Protein 2YVA (pdb70)

CATH classification: 3.40.50.10490

Secondary structure (DSSP, 8-state):
-HHHHHHHHHHHHHHHHHHHHHSHHHHHHHHHHHHHHHHTT--EEEEESTHHHHHHHHHHHHHHT-SSS------EEESS--HHHHHHHTTSTTGGGHHHHHHHHH--TT-EEEEE-SSS--HHHHHHHHHHHHTT-EEEEEE-TT-HHHHTT--TTSEEEE-S-S-HHHHHHHHHHHHHHHHHHHHHHHS--/-HHHHHHHHHHHHHHHHHHHHHSHHHHHHHHHHHHHHHHTT--EEEEESTHHHHHHHHHHHHHHT-SSS--PPP-EEESS--HHHHHHHTTSTTGGGTTHHHHHHH--TT-EEEEE-SSS--HHHHHHHHHHHHTT-EEEEEE-TT-HHHHHH--TT-EEEE-S-S-HHHHHHHHHHHHHHHHHHHHHHHS--

InterPro domains:
  IPR001347 SIS domain [PF13580] (13-144)
  IPR001347 SIS domain [PS51464] (34-196)
  IPR023070 DnaA initiator-associating protein [MF_01157] (1-196)
  IPR023070 DnaA initiator-associating protein [NF008138] (1-196)
  IPR035461 GmhA/DiaA [cd05006] (9-188)
  IPR046348 SIS domain superfamily [SSF53697] (1-191)
  IPR050099 SIS family GmhA and DiaA subfamilies [PTHR30390] (1-194)

Solvent-accessible surface area: 16228 Å² total; per-residue (Å²): 100,58,143,100,1,101,63,15,1,66,53,2,22,111,12,3,87,46,0,14,146,71,9,6,92,13,0,9,116,0,0,110,30,0,13,94,7,18,110,99,69,24,34,0,0,0,0,0,55,57,21,4,16,7,0,0,60,7,0,11,45,5,0,85,100,124,29,64,18,156,12,84,75,16,59,2,72,10,4,14,71,69,84,106,54,41,92,54,19,56,118,87,216,100,90,39,31,11,9,1,102,29,0,88,83,74,5,114,67,34,2,1,0,0,0,0,8,20,127,1,78,46,136,24,1,20,32,0,2,116,4,0,84,88,77,106,12,33,0,0,0,0,0,0,32,97,0,20,107,0,23,66,74,37,35,141,150,25,5,38,0,97,0,57,16,125,106,31,3,12,0,23,6,3,0,1,0,0,0,0,1,0,0,26,3,0,3,52,76,41,59,96,134,99,63,148,88,1,106,63,12,1,64,45,3,22,112,13,6,85,45,0,20,150,69,9,8,96,14,0,12,109,0,1,112,26,0,11,99,4,18,123,94,69,22,35,0,0,0,0,0,59,55,18,6,15,7,0,0,58,8,0,10,50,6,0,85,102,119,28,68,46,160,22,82,74,16,60,2,77,9,4,15,72,70,84,105,55,35,94,57,23,52,113,102,204,66,102,41,32,12,7,1,84,28,0,128,80,72,7,113,66,31,1,1,0,0,0,0,10,17,126,1,73,49,111,21,1,8,50,0,0,98,6,0,78,91,73,105,10,29,0,0,0,0,0,0,37,100,0,20,110,0,22,70,74,38,30,140,145,18,2,38,0,97,0,59,14,136,101,33,4,7,0,25,10,3,0,0,1,0,0,1,1,0,0,30,2,0,7,60,69,36,67,83,240

Radius of gyration: 20.17 Å; Cα contacts (8 Å, |Δi|>4): 767; chains: 2; bounding box: 51×43×50 Å

B-factor: mean 17.67, std 9.61, range [2.22, 60.88]

Nearest PDB structures (foldseek):
  4u6n-assembly1_A  TM=1.001E+00  e=1.136E-33  Escherichia coli K-12
  1x92-assembly1_B  TM=9.899E-01  e=8.860E-26  Pseudomonas aeruginosa
  5by2-assembly1_A  TM=9.869E-01  e=4.659E-26  Colwellia psychrerythraea 34H
  3trj-assembly1_D  TM=9.760E-01  e=9.599E-22  Francisella tularensis subsp. tularensis
  5lu5-assembly1_D  TM=9.601E-01  e=7.867E-21  Burkholderia pseudomallei

Foldseek 3Di:
DVVVVVVVVVVLVVLVVVLVVPFPVLLVLQLVLQLQLQVVVAAEEEEEPDLSLVLLVVLQCCQQPHQPDDDHRTHYYYLPPDVVLLVVCCVDPVSLCSQLVVCLVPAAASYEYEYEYAAQARSSSVSNLVSNVVRNHEYEYQYEDPNHPNVVSHDPSHGYRYRDDDDSVSSSVVSNVSSSVSSVSSCCVVPND/DVVVVVVVVVVLVVLVVVLVVPFPVLLVLVLVLQLQLQVVVAAEEEEDPDLSLVLRVVLQCCQQPHPPDDDHRTHYYYLPPDPVLQCVQCVDPRNLQSQLVVCLVDAAASYEYEYEDAAQARSNSCNNLVSNVVRNHEYEYQYEDPNHPRVVSHDPSHGYRYRDDDDVVSSSVVSNVSSSVSSVSSCCVPPND

Structure (mmCIF, N/CA/C/O backbone):
data_2YVA
#
_entry.id   2YVA
#
_cell.length_a   71.357
_cell.length_b   81.210
_cell.length_c   67.409
_cell.angle_alpha   90.00
_cell.angle_beta   115.33
_cell.angle_gamma   90.00
#
_symmetry.space_group_name_H-M   'C 1 2 1'
#
loop_
_entity.id
_entity.type
_entity.pdbx_description
1 polymer 'DnaA initiator-associating protein diaA'
2 water water
#
loop_
_atom_site.group_PDB
_atom_site.id
_atom_site.type_symbol
_atom_site.label_atom_id
_atom_site.label_alt_id
_atom_site.label_comp_id
_atom_site.label_asym_id
_atom_site.label_entity_id
_atom_site.label_seq_id
_atom_site.pdbx_PDB_ins_code
_atom_site.Cartn_x
_atom_site.Cartn_y
_atom_site.Cartn_z
_atom_site.occupancy
_atom_site.B_iso_or_equiv
_atom_site.auth_seq_id
_atom_site.auth_comp_id
_atom_site.auth_asym_id
_atom_site.auth_atom_id
_atom_site.pdbx_PDB_model_num
ATOM 1 N N . MET A 1 1 ? 21.518 -4.439 -5.094 1.00 28.30 1 MET A N 1
ATOM 2 C CA . MET A 1 1 ? 21.112 -3.871 -3.773 1.00 28.91 1 MET A CA 1
ATOM 3 C C . MET A 1 1 ? 19.773 -3.151 -3.864 1.00 27.82 1 MET A C 1
ATOM 4 O O . MET A 1 1 ? 18.923 -3.299 -2.987 1.00 24.65 1 MET A O 1
ATOM 9 N N . GLN A 1 2 ? 19.593 -2.372 -4.928 1.00 28.06 2 GLN A N 1
ATOM 10 C CA . GLN A 1 2 ? 18.361 -1.617 -5.137 1.00 33.62 2 GLN A CA 1
ATOM 11 C C . GLN A 1 2 ? 17.138 -2.524 -5.086 1.00 31.07 2 GLN A C 1
ATOM 12 O O . GLN A 1 2 ? 16.173 -2.245 -4.371 1.00 33.23 2 GLN A O 1
ATOM 18 N N . GLU A 1 3 ? 17.191 -3.608 -5.853 1.00 28.01 3 GLU A N 1
ATOM 19 C CA . GLU A 1 3 ? 16.096 -4.567 -5.925 1.00 30.56 3 GLU A CA 1
ATOM 20 C C . GLU A 1 3 ? 15.843 -5.188 -4.564 1.00 28.58 3 GLU A C 1
ATOM 21 O O . GLU A 1 3 ? 14.701 -5.342 -4.135 1.00 26.73 3 GLU A O 1
ATOM 27 N N . ARG A 1 4 ? 16.926 -5.549 -3.891 1.00 26.19 4 ARG A N 1
ATOM 28 C CA . ARG A 1 4 ? 16.832 -6.157 -2.580 1.00 20.66 4 ARG A CA 1
ATOM 29 C C . ARG A 1 4 ? 16.132 -5.186 -1.630 1.00 21.03 4 ARG A C 1
ATOM 30 O O . ARG A 1 4 ? 15.222 -5.566 -0.891 1.00 16.72 4 ARG A O 1
ATOM 38 N N . ILE A 1 5 ? 16.542 -3.924 -1.670 1.00 17.82 5 ILE A N 1
ATOM 39 C CA . ILE A 1 5 ? 15.945 -2.906 -0.813 1.00 18.20 5 ILE A CA 1
ATOM 40 C C . ILE A 1 5 ? 14.452 -2.751 -1.096 1.00 19.69 5 ILE A C 1
ATOM 41 O O . ILE A 1 5 ? 13.643 -2.636 -0.177 1.00 17.90 5 ILE A O 1
ATOM 46 N N . LYS A 1 6 ? 14.094 -2.739 -2.374 1.00 20.69 6 LYS A N 1
ATOM 47 C CA . LYS A 1 6 ? 12.696 -2.599 -2.767 1.00 22.91 6 LYS A CA 1
ATOM 48 C C . LYS A 1 6 ? 11.870 -3.779 -2.259 1.00 18.94 6 LYS A C 1
ATOM 49 O O . LYS A 1 6 ? 10.755 -3.598 -1.767 1.00 21.65 6 LYS A O 1
ATOM 55 N N . ALA A 1 7 ? 12.427 -4.981 -2.376 1.00 16.13 7 ALA A N 1
ATOM 56 C CA . ALA A 1 7 ? 11.757 -6.194 -1.921 1.00 17.61 7 ALA A CA 1
ATOM 57 C C . ALA A 1 7 ? 11.562 -6.127 -0.412 1.00 14.71 7 ALA A C 1
ATOM 58 O O . ALA A 1 7 ? 10.578 -6.648 0.125 1.00 12.91 7 ALA A O 1
ATOM 60 N N . CYS A 1 8 ? 12.514 -5.484 0.259 1.00 14.66 8 CYS A N 1
ATOM 61 C CA . CYS A 1 8 ? 12.489 -5.314 1.708 1.00 13.05 8 CYS A CA 1
ATOM 62 C C . CYS A 1 8 ? 11.305 -4.415 2.076 1.00 12.16 8 CYS A C 1
ATOM 63 O O . CYS A 1 8 ? 10.475 -4.767 2.911 1.00 13.22 8 CYS A O 1
ATOM 66 N N . PHE A 1 9 ? 11.215 -3.259 1.435 1.00 16.37 9 PHE A N 1
ATOM 67 C CA . PHE A 1 9 ? 10.114 -2.345 1.716 1.00 18.70 9 PHE A CA 1
ATOM 68 C C . PHE A 1 9 ? 8.764 -2.941 1.325 1.00 16.39 9 PHE A C 1
ATOM 69 O O . PHE A 1 9 ? 7.767 -2.756 2.024 1.00 19.56 9 PHE A O 1
ATOM 77 N N . THR A 1 10 ? 8.735 -3.671 0.219 1.00 18.62 10 THR A N 1
ATOM 78 C CA . THR A 1 10 ? 7.494 -4.275 -0.239 1.00 20.11 10 THR A CA 1
ATOM 79 C C . THR A 1 10 ? 6.962 -5.315 0.735 1.00 18.46 10 THR A C 1
ATOM 80 O O . THR A 1 10 ? 5.762 -5.360 1.005 1.00 16.09 10 THR A O 1
ATOM 84 N N . GLU A 1 11 ? 7.851 -6.146 1.267 1.00 15.26 11 GLU A N 1
ATOM 85 C CA . GLU A 1 11 ? 7.427 -7.155 2.221 1.00 14.49 11 GLU A CA 1
ATOM 86 C C . GLU A 1 11 ? 6.834 -6.443 3.441 1.00 10.44 11 GLU A C 1
ATOM 87 O O . GLU A 1 11 ? 5.818 -6.865 3.995 1.00 9.45 11 GLU A O 1
ATOM 93 N N . SER A 1 12 ? 7.464 -5.344 3.843 1.00 10.46 12 SER A N 1
ATOM 94 C CA . SER A 1 12 ? 6.986 -4.582 4.997 1.00 10.93 12 SER A CA 1
ATOM 95 C C . SER A 1 12 ? 5.604 -3.981 4.729 1.00 14.51 12 SER A C 1
ATOM 96 O O . SER A 1 12 ? 4.688 -4.110 5.541 1.00 13.78 12 SER A O 1
ATOM 99 N N . ILE A 1 13 ? 5.460 -3.318 3.589 1.00 16.02 13 ILE A N 1
ATOM 100 C CA . ILE A 1 13 ? 4.186 -2.710 3.221 1.00 11.93 13 ILE A CA 1
ATOM 101 C C . ILE A 1 13 ? 3.087 -3.770 3.156 1.00 13.32 13 ILE A C 1
ATOM 102 O O . ILE A 1 13 ? 1.987 -3.549 3.652 1.00 12.17 13 ILE A O 1
ATOM 107 N N . GLN A 1 14 ? 3.387 -4.923 2.560 1.00 13.68 14 GLN A N 1
ATOM 108 C CA . GLN A 1 14 ? 2.397 -6.000 2.461 1.00 15.16 14 GLN A CA 1
ATOM 109 C C . GLN A 1 14 ? 1.997 -6.500 3.845 1.00 15.95 14 GLN A C 1
ATOM 110 O O . GLN A 1 14 ? 0.830 -6.805 4.096 1.00 12.98 14 GLN A O 1
ATOM 116 N N . THR A 1 15 ? 2.970 -6.592 4.746 1.00 14.41 15 THR A N 1
ATOM 117 C CA . THR A 1 15 ? 2.689 -7.050 6.098 1.00 14.00 15 THR A CA 1
ATOM 118 C C . THR A 1 15 ? 1.789 -6.035 6.807 1.00 13.64 15 THR A C 1
ATOM 119 O O . THR A 1 15 ? 0.816 -6.411 7.467 1.00 14.65 15 THR A O 1
ATOM 123 N N . GLN A 1 16 ? 2.098 -4.750 6.663 1.00 16.00 16 GLN A N 1
ATOM 124 C CA . GLN A 1 16 ? 1.289 -3.726 7.315 1.00 16.34 16 GLN A CA 1
ATOM 125 C C . GLN A 1 16 ? -0.139 -3.724 6.799 1.00 11.38 16 GLN A C 1
ATOM 126 O O . GLN A 1 16 ? -1.076 -3.558 7.573 1.00 14.25 16 GLN A O 1
ATOM 132 N N . ILE A 1 17 ? -0.309 -3.912 5.493 1.00 14.16 17 ILE A N 1
ATOM 133 C CA . ILE A 1 17 ? -1.652 -3.940 4.915 1.00 14.89 17 ILE A CA 1
ATOM 134 C C . ILE A 1 17 ? -2.433 -5.126 5.461 1.00 15.85 17 ILE A C 1
ATOM 135 O O . ILE A 1 17 ? -3.624 -5.012 5.750 1.00 16.69 17 ILE A O 1
ATOM 140 N N . ALA A 1 18 ? -1.763 -6.267 5.605 1.00 13.75 18 ALA A N 1
ATOM 141 C CA . ALA A 1 18 ? -2.416 -7.458 6.143 1.00 17.20 18 ALA A CA 1
ATOM 142 C C . ALA A 1 18 ? -2.790 -7.217 7.606 1.00 17.30 18 ALA A C 1
ATOM 143 O O . ALA A 1 18 ? -3.858 -7.630 8.069 1.00 20.74 18 ALA A O 1
ATOM 145 N N . ALA A 1 19 ? -1.904 -6.543 8.327 1.00 17.16 19 ALA A N 1
ATOM 146 C CA . ALA A 1 19 ? -2.133 -6.244 9.735 1.00 18.30 19 ALA A CA 1
ATOM 147 C C . ALA A 1 19 ? -3.257 -5.225 9.949 1.00 21.83 19 ALA A C 1
ATOM 148 O O . ALA A 1 19 ? -4.062 -5.367 10.870 1.00 16.32 19 ALA A O 1
ATOM 150 N N . ALA A 1 20 ? -3.312 -4.201 9.099 1.00 19.59 20 ALA A N 1
ATOM 151 C CA . ALA A 1 20 ? -4.339 -3.162 9.217 1.00 22.88 20 ALA A CA 1
ATOM 152 C C . ALA A 1 20 ? -5.747 -3.750 9.167 1.00 20.58 20 ALA A C 1
ATOM 153 O O . ALA A 1 20 ? -6.682 -3.214 9.766 1.00 19.89 20 ALA A O 1
ATOM 155 N N . GLU A 1 21 ? -5.890 -4.863 8.459 1.00 24.61 21 GLU A N 1
ATOM 156 C CA . GLU A 1 21 ? -7.183 -5.522 8.320 1.00 28.36 21 GLU A CA 1
ATOM 157 C C . GLU A 1 21 ? -7.508 -6.497 9.448 1.00 26.84 21 GLU A C 1
ATOM 158 O O . GLU A 1 21 ? -8.658 -6.616 9.862 1.00 29.21 21 GLU A O 1
ATOM 164 N N . ALA A 1 22 ? -6.488 -7.174 9.961 1.00 24.79 22 ALA A N 1
ATOM 165 C CA . ALA A 1 22 ? -6.685 -8.177 10.999 1.00 22.13 22 ALA A CA 1
ATOM 166 C C . ALA A 1 22 ? -6.493 -7.780 12.464 1.00 21.61 22 ALA A C 1
ATOM 167 O O . ALA A 1 22 ? -7.061 -8.420 13.347 1.00 20.78 22 ALA A O 1
ATOM 169 N N . LEU A 1 23 ? -5.717 -6.732 12.727 1.00 15.22 23 LEU A N 1
ATOM 170 C CA . LEU A 1 23 ? -5.416 -6.337 14.106 1.00 16.75 23 LEU A CA 1
ATOM 171 C C . LEU A 1 23 ? -6.204 -5.235 14.816 1.00 15.98 23 LEU A C 1
ATOM 172 O O . LEU A 1 23 ? -6.096 -5.094 16.034 1.00 12.97 23 LEU A O 1
ATOM 177 N N . PRO A 1 24 ? -6.995 -4.435 14.087 1.00 16.00 24 PRO A N 1
ATOM 178 C CA . PRO A 1 24 ? -7.734 -3.377 14.786 1.00 18.07 24 PRO A CA 1
ATOM 179 C C . PRO A 1 24 ? -8.518 -3.754 16.036 1.00 17.11 24 PRO A C 1
ATOM 180 O O . PRO A 1 24 ? -8.461 -3.033 17.034 1.00 13.19 24 PRO A O 1
ATOM 184 N N . ASP A 1 25 ? -9.256 -4.861 15.992 1.00 14.37 25 ASP A N 1
ATOM 185 C CA . ASP A 1 25 ? -10.038 -5.259 17.160 1.00 16.56 25 ASP A CA 1
ATOM 186 C C . ASP A 1 25 ? -9.170 -5.633 18.359 1.00 16.24 25 ASP A C 1
ATOM 187 O O . ASP A 1 25 ? -9.481 -5.266 19.486 1.00 14.00 25 ASP A O 1
ATOM 192 N N . ALA A 1 26 ? -8.089 -6.364 18.122 1.00 13.82 26 ALA A N 1
ATOM 193 C CA . ALA A 1 26 ? -7.211 -6.755 19.220 1.00 14.88 26 ALA A CA 1
ATOM 194 C C . ALA A 1 26 ? -6.494 -5.526 19.788 1.00 14.77 26 ALA A C 1
ATOM 195 O O . ALA A 1 26 ? -6.327 -5.396 21.002 1.00 13.66 26 ALA A O 1
ATOM 197 N N . ILE A 1 27 ? -6.070 -4.622 18.913 1.00 12.02 27 ILE A N 1
ATOM 198 C CA . ILE A 1 27 ? -5.381 -3.426 19.376 1.00 12.09 27 ILE A CA 1
ATOM 199 C C . ILE A 1 27 ? -6.322 -2.565 20.209 1.00 12.72 27 ILE A C 1
ATOM 200 O O . ILE A 1 27 ? -5.920 -1.993 21.227 1.00 12.13 27 ILE A O 1
ATOM 205 N N . SER A 1 28 ? -7.584 -2.488 19.794 1.00 14.21 28 SER A N 1
ATOM 206 C CA . SER A 1 28 ? -8.563 -1.696 20.538 1.00 17.49 28 SER A CA 1
ATOM 207 C C . SER A 1 28 ? -8.784 -2.298 21.921 1.00 14.49 28 SER A C 1
ATOM 208 O O . SER A 1 28 ? -8.850 -1.578 22.917 1.00 15.22 28 SER A O 1
ATOM 211 N N . ARG A 1 29 ? -8.904 -3.619 21.980 1.00 15.92 29 ARG A N 1
ATOM 212 C CA . ARG A 1 29 ? -9.108 -4.296 23.259 1.00 16.39 29 ARG A CA 1
ATOM 213 C C . ARG A 1 29 ? -7.903 -4.098 24.165 1.00 17.99 29 ARG A C 1
ATOM 214 O O . ARG A 1 29 ? -8.047 -3.881 25.364 1.00 15.57 29 ARG A O 1
ATOM 222 N N . ALA A 1 30 ? -6.713 -4.198 23.586 1.00 14.12 30 ALA A N 1
ATOM 223 C CA . ALA A 1 30 ? -5.485 -4.027 24.351 1.00 14.62 30 ALA A CA 1
ATOM 224 C C . ALA A 1 30 ? -5.443 -2.611 24.930 1.00 13.28 30 ALA A C 1
ATOM 225 O O . ALA A 1 30 ? -5.084 -2.414 26.096 1.00 12.59 30 ALA A O 1
ATOM 227 N N . ALA A 1 31 ? -5.830 -1.629 24.118 1.00 12.66 31 ALA A N 1
ATOM 228 C CA . ALA A 1 31 ? -5.843 -0.237 24.556 1.00 12.06 31 ALA A CA 1
ATOM 229 C C . ALA A 1 31 ? -6.847 -0.026 25.695 1.00 13.58 31 ALA A C 1
ATOM 230 O O . ALA A 1 31 ? -6.570 0.701 26.646 1.00 12.29 31 ALA A O 1
ATOM 232 N N . MET A 1 32 ? -8.009 -0.662 25.594 1.00 11.03 32 MET A N 1
ATOM 233 C CA . MET A 1 32 ? -9.034 -0.539 26.630 1.00 15.00 32 MET A CA 1
ATOM 234 C C . MET A 1 32 ? -8.512 -1.096 27.950 1.00 14.12 32 MET A C 1
ATOM 235 O O . MET A 1 32 ? -8.743 -0.527 29.017 1.00 13.09 32 MET A O 1
ATOM 240 N N . THR A 1 33 ? -7.809 -2.221 27.858 1.00 14.84 33 THR A N 1
ATOM 241 C CA . THR A 1 33 ? -7.230 -2.887 29.017 1.00 14.59 33 THR A CA 1
ATOM 242 C C . THR A 1 33 ? -6.189 -1.977 29.672 1.00 13.68 33 THR A C 1
ATOM 243 O O . THR A 1 33 ? -6.213 -1.748 30.880 1.00 15.21 33 THR A O 1
ATOM 247 N N . LEU A 1 34 ? -5.269 -1.462 28.868 1.00 10.64 34 LEU A N 1
ATOM 248 C CA . LEU A 1 34 ? -4.226 -0.588 29.391 1.00 12.69 34 LEU A CA 1
ATOM 249 C C . LEU A 1 34 ? -4.820 0.681 30.010 1.00 12.29 34 LEU A C 1
ATOM 250 O O . LEU A 1 34 ? -4.456 1.072 31.118 1.00 11.56 34 LEU A O 1
ATOM 255 N N . VAL A 1 35 ? -5.745 1.316 2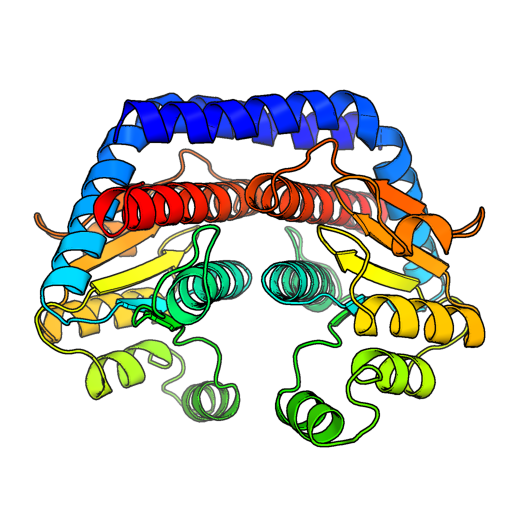9.299 1.00 14.54 35 VAL A N 1
ATOM 256 C CA . VAL A 1 35 ? -6.378 2.527 29.811 1.00 11.96 35 VAL A CA 1
ATOM 257 C C . VAL A 1 35 ? -7.077 2.274 31.142 1.00 6.55 35 VAL A C 1
ATOM 258 O O . VAL A 1 35 ? -6.926 3.051 32.085 1.00 12.07 35 VAL A O 1
ATOM 262 N N . GLN A 1 36 ? -7.839 1.190 31.223 1.00 11.68 36 GLN A N 1
ATOM 263 C CA . GLN A 1 36 ? -8.562 0.874 32.452 1.00 13.56 36 GLN A CA 1
ATOM 264 C C . GLN A 1 36 ? -7.609 0.610 33.615 1.00 15.52 36 GLN A C 1
ATOM 265 O O . GLN A 1 36 ? -7.859 1.036 34.744 1.00 13.40 36 GLN A O 1
ATOM 271 N N . SER A 1 37 ? -6.517 -0.098 33.344 1.00 12.46 37 SER A N 1
ATOM 272 C CA . SER A 1 37 ? -5.546 -0.376 34.393 1.00 14.60 37 SER A CA 1
ATOM 273 C C . SER A 1 37 ? -4.987 0.953 34.904 1.00 11.38 37 SER A C 1
ATOM 274 O O . SER A 1 37 ? -4.919 1.193 36.114 1.00 12.31 37 SER A O 1
ATOM 277 N N . LEU A 1 38 ? -4.596 1.824 33.979 1.00 12.29 38 LEU A N 1
ATOM 278 C CA . LEU A 1 38 ? -4.047 3.120 34.361 1.00 13.54 38 LEU A CA 1
ATOM 279 C C . LEU A 1 38 ? -5.056 3.946 35.139 1.00 13.90 38 LEU A C 1
ATOM 280 O O . LEU A 1 38 ? -4.705 4.592 36.130 1.00 14.35 38 LEU A O 1
ATOM 285 N N . LEU A 1 39 ? -6.309 3.924 34.693 1.00 13.36 39 LEU A N 1
ATOM 286 C CA . LEU A 1 39 ? -7.361 4.682 35.363 1.00 16.42 39 LEU A CA 1
ATOM 287 C C . LEU A 1 39 ? -7.576 4.206 36.789 1.00 20.35 39 LEU A C 1
ATOM 288 O O . LEU A 1 39 ? -7.929 4.997 37.669 1.00 21.02 39 LEU A O 1
ATOM 293 N N . ASN A 1 40 ? -7.358 2.915 37.015 1.00 19.31 40 ASN A N 1
ATOM 294 C CA . ASN A 1 40 ? -7.529 2.338 38.342 1.00 19.34 40 ASN A CA 1
ATOM 295 C C . ASN A 1 40 ? -6.305 2.557 39.223 1.00 16.85 40 ASN A C 1
ATOM 296 O O . ASN A 1 40 ? -6.251 2.065 40.350 1.00 19.38 40 ASN A O 1
ATOM 301 N N . GLY A 1 41 ? -5.320 3.281 38.704 1.00 15.05 41 GLY A N 1
ATOM 302 C CA . GLY A 1 41 ? -4.126 3.559 39.479 1.00 15.48 41 GLY A CA 1
ATOM 303 C C . GLY A 1 41 ? -3.066 2.474 39.435 1.00 15.42 41 GLY A C 1
ATOM 304 O O . GLY A 1 41 ? -2.099 2.509 40.205 1.00 15.62 41 GLY A O 1
ATOM 305 N N . ASN A 1 42 ? -3.235 1.512 38.534 1.00 11.01 42 ASN A N 1
ATOM 306 C CA . ASN A 1 42 ? -2.272 0.418 38.400 1.00 10.83 42 ASN A CA 1
ATOM 307 C C . ASN A 1 42 ? -1.124 0.779 37.457 1.00 12.49 42 ASN A C 1
ATOM 308 O O . ASN A 1 42 ? -1.103 1.868 36.882 1.00 10.22 42 ASN A O 1
ATOM 313 N N . LYS A 1 43 ? -0.172 -0.142 37.300 1.00 11.46 43 LYS A N 1
ATOM 314 C CA . LYS A 1 43 ? 0.980 0.090 36.436 1.00 10.16 43 LYS A CA 1
ATOM 315 C C . LYS A 1 43 ? 1.150 -0.994 35.385 1.00 7.08 43 LYS A C 1
ATOM 316 O O . LYS A 1 43 ? 0.542 -2.062 35.460 1.00 11.51 43 LYS A O 1
ATOM 322 N N . ILE A 1 44 ? 1.997 -0.710 34.404 1.00 10.09 44 ILE A N 1
ATOM 323 C CA . ILE A 1 44 ? 2.265 -1.652 33.333 1.00 9.48 44 ILE A CA 1
ATOM 324 C C . ILE A 1 44 ? 3.729 -2.078 33.371 1.00 11.59 44 ILE A C 1
ATOM 325 O O . ILE A 1 44 ? 4.635 -1.241 33.269 1.00 10.40 44 ILE A O 1
ATOM 330 N N . LEU A 1 45 ? 3.955 -3.377 33.555 1.00 10.03 45 LEU A N 1
ATOM 331 C CA . LEU A 1 45 ? 5.309 -3.921 33.578 1.00 8.26 45 LEU A CA 1
ATOM 332 C C . LEU A 1 45 ? 5.505 -4.493 32.187 1.00 8.83 45 LEU A C 1
ATOM 333 O O . LEU A 1 45 ? 4.636 -5.199 31.674 1.00 10.37 45 LEU A O 1
ATOM 338 N N . CYS A 1 46 ? 6.641 -4.191 31.572 1.00 9.25 46 CYS A N 1
ATOM 339 C CA . CYS A 1 46 ? 6.886 -4.650 30.208 1.00 12.02 46 CYS A CA 1
ATOM 340 C C . CYS A 1 46 ? 8.144 -5.491 30.116 1.00 8.47 46 CYS A C 1
ATOM 341 O O . CYS A 1 46 ? 9.105 -5.250 30.836 1.00 10.18 46 CYS A O 1
ATOM 344 N N . CYS A 1 47 ? 8.139 -6.486 29.233 1.00 8.99 47 CYS A N 1
ATOM 345 C CA . CYS A 1 47 ? 9.330 -7.308 29.078 1.00 8.51 47 CYS A CA 1
ATOM 346 C C . CYS A 1 47 ? 9.451 -7.884 27.678 1.00 9.39 47 CYS A C 1
ATOM 347 O O . CYS A 1 47 ? 8.457 -8.142 27.007 1.00 11.50 47 CYS A O 1
ATOM 350 N N . GLY A 1 48 ? 10.695 -8.076 27.253 1.00 11.46 48 GLY A N 1
ATOM 351 C CA . GLY A 1 48 ? 10.978 -8.628 25.943 1.00 9.71 48 GLY A CA 1
ATOM 352 C C . GLY A 1 48 ? 12.478 -8.849 25.843 1.00 11.11 48 GLY A C 1
ATOM 353 O O . GLY A 1 48 ? 13.239 -8.269 26.623 1.00 11.36 48 GLY A O 1
ATOM 354 N N . ASN A 1 49 ? 12.906 -9.693 24.906 1.00 10.04 49 ASN A N 1
ATOM 355 C CA . ASN A 1 49 ? 14.330 -9.975 24.708 1.00 10.50 49 ASN A CA 1
ATOM 356 C C . ASN A 1 49 ? 14.799 -9.395 23.379 1.00 9.61 49 ASN A C 1
ATOM 357 O O . ASN A 1 49 ? 14.026 -9.311 22.425 1.00 11.75 49 ASN A O 1
ATOM 362 N N . GLY A 1 50 ? 16.072 -9.013 23.321 1.00 9.50 50 GLY A N 1
ATOM 363 C CA . GLY A 1 50 ? 16.630 -8.461 22.098 1.00 8.92 50 GLY A CA 1
ATOM 364 C C . GLY A 1 50 ? 15.885 -7.256 21.568 1.00 8.18 50 GLY A C 1
ATOM 365 O O . GLY A 1 50 ? 15.663 -6.276 22.283 1.00 10.44 50 GLY A O 1
ATOM 366 N N . THR A 1 51 ? 15.499 -7.313 20.300 1.00 8.65 51 THR A N 1
ATOM 367 C CA . THR A 1 51 ? 14.769 -6.205 19.704 1.00 10.85 51 THR A CA 1
ATOM 368 C C . THR A 1 51 ? 13.470 -5.983 20.462 1.00 8.95 51 THR A C 1
ATOM 369 O O . THR A 1 51 ? 13.001 -4.857 20.580 1.00 8.08 51 THR A O 1
ATOM 373 N N . SER A 1 52 ? 12.886 -7.067 20.966 1.00 7.07 52 SER A N 1
ATOM 374 C CA . SER A 1 52 ? 11.647 -6.952 21.722 1.00 6.62 52 SER A CA 1
ATOM 375 C C . SER A 1 52 ? 11.905 -6.172 23.019 1.00 8.61 52 SER A C 1
ATOM 376 O O . SER A 1 52 ? 11.021 -5.472 23.520 1.00 10.49 52 SER A O 1
ATOM 379 N N . ALA A 1 53 ? 13.121 -6.279 23.554 1.00 9.28 53 ALA A N 1
ATOM 380 C CA . ALA A 1 53 ? 13.475 -5.539 24.766 1.00 6.70 53 ALA A CA 1
ATOM 381 C C . ALA A 1 53 ? 13.435 -4.052 24.415 1.00 7.25 53 ALA A C 1
ATOM 382 O O . ALA A 1 53 ? 12.968 -3.222 25.200 1.00 6.32 53 ALA A O 1
ATOM 384 N N . ALA A 1 54 ? 13.923 -3.724 23.224 1.00 8.01 54 ALA A N 1
ATOM 385 C CA . ALA A 1 54 ? 13.934 -2.339 22.764 1.00 8.49 54 ALA A CA 1
ATOM 386 C C . ALA A 1 54 ? 12.505 -1.838 22.570 1.00 9.89 54 ALA A C 1
ATOM 387 O O . ALA A 1 54 ? 12.179 -0.692 22.923 1.00 7.84 54 ALA A O 1
ATOM 389 N N . ASN A 1 55 ? 11.640 -2.685 22.016 1.00 7.88 55 ASN A N 1
ATOM 390 C CA . ASN A 1 55 ? 10.259 -2.267 21.803 1.00 7.87 55 ASN A CA 1
ATOM 391 C C . ASN A 1 55 ? 9.548 -2.052 23.129 1.00 10.21 55 ASN A C 1
ATOM 392 O O . ASN A 1 55 ? 8.674 -1.201 23.232 1.00 8.18 55 ASN A O 1
ATOM 397 N N . ALA A 1 56 ? 9.921 -2.833 24.141 1.00 10.13 56 ALA A N 1
ATOM 398 C CA . ALA A 1 56 ? 9.324 -2.694 25.467 1.00 9.21 56 ALA A CA 1
ATOM 399 C C . ALA A 1 56 ? 9.736 -1.348 26.074 1.00 8.54 56 ALA A C 1
ATOM 400 O O . ALA A 1 56 ? 8.912 -0.637 26.660 1.00 8.07 56 ALA A O 1
ATOM 402 N N . GLN A 1 57 ? 11.013 -1.006 25.934 1.00 6.19 57 GLN A N 1
ATOM 403 C CA . GLN A 1 57 ? 11.530 0.257 26.446 1.00 6.76 57 GLN A CA 1
ATOM 404 C C . GLN A 1 57 ? 10.867 1.434 25.736 1.00 8.79 57 GLN A C 1
ATOM 405 O O . GLN A 1 57 ? 10.632 2.478 26.341 1.00 11.22 57 GLN A O 1
ATOM 411 N N . HIS A 1 58 ? 10.582 1.270 24.449 1.00 10.17 58 HIS A N 1
ATOM 412 C CA . HIS A 1 58 ? 9.933 2.332 23.697 1.00 12.39 58 HIS A CA 1
ATOM 413 C C . HIS A 1 58 ? 8.551 2.609 24.289 1.00 10.10 58 HIS A C 1
ATOM 414 O O . HIS A 1 58 ? 8.142 3.773 24.422 1.00 11.43 58 HIS A O 1
ATOM 421 N N . PHE A 1 59 ? 7.833 1.551 24.660 1.00 8.60 59 PHE A N 1
ATOM 422 C CA . PHE A 1 59 ? 6.516 1.734 25.269 1.00 11.47 59 PHE A CA 1
ATOM 423 C C . PHE A 1 59 ? 6.689 2.416 26.631 1.00 13.89 59 PHE A C 1
ATOM 424 O O . PHE A 1 59 ? 5.996 3.385 26.944 1.00 9.86 59 PHE A O 1
ATOM 432 N N . ALA A 1 60 ? 7.619 1.906 27.434 1.00 10.20 60 ALA A N 1
ATOM 433 C CA . ALA A 1 60 ? 7.864 2.472 28.759 1.00 10.55 60 ALA A CA 1
ATOM 434 C C . ALA A 1 60 ? 8.167 3.963 28.704 1.00 7.67 60 ALA A C 1
ATOM 435 O O . ALA A 1 60 ? 7.604 4.743 29.471 1.00 12.16 60 ALA A O 1
ATOM 437 N N . ALA A 1 61 ? 9.068 4.356 27.808 1.00 9.14 61 ALA A N 1
ATOM 438 C CA . ALA A 1 61 ? 9.446 5.760 27.665 1.00 9.71 61 ALA A CA 1
ATOM 439 C C . ALA A 1 61 ? 8.270 6.616 27.194 1.00 11.82 61 ALA A C 1
ATOM 440 O O . ALA A 1 61 ? 8.107 7.757 27.633 1.00 10.19 61 ALA A O 1
ATOM 442 N N . SER A 1 62 ? 7.453 6.068 26.300 1.00 10.66 62 SER A N 1
ATOM 443 C CA . SER A 1 62 ? 6.304 6.804 25.788 1.00 9.22 62 SER A CA 1
ATOM 444 C C . SER A 1 62 ? 5.314 7.092 26.912 1.00 12.22 62 SER A C 1
ATOM 445 O O . SER A 1 62 ? 4.617 8.107 26.891 1.00 11.74 62 SER A O 1
ATOM 448 N N . MET A 1 63 ? 5.254 6.193 27.891 1.00 8.86 63 MET A N 1
ATOM 449 C CA . MET A 1 63 ? 4.358 6.363 29.033 1.00 13.77 63 MET A CA 1
ATOM 450 C C . MET A 1 63 ? 4.995 7.261 30.101 1.00 12.03 63 MET A C 1
ATOM 451 O O . MET A 1 63 ? 4.412 8.275 30.503 1.00 9.80 63 MET A O 1
ATOM 456 N N . ILE A 1 64 ? 6.192 6.879 30.554 1.00 10.65 64 ILE A N 1
ATOM 457 C CA . ILE A 1 64 ? 6.922 7.614 31.590 1.00 11.93 64 ILE A CA 1
ATOM 458 C C . ILE A 1 64 ? 7.283 9.043 31.218 1.00 15.50 64 ILE A C 1
ATOM 459 O O . ILE A 1 64 ? 7.235 9.934 32.067 1.00 16.79 64 ILE A O 1
ATOM 464 N N . ASN A 1 65 ? 7.684 9.256 29.967 1.00 12.90 65 ASN A N 1
ATOM 465 C CA . ASN A 1 65 ? 8.042 10.592 29.515 1.00 12.28 65 ASN A CA 1
ATOM 466 C C . ASN A 1 65 ? 6.897 11.184 28.707 1.00 14.32 65 ASN A C 1
ATOM 467 O O . ASN A 1 65 ? 6.122 11.991 29.219 1.00 14.51 65 ASN A O 1
ATOM 472 N N . ARG A 1 66 ? 6.788 10.783 27.443 1.00 11.44 66 ARG A N 1
ATOM 473 C CA . ARG A 1 66 ? 5.712 11.275 26.592 1.00 15.29 66 ARG A CA 1
ATOM 474 C C . ARG A 1 66 ? 5.720 10.583 25.241 1.00 13.42 66 ARG A C 1
ATOM 475 O O . ARG A 1 66 ? 6.720 9.980 24.846 1.00 12.53 66 ARG A O 1
ATOM 483 N N . PHE A 1 67 ? 4.594 10.663 24.545 1.00 11.23 67 PHE A N 1
ATOM 484 C CA . PHE A 1 67 ? 4.501 10.091 23.211 1.00 11.02 67 PHE A CA 1
ATOM 485 C C . PHE A 1 67 ? 4.472 11.284 22.258 1.00 11.56 67 PHE A C 1
ATOM 486 O O . PHE A 1 67 ? 5.457 11.555 21.571 1.00 14.53 67 PHE A O 1
ATOM 494 N N . GLU A 1 68 ? 3.360 12.015 22.234 1.00 11.80 68 GLU A N 1
ATOM 495 C CA . GLU A 1 68 ? 3.248 13.190 21.364 1.00 13.34 68 GLU A CA 1
ATOM 496 C C . GLU A 1 68 ? 2.638 14.423 22.030 1.00 21.36 68 GLU A C 1
ATOM 497 O O . GLU A 1 68 ? 2.644 15.510 21.445 1.00 25.80 68 GLU A O 1
ATOM 503 N N . THR A 1 69 ? 2.098 14.270 23.231 1.00 12.26 69 THR A N 1
ATOM 504 C CA . THR A 1 69 ? 1.484 15.412 23.897 1.00 13.55 69 THR A CA 1
ATOM 505 C C . THR A 1 69 ? 1.935 15.567 25.355 1.00 15.89 69 THR A C 1
ATOM 506 O O . THR A 1 69 ? 2.388 14.608 25.998 1.00 12.91 69 THR A O 1
ATOM 510 N N . GLU A 1 70 ? 1.838 16.788 25.865 1.00 10.22 70 GLU A N 1
ATOM 511 C CA . GLU A 1 70 ? 2.225 17.056 27.242 1.00 11.71 70 GLU A CA 1
ATOM 512 C C . GLU A 1 70 ? 1.108 16.647 28.191 1.00 11.50 70 GLU A C 1
ATOM 513 O O . GLU A 1 70 ? 0.008 17.193 28.146 1.00 13.14 70 GLU A O 1
ATOM 519 N N . ARG A 1 71 ? 1.399 15.655 29.023 1.00 8.15 71 ARG A N 1
ATOM 520 C CA . ARG A 1 71 ? 0.468 15.163 30.028 1.00 10.07 71 ARG A CA 1
ATOM 521 C C . ARG A 1 71 ? 1.308 14.465 31.104 1.00 10.53 71 ARG A C 1
ATOM 522 O O . ARG A 1 71 ? 2.506 14.247 30.919 1.00 12.46 71 ARG A O 1
ATOM 530 N N . PRO A 1 72 ? 0.707 14.126 32.247 1.00 10.83 72 PRO A N 1
ATOM 531 C CA . PRO A 1 72 ? 1.507 13.475 33.290 1.00 12.31 72 PRO A CA 1
ATOM 532 C C . PRO A 1 72 ? 2.194 12.168 32.926 1.00 11.51 72 PRO A C 1
ATOM 533 O O . PRO A 1 72 ? 1.758 11.450 32.029 1.00 11.09 72 PRO A O 1
ATOM 537 N N . SER A 1 73 ? 3.295 11.890 33.617 1.00 11.53 73 SER A N 1
ATOM 538 C CA . SER A 1 73 ? 4.029 10.652 33.403 1.00 8.73 73 SER A CA 1
ATOM 539 C C . SER A 1 73 ? 3.096 9.528 33.832 1.00 11.19 73 SER A C 1
ATOM 540 O O . SER A 1 73 ? 2.457 9.607 34.890 1.00 11.72 73 SER A O 1
ATOM 543 N N . LEU A 1 74 ? 3.004 8.491 33.007 1.00 8.03 74 LEU A N 1
ATOM 544 C CA . LEU A 1 74 ? 2.143 7.348 33.297 1.00 6.26 74 LEU A CA 1
ATOM 545 C C . LEU A 1 74 ? 3.050 6.196 33.751 1.00 6.71 74 LEU A C 1
ATOM 546 O O . LEU A 1 74 ? 4.142 6.016 33.219 1.00 7.81 74 LEU A O 1
ATOM 551 N N . PRO A 1 75 ? 2.605 5.407 34.743 1.00 7.63 75 PRO A N 1
ATOM 552 C CA . PRO A 1 75 ? 3.390 4.290 35.277 1.00 10.10 75 PRO A CA 1
ATOM 553 C C . PRO A 1 75 ? 3.609 3.035 34.432 1.00 10.34 75 PRO A C 1
ATOM 554 O O . PRO A 1 75 ? 2.761 2.148 34.384 1.00 12.34 75 PRO A O 1
ATOM 558 N N . ALA A 1 76 ? 4.762 2.976 33.766 1.00 9.34 76 ALA A N 1
ATOM 559 C CA . ALA A 1 76 ? 5.147 1.817 32.955 1.00 9.24 76 ALA A CA 1
ATOM 560 C C . ALA A 1 76 ? 6.627 1.578 33.229 1.00 10.35 76 ALA A C 1
ATOM 561 O O . ALA A 1 76 ? 7.412 2.522 33.275 1.00 12.72 76 ALA A O 1
ATOM 563 N N . ILE A 1 77 ? 6.998 0.315 33.404 1.00 9.65 77 ILE A N 1
ATOM 564 C CA . ILE A 1 77 ? 8.378 -0.054 33.693 1.00 11.40 77 ILE A CA 1
ATOM 565 C C . ILE A 1 77 ? 8.811 -1.231 32.827 1.00 12.53 77 ILE A C 1
ATOM 566 O O . ILE A 1 77 ? 8.099 -2.230 32.742 1.00 10.39 77 ILE A O 1
ATOM 571 N N . ALA A 1 78 ? 9.968 -1.107 32.180 1.00 9.97 78 ALA A N 1
ATOM 572 C CA . ALA A 1 78 ? 10.509 -2.208 31.383 1.00 11.92 78 ALA A CA 1
ATOM 573 C C . ALA A 1 78 ? 11.366 -3.034 32.354 1.00 8.27 78 ALA A C 1
ATOM 574 O O . ALA A 1 78 ? 12.162 -2.483 33.128 1.00 8.32 78 ALA A O 1
ATOM 576 N N . LEU A 1 79 ? 11.205 -4.353 32.316 1.00 9.08 79 LEU A N 1
ATOM 577 C CA . LEU A 1 79 ? 11.943 -5.235 33.223 1.00 10.35 79 LEU A CA 1
ATOM 578 C C . LEU A 1 79 ? 13.229 -5.780 32.611 1.00 11.00 79 LEU A C 1
ATOM 579 O O . LEU A 1 79 ? 13.896 -6.646 33.190 1.00 10.87 79 LEU A O 1
ATOM 584 N N . ASN A 1 80 ? 13.579 -5.255 31.443 1.00 11.47 80 ASN A N 1
ATOM 585 C CA . ASN A 1 80 ? 14.768 -5.698 30.737 1.00 9.56 80 ASN A CA 1
ATOM 586 C C . ASN A 1 80 ? 15.795 -4.575 30.614 1.00 12.82 80 ASN A C 1
ATOM 587 O O . ASN A 1 80 ? 16.488 -4.471 29.606 1.00 11.91 80 ASN A O 1
ATOM 592 N N . THR A 1 81 ? 15.932 -3.756 31.655 1.00 10.97 81 THR A N 1
ATOM 593 C CA . THR A 1 81 ? 16.869 -2.632 31.580 1.00 11.99 81 THR A CA 1
ATOM 594 C C . THR A 1 81 ? 17.988 -2.575 32.619 1.00 12.71 81 THR A C 1
ATOM 595 O O . THR A 1 81 ? 19.027 -1.983 32.366 1.00 9.76 81 THR A O 1
ATOM 599 N N . ASP A 1 82 ? 17.778 -3.156 33.795 1.00 9.78 82 ASP A N 1
ATOM 600 C CA . ASP A 1 82 ? 18.826 -3.112 34.814 1.00 9.74 82 ASP A CA 1
ATOM 601 C C . ASP A 1 82 ? 19.827 -4.245 34.573 1.00 9.52 82 ASP A C 1
ATOM 602 O O . ASP A 1 82 ? 19.596 -5.391 34.965 1.00 9.88 82 ASP A O 1
ATOM 607 N N . ASN A 1 83 ? 20.947 -3.902 33.940 1.00 10.99 83 ASN A N 1
ATOM 608 C CA . ASN A 1 83 ? 21.979 -4.872 33.600 1.00 10.54 83 ASN A CA 1
ATOM 609 C C . ASN A 1 83 ? 22.584 -5.585 34.796 1.00 8.40 83 ASN A C 1
ATOM 610 O O . ASN A 1 83 ? 23.062 -6.713 34.666 1.00 7.85 83 ASN A O 1
ATOM 615 N N . VAL A 1 84 ? 22.568 -4.928 35.956 1.00 9.39 84 VAL A N 1
ATOM 616 C CA . VAL A 1 84 ? 23.104 -5.511 37.176 1.00 9.16 84 VAL A CA 1
ATOM 617 C C . VAL A 1 84 ? 22.163 -6.626 37.612 1.00 11.21 84 VAL A C 1
ATOM 618 O O . VAL A 1 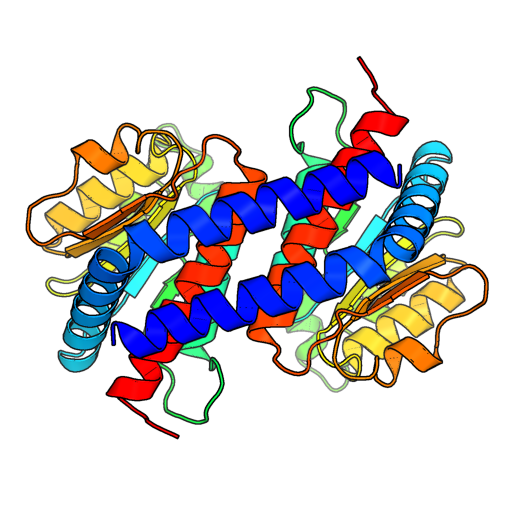84 ? 22.587 -7.755 37.861 1.00 11.89 84 VAL A O 1
ATOM 622 N N . VAL A 1 85 ? 20.875 -6.317 37.671 1.00 10.59 85 VAL A N 1
ATOM 623 C CA . VAL A 1 85 ? 19.873 -7.306 38.047 1.00 10.81 85 VAL A CA 1
ATOM 624 C C . VAL A 1 85 ? 19.879 -8.459 37.046 1.00 13.31 85 VAL A C 1
ATOM 625 O O . VAL A 1 85 ? 19.897 -9.627 37.432 1.00 14.87 85 VAL A O 1
ATOM 629 N N . LEU A 1 86 ? 19.883 -8.125 35.759 1.00 12.76 86 LEU A N 1
ATOM 630 C CA . LEU A 1 86 ? 19.858 -9.132 34.702 1.00 14.83 86 LEU A CA 1
ATOM 631 C C . LEU A 1 86 ? 21.039 -10.090 34.685 1.00 16.86 86 LEU A C 1
ATOM 632 O O . LEU A 1 86 ? 20.845 -11.305 34.650 1.00 17.78 86 LEU A O 1
ATOM 637 N N . THR A 1 87 ? 22.256 -9.554 34.702 1.00 12.62 87 THR A N 1
ATOM 638 C CA . THR A 1 87 ? 23.434 -10.412 34.671 1.00 15.43 87 THR A CA 1
ATOM 639 C C . THR A 1 87 ? 23.646 -11.146 35.992 1.00 15.70 87 THR A C 1
ATOM 640 O O . THR A 1 87 ? 24.357 -12.145 36.029 1.00 21.40 87 THR A O 1
ATOM 644 N N . ALA A 1 88 ? 23.026 -10.661 37.067 1.00 19.02 88 ALA A N 1
ATOM 645 C CA . ALA A 1 88 ? 23.160 -11.302 38.379 1.00 22.21 88 ALA A CA 1
ATOM 646 C C . ALA A 1 88 ? 22.256 -12.524 38.454 1.00 28.50 88 ALA A C 1
ATOM 647 O O . ALA A 1 88 ? 22.652 -13.578 38.962 1.00 27.93 88 ALA A O 1
ATOM 649 N N . ILE A 1 89 ? 21.032 -12.376 37.954 1.00 25.66 89 ILE A N 1
ATOM 650 C CA . ILE A 1 89 ? 20.078 -13.474 37.958 1.00 29.44 89 ILE A CA 1
ATOM 651 C C . ILE A 1 89 ? 20.547 -14.555 36.995 1.00 31.16 89 ILE A C 1
ATOM 652 O O . ILE A 1 89 ? 20.526 -15.739 37.326 1.00 36.44 89 ILE A O 1
ATOM 657 N N . ALA A 1 90 ? 20.978 -14.143 35.809 1.00 33.10 90 ALA A N 1
ATOM 658 C CA . ALA A 1 90 ? 21.466 -15.078 34.806 1.00 39.17 90 ALA A CA 1
ATOM 659 C C . ALA A 1 90 ? 22.745 -15.745 35.308 1.00 44.91 90 ALA A C 1
ATOM 660 O O . ALA A 1 90 ? 23.190 -16.751 34.756 1.00 49.72 90 ALA A O 1
ATOM 662 N N . ASN A 1 91 ? 23.335 -15.172 36.354 1.00 47.22 91 ASN A N 1
ATOM 663 C CA . ASN A 1 91 ? 24.554 -15.723 36.936 1.00 52.14 91 ASN A CA 1
ATOM 664 C C . ASN A 1 91 ? 24.130 -16.830 37.897 1.00 53.35 91 ASN A C 1
ATOM 665 O O . ASN A 1 91 ? 24.783 -17.063 38.917 1.00 53.71 91 ASN A O 1
ATOM 670 N N . ASP A 1 92 ? 23.029 -17.505 37.564 1.00 53.78 92 ASP A N 1
ATOM 671 C CA . ASP A 1 92 ? 22.502 -18.583 38.399 1.00 52.16 92 ASP A CA 1
ATOM 672 C C . ASP A 1 92 ? 21.906 -19.735 37.590 1.00 51.04 92 ASP A C 1
ATOM 673 O O . ASP A 1 92 ? 21.821 -19.677 36.361 1.00 50.20 92 ASP A O 1
ATOM 678 N N . ARG A 1 93 ? 21.485 -20.780 38.298 1.00 49.07 93 ARG A N 1
ATOM 679 C CA . ARG A 1 93 ? 20.900 -21.962 37.675 1.00 45.93 93 ARG A CA 1
ATOM 680 C C . ARG A 1 93 ? 19.515 -21.672 37.108 1.00 44.83 93 ARG A C 1
ATOM 681 O O . ARG A 1 93 ? 19.137 -22.203 36.063 1.00 46.41 93 ARG A O 1
ATOM 689 N N . LEU A 1 94 ? 18.759 -20.832 37.807 1.00 38.82 94 LEU A N 1
ATOM 690 C CA . LEU A 1 94 ? 17.417 -20.471 37.369 1.00 35.11 94 LEU A CA 1
ATOM 691 C C . LEU A 1 94 ? 17.469 -19.148 36.605 1.00 31.97 94 LEU A C 1
ATOM 692 O O . LEU A 1 94 ? 16.749 -18.202 36.922 1.00 27.51 94 LEU A O 1
ATOM 697 N N . HIS A 1 95 ? 18.323 -19.098 35.589 1.00 31.08 95 HIS A N 1
ATOM 698 C CA . HIS A 1 95 ? 18.498 -17.898 34.779 1.00 29.60 95 HIS A CA 1
ATOM 699 C C . HIS A 1 95 ? 17.250 -17.456 34.017 1.00 28.84 95 HIS A C 1
ATOM 700 O O . HIS A 1 95 ? 17.154 -16.305 33.592 1.00 32.48 95 HIS A O 1
ATOM 707 N N . ASP A 1 96 ? 16.292 -18.358 33.836 1.00 18.22 96 ASP A N 1
ATOM 708 C CA . ASP A 1 96 ? 15.078 -18.000 33.114 1.00 19.47 96 ASP A CA 1
ATOM 709 C C . ASP A 1 96 ? 14.068 -17.277 33.986 1.00 17.18 96 ASP A C 1
ATOM 710 O O . ASP A 1 96 ? 12.957 -16.991 33.551 1.00 17.55 96 ASP A O 1
ATOM 715 N N . GLU A 1 97 ? 14.456 -16.976 35.220 1.00 16.14 97 GLU A N 1
ATOM 716 C CA . GLU A 1 97 ? 13.563 -16.282 36.135 1.00 14.33 97 GLU A CA 1
ATOM 717 C C . GLU A 1 97 ? 13.853 -14.781 36.207 1.00 16.43 97 GLU A C 1
ATOM 718 O O . GLU A 1 97 ? 13.325 -14.090 37.078 1.00 16.67 97 GLU A O 1
ATOM 724 N N . VAL A 1 98 ? 14.684 -14.282 35.293 1.00 17.63 98 VAL A N 1
ATOM 725 C CA . VAL A 1 98 ? 15.043 -12.862 35.282 1.00 14.46 98 VAL A CA 1
ATOM 726 C C . VAL A 1 98 ? 13.837 -11.934 35.329 1.00 15.22 98 VAL A C 1
ATOM 727 O O . VAL A 1 98 ? 13.830 -10.964 36.087 1.00 15.62 98 VAL A O 1
ATOM 731 N N . TYR A 1 99 ? 12.810 -12.231 34.541 1.00 12.37 99 TYR A N 1
ATOM 732 C CA . TYR A 1 99 ? 11.621 -11.379 34.529 1.00 11.08 99 TYR A CA 1
ATOM 733 C C . TYR A 1 99 ? 10.618 -11.788 35.598 1.00 11.97 99 TYR A C 1
ATOM 734 O O . TYR A 1 99 ? 10.029 -10.935 36.266 1.00 11.73 99 TYR A O 1
ATOM 743 N N . ALA A 1 100 ? 10.442 -13.093 35.773 1.00 11.19 100 ALA A N 1
ATOM 744 C CA . ALA A 1 100 ? 9.512 -13.604 36.773 1.00 11.74 100 ALA A CA 1
ATOM 745 C C . ALA A 1 100 ? 9.797 -13.048 38.171 1.00 11.25 100 ALA A C 1
ATOM 746 O O . ALA A 1 100 ? 8.871 -12.670 38.888 1.00 11.10 100 ALA A O 1
ATOM 748 N N . LYS A 1 101 ? 11.069 -12.992 38.555 1.00 14.47 101 LYS A N 1
ATOM 749 C CA . LYS A 1 101 ? 11.425 -12.479 39.881 1.00 16.37 101 LYS A CA 1
ATOM 750 C C . LYS A 1 101 ? 10.936 -11.049 40.061 1.00 11.33 101 LYS A C 1
ATOM 751 O O . LYS A 1 101 ? 10.383 -10.697 41.098 1.00 10.95 101 LYS A O 1
ATOM 757 N N . GLN A 1 102 ? 11.141 -10.226 39.042 1.00 10.47 102 GLN A N 1
ATOM 758 C CA . GLN A 1 102 ? 10.721 -8.834 39.113 1.00 12.76 102 GLN A CA 1
ATOM 759 C C . GLN A 1 102 ? 9.203 -8.698 39.164 1.00 12.43 102 GLN A C 1
ATOM 760 O O . GLN A 1 102 ? 8.671 -7.866 39.903 1.00 11.63 102 GLN A O 1
ATOM 766 N N . VAL A 1 103 ? 8.496 -9.517 38.392 1.00 9.15 103 VAL A N 1
ATOM 767 C CA . VAL A 1 103 ? 7.038 -9.455 38.397 1.00 10.31 103 VAL A CA 1
ATOM 768 C C . VAL A 1 103 ? 6.490 -9.859 39.763 1.00 11.06 103 VAL A C 1
ATOM 769 O O . VAL A 1 103 ? 5.602 -9.203 40.305 1.00 9.94 103 VAL A O 1
ATOM 773 N N . ARG A 1 104 ? 7.016 -10.944 40.323 1.00 12.14 104 ARG A N 1
ATOM 774 C CA . ARG A 1 104 ? 6.558 -11.390 41.634 1.00 14.09 104 ARG A CA 1
ATOM 775 C C . ARG A 1 104 ? 6.780 -10.306 42.688 1.00 12.72 104 ARG A C 1
ATOM 776 O O . ARG A 1 104 ? 5.916 -10.054 43.529 1.00 11.96 104 ARG A O 1
ATOM 784 N N . ALA A 1 105 ? 7.937 -9.656 42.627 1.00 11.03 105 ALA A N 1
ATOM 785 C CA . ALA A 1 105 ? 8.276 -8.615 43.594 1.00 12.19 105 ALA A CA 1
ATOM 786 C C . ALA A 1 105 ? 7.468 -7.332 43.452 1.00 15.14 105 ALA A C 1
ATOM 787 O O . ALA A 1 105 ? 7.025 -6.762 44.451 1.00 14.41 105 ALA A O 1
ATOM 789 N N . LEU A 1 106 ? 7.270 -6.895 42.211 1.00 7.81 106 LEU A N 1
ATOM 790 C CA . LEU A 1 106 ? 6.587 -5.634 41.924 1.00 8.44 106 LEU A CA 1
ATOM 791 C C . LEU A 1 106 ? 5.109 -5.651 41.563 1.00 11.33 106 LEU A C 1
ATOM 792 O O . LEU A 1 106 ? 4.397 -4.680 41.836 1.00 13.95 106 LEU A O 1
ATOM 797 N N . GLY A 1 107 ? 4.656 -6.734 40.944 1.00 10.51 107 GLY A N 1
ATOM 798 C CA . GLY A 1 107 ? 3.274 -6.816 40.496 1.00 10.76 107 GLY A CA 1
ATOM 799 C C . GLY A 1 107 ? 2.163 -6.826 41.524 1.00 14.13 107 GLY A C 1
ATOM 800 O O . GLY A 1 107 ? 2.270 -7.468 42.564 1.00 14.67 107 GLY A O 1
ATOM 801 N N . HIS A 1 108 ? 1.085 -6.105 41.222 1.00 12.72 108 HIS A N 1
ATOM 802 C CA . HIS A 1 108 ? -0.078 -6.046 42.099 1.00 12.62 108 HIS A CA 1
ATOM 803 C C . HIS A 1 108 ? -1.305 -6.379 41.257 1.00 16.10 108 HIS A C 1
ATOM 804 O O . HIS A 1 108 ? -1.292 -6.226 40.030 1.00 9.52 108 HIS A O 1
ATOM 811 N N . ALA A 1 109 ? -2.367 -6.825 41.916 1.00 12.94 109 ALA A N 1
ATOM 812 C CA . ALA A 1 109 ? -3.598 -7.154 41.211 1.00 14.45 109 ALA A CA 1
ATOM 813 C C . ALA A 1 109 ? -4.082 -5.911 40.456 1.00 11.62 109 ALA A C 1
ATOM 814 O O . ALA A 1 109 ? -4.118 -4.811 41.008 1.00 12.40 109 ALA A O 1
ATOM 816 N N . GLY A 1 110 ? -4.444 -6.086 39.190 1.00 11.70 110 GLY A N 1
ATOM 817 C CA . GLY A 1 110 ? -4.916 -4.951 38.414 1.00 13.11 110 GLY A CA 1
ATOM 818 C C . GLY A 1 110 ? -3.863 -4.420 37.458 1.00 13.28 110 GLY A C 1
ATOM 819 O O . GLY A 1 110 ? -4.192 -3.691 36.519 1.00 11.52 110 GLY A O 1
ATOM 820 N N . ASP A 1 111 ? -2.598 -4.753 37.713 1.00 11.49 111 ASP A N 1
ATOM 821 C CA . ASP A 1 111 ? -1.511 -4.321 36.836 1.00 10.53 111 ASP A CA 1
ATOM 822 C C . ASP A 1 111 ? -1.576 -5.135 35.553 1.00 10.69 111 ASP A C 1
ATOM 823 O O . ASP A 1 111 ? -2.261 -6.159 35.484 1.00 11.43 111 ASP A O 1
ATOM 828 N N . VAL A 1 112 ? -0.850 -4.683 34.538 1.00 9.23 112 VAL A N 1
ATOM 829 C CA . VAL A 1 112 ? -0.823 -5.374 33.262 1.00 9.07 112 VAL A CA 1
ATOM 830 C C . VAL A 1 112 ? 0.608 -5.732 32.893 1.00 7.88 112 VAL A C 1
ATOM 831 O O . VAL A 1 112 ? 1.530 -4.961 33.168 1.00 12.58 112 VAL A O 1
ATOM 835 N N . LEU A 1 113 ? 0.801 -6.908 32.301 1.00 7.43 113 LEU A N 1
ATOM 836 C CA . LEU A 1 113 ? 2.128 -7.294 31.832 1.00 6.44 113 LEU A CA 1
ATOM 837 C C . LEU A 1 113 ? 2.104 -7.199 30.309 1.00 7.96 113 LEU A C 1
ATOM 838 O O . LEU A 1 113 ? 1.319 -7.897 29.653 1.00 9.08 113 LEU A O 1
ATOM 843 N N . LEU A 1 114 ? 2.941 -6.325 29.753 1.00 7.82 114 LEU A N 1
ATOM 844 C CA . LEU A 1 114 ? 3.049 -6.165 28.303 1.00 6.54 114 LEU A CA 1
ATOM 845 C C . LEU A 1 114 ? 4.232 -7.037 27.914 1.00 10.27 114 LEU A C 1
ATOM 846 O O . LEU A 1 114 ? 5.386 -6.680 28.165 1.00 10.33 114 LEU A O 1
ATOM 851 N N . ALA A 1 115 ? 3.941 -8.186 27.320 1.00 6.70 115 ALA A N 1
ATOM 852 C CA . ALA A 1 115 ? 4.978 -9.130 26.926 1.00 7.35 115 ALA A CA 1
ATOM 853 C C . ALA A 1 115 ? 5.176 -9.091 25.420 1.00 7.66 115 ALA A C 1
ATOM 854 O O . ALA A 1 115 ? 4.225 -9.226 24.652 1.00 10.13 115 ALA A O 1
ATOM 856 N N . ILE A 1 116 ? 6.420 -8.917 24.999 1.00 6.21 116 ILE A N 1
ATOM 857 C CA . ILE A 1 116 ? 6.723 -8.818 23.578 1.00 8.62 116 ILE A CA 1
ATOM 858 C C . ILE A 1 116 ? 7.716 -9.894 23.186 1.00 10.85 116 ILE A C 1
ATOM 859 O O . ILE A 1 116 ? 8.790 -9.998 23.778 1.00 8.69 116 ILE A O 1
ATOM 864 N N . SER A 1 117 ? 7.333 -10.699 22.197 1.00 9.75 117 SER A N 1
ATOM 865 C CA . SER A 1 117 ? 8.170 -11.795 21.704 1.00 9.11 117 SER A CA 1
ATOM 866 C C . SER A 1 117 ? 7.802 -12.104 20.254 1.00 12.28 117 SER A C 1
ATOM 867 O O . SER A 1 117 ? 6.625 -12.302 19.934 1.00 11.60 117 SER A O 1
ATOM 870 N N . THR A 1 118 ? 8.796 -12.162 19.376 1.00 8.32 118 THR A N 1
ATOM 871 C CA . THR A 1 118 ? 8.508 -12.454 17.980 1.00 10.34 118 THR A CA 1
ATOM 872 C C . THR A 1 118 ? 7.962 -13.870 17.792 1.00 12.57 118 THR A C 1
ATOM 873 O O . THR A 1 118 ? 7.000 -14.069 17.051 1.00 13.04 118 THR A O 1
ATOM 877 N N . ARG A 1 119 ? 8.555 -14.849 18.474 1.00 10.31 119 ARG A N 1
ATOM 878 C CA . ARG A 1 119 ? 8.111 -16.240 18.339 1.00 11.97 119 ARG A CA 1
ATOM 879 C C . ARG A 1 119 ? 7.261 -16.773 19.498 1.00 15.14 119 ARG A C 1
ATOM 880 O O . ARG A 1 119 ? 6.602 -17.807 19.358 1.00 14.25 119 ARG A O 1
ATOM 888 N N . GLY A 1 120 ? 7.294 -16.083 20.636 1.00 8.65 120 GLY A N 1
ATOM 889 C CA . GLY A 1 120 ? 6.503 -16.494 21.787 1.00 11.91 120 GLY A CA 1
ATOM 890 C C . GLY A 1 120 ? 6.902 -17.766 22.513 1.00 11.29 120 GLY A C 1
ATOM 891 O O . GLY A 1 120 ? 6.077 -18.371 23.207 1.00 10.98 120 GLY A O 1
ATOM 892 N N . ASN A 1 121 ? 8.160 -18.177 22.383 1.00 13.37 121 ASN A N 1
ATOM 893 C CA . ASN A 1 121 ? 8.606 -19.397 23.045 1.00 10.86 121 ASN A CA 1
ATOM 894 C C . ASN A 1 121 ? 9.634 -19.215 24.143 1.00 12.72 121 ASN A C 1
ATOM 895 O O . ASN A 1 121 ? 9.877 -20.147 24.910 1.00 13.40 121 ASN A O 1
ATOM 900 N N . SER A 1 122 ? 10.244 -18.031 24.220 1.00 13.35 122 SER A N 1
ATOM 901 C CA . SER A 1 122 ? 11.278 -17.761 25.225 1.00 13.53 122 SER A CA 1
ATOM 902 C C . SER A 1 122 ? 10.829 -18.115 26.637 1.00 12.53 122 SER A C 1
ATOM 903 O O . SER A 1 122 ? 9.806 -17.623 27.104 1.00 12.26 122 SER A O 1
ATOM 906 N N . ARG A 1 123 ? 11.604 -18.962 27.312 1.00 10.33 123 ARG A N 1
ATOM 907 C CA . ARG A 1 123 ? 11.273 -19.375 28.672 1.00 12.03 123 ARG A CA 1
ATOM 908 C C . ARG A 1 123 ? 11.179 -18.219 29.682 1.00 10.76 123 ARG A C 1
ATOM 909 O O . ARG A 1 123 ? 10.331 -18.251 30.579 1.00 9.85 123 ARG A O 1
ATOM 917 N N . ASP A 1 124 ? 12.026 -17.199 29.563 1.00 9.41 124 ASP A N 1
ATOM 918 C CA . ASP A 1 124 ? 11.907 -16.102 30.523 1.00 13.22 124 ASP A CA 1
ATOM 919 C C . ASP A 1 124 ? 10.598 -15.337 30.330 1.00 10.13 124 ASP A C 1
ATOM 920 O O . ASP A 1 124 ? 10.018 -14.851 31.297 1.00 9.65 124 ASP A O 1
ATOM 925 N N . ILE A 1 125 ? 10.119 -15.248 29.091 1.00 8.23 125 ILE A N 1
ATOM 926 C CA . ILE A 1 125 ? 8.862 -14.553 28.826 1.00 8.71 125 ILE A CA 1
ATOM 927 C C . ILE A 1 125 ? 7.701 -15.385 29.367 1.00 9.95 125 ILE A C 1
ATOM 928 O O . ILE A 1 125 ? 6.770 -14.859 29.986 1.00 7.75 125 ILE A O 1
ATOM 933 N N . VAL A 1 126 ? 7.761 -16.689 29.128 1.00 9.55 126 VAL A N 1
ATOM 934 C CA . VAL A 1 126 ? 6.730 -17.596 29.620 1.00 10.59 126 VAL A CA 1
ATOM 935 C C . VAL A 1 126 ? 6.624 -17.519 31.145 1.00 8.68 126 VAL A C 1
ATOM 936 O O . VAL A 1 126 ? 5.522 -17.434 31.682 1.00 8.32 126 VAL A O 1
ATOM 940 N N . LYS A 1 127 ? 7.764 -17.541 31.835 1.00 7.62 127 LYS A N 1
ATOM 941 C CA . LYS A 1 127 ? 7.768 -17.472 33.298 1.00 10.41 127 LYS A CA 1
ATOM 942 C C . LYS A 1 127 ? 7.256 -16.130 33.809 1.00 11.33 127 LYS A C 1
ATOM 943 O O . LYS A 1 127 ? 6.685 -16.055 34.896 1.00 8.51 127 LYS A O 1
ATOM 949 N N . ALA A 1 128 ? 7.470 -15.068 33.036 1.00 10.18 128 ALA A N 1
ATOM 950 C CA . ALA A 1 128 ? 6.992 -13.749 33.437 1.00 8.85 128 ALA A CA 1
ATOM 951 C C . ALA A 1 128 ? 5.469 -13.753 33.416 1.00 10.05 128 ALA A C 1
ATOM 952 O O . ALA A 1 128 ? 4.825 -13.165 34.285 1.00 10.25 128 ALA A O 1
ATOM 954 N N . VAL A 1 129 ? 4.895 -14.416 32.417 1.00 8.99 129 VAL A N 1
ATOM 955 C CA . VAL A 1 129 ? 3.443 -14.511 32.301 1.00 10.22 129 VAL A CA 1
ATOM 956 C C . VAL A 1 129 ? 2.899 -15.330 33.458 1.00 9.60 129 VAL A C 1
ATOM 957 O O . VAL A 1 129 ? 1.893 -14.960 34.063 1.00 10.61 129 VAL A O 1
ATOM 961 N N . GLU A 1 130 ? 3.560 -16.448 33.757 1.00 11.63 130 GLU A N 1
ATOM 962 C CA . GLU A 1 130 ? 3.146 -17.293 34.874 1.00 11.52 130 GLU A CA 1
ATOM 963 C C . GLU A 1 130 ? 3.153 -16.466 36.166 1.00 10.41 130 GLU A C 1
ATOM 964 O O . GLU A 1 130 ? 2.212 -16.527 36.957 1.00 11.76 130 GLU A O 1
ATOM 970 N N . ALA A 1 131 ? 4.215 -15.694 36.382 1.00 9.87 131 ALA A N 1
ATOM 971 C CA . ALA A 1 131 ? 4.305 -14.866 37.582 1.00 11.76 131 ALA A CA 1
ATOM 972 C C . ALA A 1 131 ? 3.197 -13.812 37.614 1.00 11.28 131 ALA A C 1
ATOM 973 O O . ALA A 1 131 ? 2.574 -13.591 38.652 1.00 10.41 131 ALA A O 1
ATOM 975 N N . ALA A 1 132 ? 2.950 -13.157 36.481 1.00 9.86 132 ALA A N 1
ATOM 976 C CA . ALA A 1 132 ? 1.901 -12.135 36.422 1.00 9.95 132 ALA A CA 1
ATOM 977 C C . ALA A 1 132 ? 0.550 -12.725 36.828 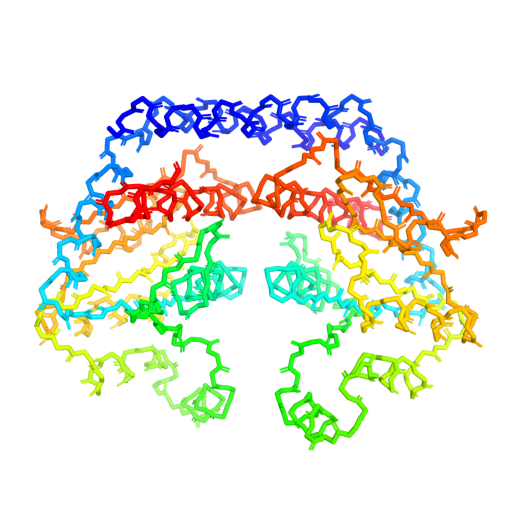1.00 10.08 132 ALA A C 1
ATOM 978 O O . ALA A 1 132 ? -0.227 -12.093 37.547 1.00 10.83 132 ALA A O 1
ATOM 980 N N . VAL A 1 133 ? 0.269 -13.934 36.359 1.00 13.06 133 VAL A N 1
ATOM 981 C CA . VAL A 1 133 ? -0.991 -14.594 36.696 1.00 13.88 133 VAL A CA 1
ATOM 982 C C . VAL A 1 133 ? -1.093 -14.803 38.209 1.00 14.72 133 VAL A C 1
ATOM 983 O O . VAL A 1 133 ? -2.171 -14.643 38.793 1.00 16.82 133 VAL A O 1
ATOM 987 N N . THR A 1 134 ? 0.027 -15.150 38.836 1.00 13.80 134 THR A N 1
ATOM 988 C CA . THR A 1 134 ? 0.078 -15.374 40.284 1.00 18.05 134 THR A CA 1
ATOM 989 C C . THR A 1 134 ? -0.145 -14.068 41.040 1.00 19.54 134 THR A C 1
ATOM 990 O O . THR A 1 134 ? -0.418 -14.071 42.242 1.00 21.86 134 THR A O 1
ATOM 994 N N . ARG A 1 135 ? -0.028 -12.951 40.333 1.00 12.67 135 ARG A N 1
ATOM 995 C CA . ARG A 1 135 ? -0.235 -11.638 40.938 1.00 13.40 135 ARG A CA 1
ATOM 996 C C . ARG A 1 135 ? -1.550 -10.999 40.466 1.00 16.74 135 ARG A C 1
ATOM 997 O O . ARG A 1 135 ? -1.786 -9.806 40.671 1.00 11.16 135 ARG A O 1
ATOM 1005 N N . ASP A 1 136 ? -2.407 -11.812 39.849 1.00 14.53 136 ASP A N 1
ATOM 1006 C CA . ASP A 1 136 ? -3.701 -11.348 39.352 1.00 19.40 136 ASP A CA 1
ATOM 1007 C C . ASP A 1 136 ? -3.556 -10.182 38.384 1.00 15.77 136 ASP A C 1
ATOM 1008 O O . ASP A 1 136 ? -4.312 -9.210 38.438 1.00 13.53 136 ASP A O 1
ATOM 1013 N N . MET A 1 137 ? -2.569 -10.278 37.501 1.00 13.96 137 MET A N 1
ATOM 1014 C CA . MET A 1 137 ? -2.344 -9.238 36.510 1.00 10.89 137 MET A CA 1
ATOM 1015 C C . MET A 1 137 ? -2.938 -9.716 35.194 1.00 13.79 137 MET A C 1
ATOM 1016 O O . MET A 1 137 ? -3.118 -10.918 34.990 1.00 15.23 137 MET A O 1
ATOM 1021 N N . THR A 1 138 ? -3.242 -8.769 34.312 1.00 12.49 138 THR A N 1
ATOM 1022 C CA . THR A 1 138 ? -3.784 -9.084 32.994 1.00 10.67 138 THR A CA 1
ATOM 1023 C C . THR A 1 138 ? -2.614 -9.053 32.021 1.00 12.52 138 THR A C 1
ATOM 1024 O O . THR A 1 138 ? -1.633 -8.349 32.259 1.00 11.03 138 THR A O 1
ATOM 1028 N N . ILE A 1 139 ? -2.712 -9.809 30.932 1.00 9.86 139 ILE A N 1
ATOM 1029 C CA . ILE A 1 139 ? -1.617 -9.862 29.971 1.00 12.19 139 ILE A CA 1
ATOM 1030 C C . ILE A 1 139 ? -1.963 -9.321 28.587 1.00 10.41 139 ILE A C 1
ATOM 1031 O O . ILE A 1 139 ? -3.042 -9.580 28.052 1.00 10.93 139 ILE A O 1
ATOM 1036 N N . VAL A 1 140 ? -1.040 -8.555 28.020 1.00 8.47 140 VAL A N 1
ATOM 1037 C CA . VAL A 1 140 ? -1.189 -8.063 26.660 1.00 5.94 140 VAL A CA 1
ATOM 1038 C C . VAL A 1 140 ? 0.091 -8.579 26.022 1.00 8.71 140 VAL A C 1
ATOM 1039 O O . VAL A 1 140 ? 1.190 -8.203 26.433 1.00 9.29 140 VAL A O 1
ATOM 1043 N N . ALA A 1 141 ? -0.058 -9.469 25.052 1.00 10.12 141 ALA A N 1
ATOM 1044 C CA . ALA A 1 141 ? 1.089 -10.063 24.375 1.00 7.65 141 ALA A CA 1
ATOM 1045 C C . ALA A 1 141 ? 1.175 -9.661 22.915 1.00 11.74 141 ALA A C 1
ATOM 1046 O O . ALA A 1 141 ? 0.212 -9.816 22.166 1.00 8.52 141 ALA A O 1
ATOM 1048 N N . LEU A 1 142 ? 2.333 -9.131 22.522 1.00 9.37 142 LEU A N 1
ATOM 1049 C CA . LEU A 1 142 ? 2.580 -8.746 21.135 1.00 8.69 142 LEU A CA 1
ATOM 1050 C C . LEU A 1 142 ? 3.405 -9.912 20.630 1.00 9.02 142 LEU A C 1
ATOM 1051 O O . LEU A 1 142 ? 4.511 -10.151 21.118 1.00 9.19 142 LEU A O 1
ATOM 1056 N N . THR A 1 143 ? 2.870 -10.632 19.650 1.00 8.77 143 THR A N 1
ATOM 1057 C CA . THR A 1 143 ? 3.537 -11.816 19.135 1.00 8.72 143 THR A CA 1
ATOM 1058 C C . THR A 1 143 ? 3.651 -11.822 17.623 1.00 10.83 143 THR A C 1
ATOM 1059 O O . THR A 1 143 ? 3.281 -10.855 16.952 1.00 9.14 143 THR A O 1
ATOM 1063 N N . GLY A 1 144 ? 4.176 -12.929 17.106 1.00 8.45 144 GLY A N 1
ATOM 1064 C CA . GLY A 1 144 ? 4.332 -13.114 15.674 1.00 10.46 144 GLY A CA 1
ATOM 1065 C C . GLY A 1 144 ? 4.318 -14.608 15.379 1.00 10.87 144 GLY A C 1
ATOM 1066 O O . GLY A 1 144 ? 4.024 -15.419 16.268 1.00 11.41 144 GLY A O 1
ATOM 1067 N N . TYR A 1 145 ? 4.659 -14.977 14.148 1.00 11.16 145 TYR A N 1
ATOM 1068 C CA . TYR A 1 145 ? 4.684 -16.380 13.741 1.00 12.68 145 TYR A CA 1
ATOM 1069 C C . TYR A 1 145 ? 3.367 -17.044 14.150 1.00 12.02 145 TYR A C 1
ATOM 1070 O O . TYR A 1 145 ? 2.307 -16.557 13.781 1.00 14.25 145 TYR A O 1
ATOM 1079 N N . ASP A 1 146 ? 3.413 -18.138 14.908 1.00 15.27 146 ASP A N 1
ATOM 1080 C CA . ASP A 1 146 ? 2.162 -18.787 15.324 1.00 15.03 146 ASP A CA 1
ATOM 1081 C C . ASP A 1 146 ? 1.770 -18.482 16.768 1.00 16.00 146 ASP A C 1
ATOM 1082 O O . ASP A 1 146 ? 0.827 -19.076 17.300 1.00 15.05 146 ASP A O 1
ATOM 1087 N N . GLY A 1 147 ? 2.490 -17.559 17.401 1.00 13.66 147 GLY A N 1
ATOM 1088 C CA . GLY A 1 147 ? 2.187 -17.194 18.779 1.00 11.90 147 GLY A CA 1
ATOM 1089 C C . GLY A 1 147 ? 2.973 -18.015 19.790 1.00 10.76 147 GLY A C 1
ATOM 1090 O O . GLY A 1 147 ? 3.094 -17.634 20.952 1.00 13.28 147 GLY A O 1
ATOM 1091 N N . GLY A 1 148 ? 3.513 -19.143 19.344 1.00 11.54 148 GLY A N 1
ATOM 1092 C CA . GLY A 1 148 ? 4.292 -20.003 20.220 1.00 13.49 148 GLY A CA 1
ATOM 1093 C C . GLY A 1 148 ? 3.591 -20.366 21.515 1.00 15.58 148 GLY A C 1
ATOM 1094 O O . GLY A 1 148 ? 2.356 -20.318 21.606 1.00 15.81 148 GLY A O 1
ATOM 1095 N N . GLU A 1 149 ? 4.379 -20.737 22.521 1.00 13.42 149 GLU A N 1
ATOM 1096 C CA . GLU A 1 149 ? 3.839 -21.099 23.828 1.00 15.05 149 GLU A CA 1
ATOM 1097 C C . GLU A 1 149 ? 3.028 -19.962 24.438 1.00 12.63 149 GLU A C 1
ATOM 1098 O O . GLU A 1 149 ? 1.986 -20.186 25.048 1.00 12.06 149 GLU A O 1
ATOM 1104 N N . LEU A 1 150 ? 3.521 -18.741 24.267 1.00 11.74 150 LEU A N 1
ATOM 1105 C CA . LEU A 1 150 ? 2.880 -17.556 24.823 1.00 14.15 150 LEU A CA 1
ATOM 1106 C C . LEU A 1 150 ? 1.395 -17.407 24.481 1.00 13.10 150 LEU A C 1
ATOM 1107 O O . LEU A 1 150 ? 0.574 -17.120 25.358 1.00 11.42 150 LEU A O 1
ATOM 1112 N N . ALA A 1 151 ? 1.053 -17.605 23.212 1.00 12.68 151 ALA A N 1
ATOM 1113 C CA . ALA A 1 151 ? -0.330 -17.470 22.775 1.00 17.79 151 ALA A CA 1
ATOM 1114 C C . ALA A 1 151 ? -1.235 -18.462 23.496 1.00 15.67 151 ALA A C 1
ATOM 1115 O O . ALA A 1 151 ? -2.410 -18.188 23.732 1.00 17.26 151 ALA A O 1
ATOM 1117 N N . GLY A 1 152 ? -0.680 -19.614 23.841 1.00 13.30 152 GLY A N 1
ATOM 1118 C CA . GLY A 1 152 ? -1.461 -20.632 24.522 1.00 14.80 152 GLY A CA 1
ATOM 1119 C C . GLY A 1 152 ? -1.552 -20.464 26.028 1.00 13.36 152 GLY A C 1
ATOM 1120 O O . GLY A 1 152 ? -2.120 -21.315 26.707 1.00 11.86 152 GLY A O 1
ATOM 1121 N N . LEU A 1 153 ? -1.008 -19.371 26.559 1.00 12.78 153 LEU A N 1
ATOM 1122 C CA . LEU A 1 153 ? -1.050 -19.140 27.999 1.00 11.48 153 LEU A CA 1
ATOM 1123 C C . LEU A 1 153 ? -1.918 -17.937 28.362 1.00 14.98 153 LEU A C 1
ATOM 1124 O O . LEU A 1 153 ? -1.923 -17.494 29.512 1.00 17.12 153 LEU A O 1
ATOM 1129 N N . LEU A 1 154 ? -2.677 -17.434 27.393 1.00 9.83 154 LEU A N 1
ATOM 1130 C CA . LEU A 1 154 ? -3.524 -16.264 27.618 1.00 12.40 154 LEU A CA 1
ATOM 1131 C C . LEU A 1 154 ? -4.982 -16.625 27.856 1.00 15.05 154 LEU A C 1
ATOM 1132 O O . LEU A 1 154 ? -5.556 -17.437 27.127 1.00 21.66 154 LEU A O 1
ATOM 1137 N N . GLY A 1 155 ? -5.570 -16.019 28.883 1.00 13.33 155 GLY A N 1
ATOM 1138 C CA . GLY A 1 155 ? -6.964 -16.272 29.206 1.00 16.20 155 GLY A CA 1
ATOM 1139 C C . GLY A 1 155 ? -7.888 -15.340 28.436 1.00 18.69 155 GLY A C 1
ATOM 1140 O O . GLY A 1 155 ? -7.417 -14.531 27.632 1.00 18.33 155 GLY A O 1
ATOM 1141 N N . PRO A 1 156 ? -9.209 -15.415 28.664 1.00 22.04 156 PRO A N 1
ATOM 1142 C CA . PRO A 1 156 ? -10.161 -14.555 27.953 1.00 20.65 156 PRO A CA 1
ATOM 1143 C C . PRO A 1 156 ? -10.027 -13.054 28.225 1.00 18.84 156 PRO A C 1
ATOM 1144 O O . PRO A 1 156 ? -10.388 -12.236 27.378 1.00 20.94 156 PRO A O 1
ATOM 1148 N N . GLN A 1 157 ? -9.516 -12.691 29.396 1.00 17.00 157 GLN A N 1
ATOM 1149 C CA . GLN A 1 157 ? -9.344 -11.281 29.733 1.00 19.97 157 GLN A CA 1
ATOM 1150 C C . GLN A 1 157 ? -7.986 -10.739 29.270 1.00 17.31 157 GLN A C 1
ATOM 1151 O O . GLN A 1 157 ? -7.709 -9.548 29.392 1.00 15.53 157 GLN A O 1
ATOM 1157 N N . ASP A 1 158 ? -7.131 -11.619 28.762 1.00 13.43 158 ASP A N 1
ATOM 1158 C CA . ASP A 1 158 ? -5.837 -11.181 28.252 1.00 12.24 158 ASP A CA 1
ATOM 1159 C C . ASP A 1 158 ? -6.017 -10.884 26.768 1.00 13.92 158 ASP A C 1
ATOM 1160 O O . ASP A 1 158 ? -7.016 -11.278 26.168 1.00 13.73 158 ASP A O 1
ATOM 1165 N N . VAL A 1 159 ? -5.055 -10.189 26.175 1.00 8.96 159 VAL A N 1
ATOM 1166 C CA . VAL A 1 159 ? -5.163 -9.828 24.773 1.00 10.20 159 VAL A CA 1
ATOM 1167 C C . VAL A 1 159 ? -3.902 -10.144 23.988 1.00 9.50 159 VAL A C 1
ATOM 1168 O O . VAL A 1 159 ? -2.812 -9.710 24.364 1.00 9.31 159 VAL A O 1
ATOM 1172 N N . GLU A 1 160 ? -4.043 -10.902 22.904 1.00 10.86 160 GLU A N 1
ATOM 1173 C CA . GLU A 1 160 ? -2.888 -11.186 22.052 1.00 12.13 160 GLU A CA 1
ATOM 1174 C C . GLU A 1 160 ? -3.011 -10.385 20.760 1.00 14.29 160 GLU A C 1
ATOM 1175 O O . GLU A 1 160 ? -4.083 -10.320 20.153 1.00 12.44 160 GLU A O 1
ATOM 1181 N N . ILE A 1 161 ? -1.911 -9.773 20.346 1.00 11.40 161 ILE A N 1
ATOM 1182 C CA . ILE A 1 161 ? -1.884 -9.024 19.098 1.00 13.95 161 ILE A CA 1
ATOM 1183 C C . ILE A 1 161 ? -0.810 -9.754 18.312 1.00 11.84 161 ILE A C 1
ATOM 1184 O O . ILE A 1 161 ? 0.382 -9.514 18.501 1.00 10.25 161 ILE A O 1
ATOM 1189 N N . ARG A 1 162 ? -1.239 -10.674 17.455 1.00 9.44 162 ARG A N 1
ATOM 1190 C CA . ARG A 1 162 ? -0.305 -11.474 16.673 1.00 8.04 162 ARG A CA 1
ATOM 1191 C C . ARG A 1 162 ? -0.089 -10.921 15.273 1.00 13.55 162 ARG A C 1
ATOM 1192 O O . ARG A 1 162 ? -0.994 -10.941 14.438 1.00 11.72 162 ARG A O 1
ATOM 1200 N N . ILE A 1 163 ? 1.119 -10.434 15.014 1.00 10.63 163 ILE A N 1
ATOM 1201 C CA . ILE A 1 163 ? 1.424 -9.899 13.697 1.00 11.39 163 ILE A CA 1
ATOM 1202 C C . ILE A 1 163 ? 1.332 -11.036 12.688 1.00 9.62 163 ILE A C 1
ATOM 1203 O O . ILE A 1 163 ? 1.882 -12.120 12.906 1.00 8.03 163 ILE A O 1
ATOM 1208 N N . PRO A 1 164 ? 0.619 -10.807 11.573 1.00 12.74 164 PRO A N 1
ATOM 1209 C CA . PRO A 1 164 ? 0.465 -11.825 10.531 1.00 13.58 164 PRO A CA 1
ATOM 1210 C C . PRO A 1 164 ? 1.739 -11.917 9.699 1.00 12.73 164 PRO A C 1
ATOM 1211 O O . PRO A 1 164 ? 1.789 -11.461 8.554 1.00 14.79 164 PRO A O 1
ATOM 1215 N N . SER A 1 165 ? 2.773 -12.511 10.282 1.00 16.03 165 SER A N 1
ATOM 1216 C CA . SER A 1 165 ? 4.059 -12.640 9.605 1.00 11.74 165 SER A CA 1
ATOM 1217 C C . SER A 1 165 ? 4.922 -13.715 10.246 1.00 13.48 165 SER A C 1
ATOM 1218 O O . SER A 1 165 ? 4.746 -14.046 11.421 1.00 11.60 165 SER A O 1
ATOM 1221 N N . HIS A 1 166 ? 5.843 -14.258 9.457 1.00 10.14 166 HIS A N 1
ATOM 1222 C CA . HIS A 1 166 ? 6.780 -15.270 9.940 1.00 10.23 166 HIS A CA 1
ATOM 1223 C C . HIS A 1 166 ? 8.202 -14.800 9.643 1.00 12.61 166 HIS A C 1
ATOM 1224 O O . HIS A 1 166 ? 9.081 -15.591 9.315 1.00 13.69 166 HIS A O 1
ATOM 1231 N N . ARG A 1 167 ? 8.417 -13.491 9.738 1.00 9.35 167 ARG A N 1
ATOM 1232 C CA . ARG A 1 167 ? 9.745 -12.923 9.520 1.00 12.97 167 ARG A CA 1
ATOM 1233 C C . ARG A 1 167 ? 9.978 -11.987 10.690 1.00 8.67 167 ARG A C 1
ATOM 1234 O O . ARG A 1 167 ? 9.298 -10.978 10.814 1.00 12.72 167 ARG A O 1
ATOM 1242 N N . SER A 1 168 ? 10.941 -12.328 11.539 1.00 12.36 168 SER A N 1
ATOM 1243 C CA . SER A 1 168 ? 11.234 -11.542 12.739 1.00 12.31 168 SER A CA 1
ATOM 1244 C C . SER A 1 168 ? 11.405 -10.044 12.526 1.00 10.92 168 SER A C 1
ATOM 1245 O O . SER A 1 168 ? 10.848 -9.240 13.277 1.00 7.20 168 SER A O 1
ATOM 1248 N N . ALA A 1 169 ? 12.181 -9.664 11.519 1.00 6.65 169 ALA A N 1
ATOM 1249 C CA . ALA A 1 169 ? 12.393 -8.247 11.261 1.00 9.04 169 ALA A CA 1
ATOM 1250 C C . ALA A 1 169 ? 11.075 -7.510 11.021 1.00 11.95 169 ALA A C 1
ATOM 1251 O O . ALA A 1 169 ? 10.864 -6.415 11.556 1.00 9.61 169 ALA A O 1
ATOM 1253 N N . ARG A 1 170 ? 10.188 -8.111 10.226 1.00 11.60 170 ARG A N 1
ATOM 1254 C CA . ARG A 1 170 ? 8.896 -7.501 9.913 1.00 11.63 170 ARG A CA 1
ATOM 1255 C C . ARG A 1 170 ? 8.004 -7.467 11.146 1.00 11.00 170 ARG A C 1
ATOM 1256 O O . ARG A 1 170 ? 7.272 -6.504 11.359 1.00 9.42 170 ARG A O 1
ATOM 1264 N N . ILE A 1 171 ? 8.049 -8.531 11.945 1.00 10.04 171 ILE A N 1
ATOM 1265 C CA . ILE A 1 171 ? 7.247 -8.591 13.165 1.00 7.96 171 ILE A CA 1
ATOM 1266 C C . ILE A 1 171 ? 7.669 -7.501 14.162 1.00 7.59 171 ILE A C 1
ATOM 1267 O O . ILE A 1 171 ? 6.823 -6.848 14.778 1.00 8.61 171 ILE A O 1
ATOM 1272 N N . GLN A 1 172 ? 8.975 -7.305 14.319 1.00 7.55 172 GLN A N 1
ATOM 1273 C CA . GLN A 1 172 ? 9.489 -6.301 15.250 1.00 8.90 172 GLN A CA 1
ATOM 1274 C C . GLN A 1 172 ? 9.108 -4.890 14.807 1.00 10.13 172 GLN A C 1
ATOM 1275 O O . GLN A 1 172 ? 8.813 -4.023 15.630 1.00 8.28 172 GLN A O 1
ATOM 1281 N N . GLU A 1 173 ? 9.130 -4.666 13.498 1.00 9.38 173 GLU A N 1
ATOM 1282 C CA . GLU A 1 173 ? 8.747 -3.377 12.940 1.00 9.56 173 GLU A CA 1
ATOM 1283 C C . GLU A 1 173 ? 7.261 -3.150 13.224 1.00 10.88 173 GLU A C 1
ATOM 1284 O O . GLU A 1 173 ? 6.845 -2.042 13.584 1.00 8.98 173 GLU A O 1
ATOM 1290 N N . MET A 1 174 ? 6.459 -4.200 13.044 1.00 9.48 174 MET A N 1
ATOM 1291 C CA . MET A 1 174 ? 5.026 -4.106 13.286 1.00 10.28 174 MET A CA 1
ATOM 1292 C C . MET A 1 174 ? 4.727 -3.942 14.771 1.00 7.62 174 MET A C 1
ATOM 1293 O O . MET A 1 174 ? 3.712 -3.348 15.143 1.00 7.97 174 MET A O 1
ATOM 1298 N N . HIS A 1 175 ? 5.599 -4.469 15.627 1.00 7.74 175 HIS A N 1
ATOM 1299 C CA . HIS A 1 175 ? 5.390 -4.304 17.064 1.00 9.09 175 HIS A CA 1
ATOM 1300 C C . HIS A 1 175 ? 5.591 -2.827 17.430 1.00 10.09 175 HIS A C 1
ATOM 1301 O O . HIS A 1 175 ? 4.844 -2.284 18.251 1.00 7.65 175 HIS A O 1
ATOM 1308 N N . MET A 1 176 ? 6.575 -2.167 16.816 1.00 9.39 176 MET A N 1
ATOM 1309 C CA . MET A 1 176 ? 6.792 -0.749 17.112 1.00 10.34 176 MET A CA 1
ATOM 1310 C C . MET A 1 176 ? 5.567 0.070 16.681 1.00 10.33 176 MET A C 1
ATOM 1311 O O . MET A 1 176 ? 5.099 0.933 17.422 1.00 7.29 176 MET A O 1
ATOM 1316 N N . LEU A 1 177 ? 5.054 -0.206 15.487 1.00 5.12 177 LEU A N 1
ATOM 1317 C CA . LEU A 1 177 ? 3.871 0.493 14.991 1.00 4.46 177 LEU A CA 1
ATOM 1318 C C . LEU A 1 177 ? 2.691 0.217 15.933 1.00 8.88 177 LEU A C 1
ATOM 1319 O O . LEU A 1 177 ? 1.921 1.112 16.263 1.00 7.72 177 LEU A O 1
ATOM 1324 N N . THR A 1 178 ? 2.551 -1.038 16.351 1.00 7.77 178 THR A N 1
ATOM 1325 C CA . THR A 1 178 ? 1.473 -1.425 17.260 1.00 9.13 178 THR A CA 1
ATOM 1326 C C . THR A 1 178 ? 1.554 -0.635 18.571 1.00 8.65 178 THR A C 1
ATOM 1327 O O . THR A 1 178 ? 0.548 -0.124 19.061 1.00 8.97 178 THR A O 1
ATOM 1331 N N . VAL A 1 179 ? 2.750 -0.548 19.138 1.00 8.22 179 VAL A N 1
ATOM 1332 C CA . VAL A 1 179 ? 2.956 0.204 20.368 1.00 8.42 179 VAL A CA 1
ATOM 1333 C C . VAL A 1 179 ? 2.560 1.664 20.116 1.00 8.42 179 VAL A C 1
ATOM 1334 O O . VAL A 1 179 ? 1.875 2.272 20.932 1.00 10.06 179 VAL A O 1
ATOM 1338 N N . ASN A 1 180 ? 2.965 2.215 18.972 1.00 9.68 180 ASN A N 1
ATOM 1339 C CA . ASN A 1 180 ? 2.625 3.603 18.656 1.00 11.80 180 ASN A CA 1
ATOM 1340 C C . ASN A 1 180 ? 1.129 3.841 18.474 1.00 10.81 180 ASN A C 1
ATOM 1341 O O . ASN A 1 180 ? 0.608 4.877 18.899 1.00 13.26 180 ASN A O 1
ATOM 1346 N N . CYS A 1 181 ? 0.419 2.903 17.852 1.00 11.51 181 CYS A N 1
ATOM 1347 C CA . CYS A 1 181 ? -1.012 3.105 17.695 1.00 13.31 181 CYS A CA 1
ATOM 1348 C C . CYS A 1 181 ? -1.638 2.976 19.087 1.00 13.64 181 CYS A C 1
ATOM 1349 O O . CYS A 1 181 ? -2.586 3.684 19.410 1.00 13.50 181 CYS A O 1
ATOM 1352 N N . LEU A 1 182 ? -1.090 2.089 19.920 1.00 13.30 182 LEU A N 1
ATOM 1353 C CA . LEU A 1 182 ? -1.595 1.921 21.283 1.00 11.22 182 LEU A CA 1
ATOM 13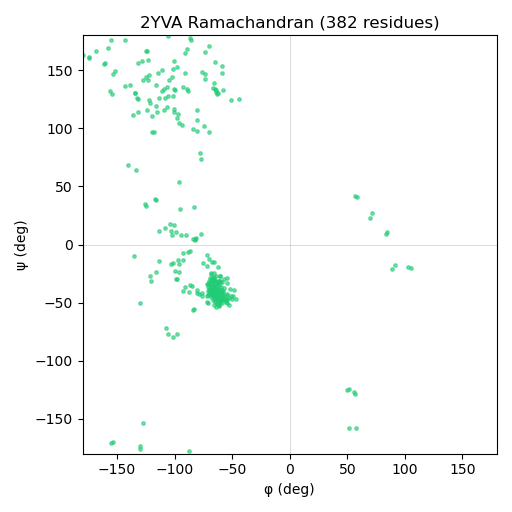54 C C . LEU A 1 182 ? -1.393 3.200 22.093 1.00 10.35 182 LEU A C 1
ATOM 1355 O O . LEU A 1 182 ? -2.297 3.643 22.803 1.00 12.91 182 LEU A O 1
ATOM 1360 N N . CYS A 1 183 ? -0.199 3.781 22.008 1.00 10.18 183 CYS A N 1
ATOM 1361 C CA . CYS A 1 183 ? 0.085 5.020 22.729 1.00 12.06 183 CYS A CA 1
ATOM 1362 C C . CYS A 1 183 ? -0.822 6.143 22.246 1.00 12.23 183 CYS A C 1
ATOM 1363 O O . CYS A 1 183 ? -1.307 6.935 23.047 1.00 11.46 183 CYS A O 1
ATOM 1366 N N . ASP A 1 184 ? -1.056 6.212 20.939 1.00 10.40 184 ASP A N 1
ATOM 1367 C CA . ASP A 1 184 ? -1.937 7.244 20.414 1.00 12.83 184 ASP A CA 1
ATOM 1368 C C . ASP A 1 184 ? -3.340 7.096 21.008 1.00 14.79 184 ASP A C 1
ATOM 1369 O O . ASP A 1 184 ? -3.997 8.093 21.320 1.00 13.69 184 ASP A O 1
ATOM 1374 N N . LEU A 1 185 ? -3.802 5.854 21.139 1.00 10.79 185 LEU A N 1
ATOM 1375 C CA . LEU A 1 185 ? -5.132 5.587 21.687 1.00 13.10 185 LEU A CA 1
ATOM 1376 C C . LEU A 1 185 ? -5.203 5.890 23.176 1.00 15.43 185 LEU A C 1
ATOM 1377 O O . LEU A 1 185 ? -6.208 6.406 23.662 1.00 16.31 185 LEU A O 1
ATOM 1382 N N . ILE A 1 186 ? -4.148 5.555 23.912 1.00 12.72 186 ILE A N 1
ATOM 1383 C CA . ILE A 1 186 ? -4.138 5.827 25.346 1.00 12.77 186 ILE A CA 1
ATOM 1384 C C . ILE A 1 186 ? -4.252 7.334 25.595 1.00 13.16 186 ILE A C 1
ATOM 1385 O O . ILE A 1 186 ? -5.109 7.781 26.365 1.00 14.51 186 ILE A O 1
ATOM 1390 N N . ASP A 1 187 ? -3.400 8.111 24.928 1.00 11.82 187 ASP A N 1
ATOM 1391 C CA . ASP A 1 187 ? -3.401 9.566 25.084 1.00 10.98 187 ASP A CA 1
ATOM 1392 C C . ASP A 1 187 ? -4.642 10.237 24.509 1.00 15.35 187 ASP A C 1
ATOM 1393 O O . ASP A 1 187 ? -5.069 11.266 25.011 1.00 15.83 187 ASP A O 1
ATOM 1398 N N . ASN A 1 188 ? -5.231 9.670 23.461 1.00 18.11 188 ASN A N 1
ATOM 1399 C CA . ASN A 1 188 ? -6.427 10.295 22.903 1.00 20.23 188 ASN A CA 1
ATOM 1400 C C . ASN A 1 188 ? -7.598 10.116 23.856 1.00 18.33 188 ASN A C 1
ATOM 1401 O O . ASN A 1 188 ? -8.467 10.987 23.967 1.00 18.73 188 ASN A O 1
ATOM 1406 N N . THR A 1 189 ? -7.616 8.979 24.541 1.00 16.60 189 THR A N 1
ATOM 1407 C CA . THR A 1 189 ? -8.673 8.664 25.488 1.00 16.85 189 THR A CA 1
ATOM 1408 C C . THR A 1 189 ? -8.512 9.430 26.802 1.00 20.96 189 THR A C 1
ATOM 1409 O O . THR A 1 189 ? -9.481 9.985 27.324 1.00 19.59 189 THR A O 1
ATOM 1413 N N . LEU A 1 190 ? -7.289 9.490 27.322 1.00 15.50 190 LEU A N 1
ATOM 1414 C CA . LEU A 1 190 ? -7.036 10.173 28.593 1.00 19.23 190 LEU A CA 1
ATOM 1415 C C . LEU A 1 190 ? -6.662 11.650 28.486 1.00 18.58 190 LEU A C 1
ATOM 1416 O O . LEU A 1 190 ? -7.048 12.455 29.338 1.00 20.67 190 LEU A O 1
ATOM 1421 N N . PHE A 1 191 ? -5.911 12.004 27.450 1.00 18.54 191 PHE A N 1
ATOM 1422 C CA . PHE A 1 191 ? -5.454 13.380 27.264 1.00 19.86 191 PHE A CA 1
ATOM 1423 C C . PHE A 1 191 ? -5.507 13.800 25.803 1.00 18.76 191 PHE A C 1
ATOM 1424 O O . PHE A 1 191 ? -4.474 14.016 25.170 1.00 20.79 191 PHE A O 1
ATOM 1432 N N . PRO A 1 192 ? -6.719 13.935 25.247 1.00 20.15 192 PRO A N 1
ATOM 1433 C CA . PRO A 1 192 ? -6.848 14.332 23.842 1.00 18.29 192 PRO A CA 1
ATOM 1434 C C . PRO A 1 192 ? -6.210 15.682 23.500 1.00 24.01 192 PRO A C 1
ATOM 1435 O O . PRO A 1 192 ? -6.163 16.593 24.328 1.00 19.35 192 PRO A O 1
ATOM 1439 N N . HIS A 1 193 ? -5.702 15.799 22.276 1.00 25.24 193 HIS A N 1
ATOM 1440 C CA . HIS A 1 193 ? -5.078 17.038 21.835 1.00 29.39 193 HIS A CA 1
ATOM 1441 C C . HIS A 1 193 ? -5.267 17.248 20.337 1.00 32.08 193 HIS A C 1
ATOM 1442 O O . HIS A 1 193 ? -5.804 16.333 19.682 1.00 30.62 193 HIS A O 1
ATOM 1449 N N . MET B 1 1 ? -12.201 4.216 18.166 1.00 26.45 1 MET B N 1
ATOM 1450 C CA . MET B 1 1 ? -10.817 3.673 18.228 1.00 26.40 1 MET B CA 1
ATOM 1451 C C . MET B 1 1 ? -10.479 2.944 16.939 1.00 26.32 1 MET B C 1
ATOM 1452 O O . MET B 1 1 ? -9.359 3.038 16.448 1.00 28.30 1 MET B O 1
ATOM 1457 N N . GLN B 1 2 ? -11.454 2.218 16.399 1.00 28.58 2 GLN B N 1
ATOM 1458 C CA . GLN B 1 2 ? -11.268 1.469 15.158 1.00 32.03 2 GLN B CA 1
ATOM 1459 C C . GLN B 1 2 ? -10.728 2.349 14.042 1.00 28.95 2 GLN B C 1
ATOM 1460 O O . GLN B 1 2 ? -9.732 2.017 13.396 1.00 27.43 2 GLN B O 1
ATOM 1466 N N . GLU B 1 3 ? -11.404 3.469 13.816 1.00 27.90 3 GLU B N 1
ATOM 1467 C CA . GLU B 1 3 ? -11.018 4.399 12.765 1.00 30.22 3 GLU B CA 1
ATOM 1468 C C . GLU B 1 3 ? -9.654 5.013 13.042 1.00 27.64 3 GLU B C 1
ATOM 1469 O O . GLU B 1 3 ? -8.836 5.161 12.140 1.00 23.58 3 GLU B O 1
ATOM 1475 N N . ARG B 1 4 ? -9.412 5.364 14.298 1.00 24.32 4 ARG B N 1
ATOM 1476 C CA . ARG B 1 4 ? -8.136 5.949 14.675 1.00 22.09 4 ARG B CA 1
ATOM 1477 C C . ARG B 1 4 ? -7.012 4.948 14.391 1.00 21.83 4 ARG B C 1
ATOM 1478 O O . ARG B 1 4 ? -5.975 5.306 13.837 1.00 16.04 4 ARG B O 1
ATOM 1486 N N . ILE B 1 5 ? -7.223 3.690 14.769 1.00 20.30 5 ILE B N 1
ATOM 1487 C CA . ILE B 1 5 ? -6.212 2.665 14.534 1.00 18.15 5 ILE B CA 1
ATOM 1488 C C . ILE B 1 5 ? -5.962 2.503 13.040 1.00 17.04 5 ILE B C 1
ATOM 1489 O O . ILE B 1 5 ? -4.823 2.332 12.604 1.00 18.18 5 ILE B O 1
ATOM 1494 N N . LYS B 1 6 ? -7.028 2.566 12.254 1.00 17.47 6 LYS B N 1
ATOM 1495 C CA . LYS B 1 6 ? -6.889 2.431 10.814 1.00 24.12 6 LYS B CA 1
ATOM 1496 C C . LYS B 1 6 ? -6.166 3.629 10.210 1.00 19.90 6 LYS B C 1
ATOM 1497 O O . LYS B 1 6 ? -5.407 3.481 9.253 1.00 22.31 6 LYS B O 1
ATOM 1503 N N . ALA B 1 7 ? -6.390 4.814 10.767 1.00 17.87 7 ALA B N 1
ATOM 1504 C CA . ALA B 1 7 ? -5.721 6.008 10.264 1.00 17.45 7 ALA B CA 1
ATOM 1505 C C . ALA B 1 7 ? -4.236 5.911 10.619 1.00 16.25 7 ALA B C 1
ATOM 1506 O O . ALA B 1 7 ? -3.375 6.409 9.890 1.00 15.37 7 ALA B O 1
ATOM 1508 N N . CYS B 1 8 ? -3.952 5.261 11.745 1.00 17.14 8 CYS B N 1
ATOM 1509 C CA . CYS B 1 8 ? -2.587 5.066 12.228 1.00 12.18 8 CYS B CA 1
ATOM 1510 C C . CYS B 1 8 ? -1.836 4.188 11.225 1.00 15.52 8 CYS B C 1
ATOM 1511 O O . CYS B 1 8 ? -0.763 4.551 10.743 1.00 14.74 8 CYS B O 1
ATOM 1514 N N . PHE B 1 9 ? -2.408 3.030 10.913 1.00 14.27 9 PHE B N 1
ATOM 1515 C CA . PHE B 1 9 ? -1.797 2.123 9.952 1.00 17.16 9 PHE B CA 1
ATOM 1516 C C . PHE B 1 9 ? -1.716 2.758 8.567 1.00 16.48 9 PHE B C 1
ATOM 1517 O O . PHE B 1 9 ? -0.720 2.602 7.863 1.00 17.49 9 PHE B O 1
ATOM 1525 N N . THR B 1 10 ? -2.755 3.488 8.180 1.00 18.40 10 THR B N 1
ATOM 1526 C CA . THR B 1 10 ? -2.756 4.133 6.871 1.00 15.64 10 THR B CA 1
ATOM 1527 C C . THR B 1 10 ? -1.587 5.105 6.713 1.00 17.99 10 THR B C 1
ATOM 1528 O O . THR B 1 10 ? -0.900 5.107 5.690 1.00 15.26 10 THR B O 1
ATOM 1532 N N . GLU B 1 11 ? -1.351 5.928 7.727 1.00 15.20 11 GLU B N 1
ATOM 1533 C CA . GLU B 1 11 ? -0.263 6.891 7.657 1.00 13.35 11 GLU B CA 1
ATOM 1534 C C . GLU B 1 11 ? 1.077 6.188 7.532 1.00 10.07 11 GLU B C 1
ATOM 1535 O O . GLU B 1 11 ? 1.963 6.650 6.808 1.00 11.04 11 GLU B O 1
ATOM 1541 N N . SER B 1 12 ? 1.223 5.076 8.249 1.00 11.75 12 SER B N 1
ATOM 1542 C CA . SER B 1 12 ? 2.462 4.302 8.216 1.00 12.85 12 SER B CA 1
ATOM 1543 C C . SER B 1 12 ? 2.678 3.772 6.809 1.00 15.15 12 SER B C 1
ATOM 1544 O O . SER B 1 12 ? 3.745 3.944 6.218 1.00 12.40 12 SER B O 1
ATOM 1547 N N . ILE B 1 13 ? 1.648 3.128 6.277 1.00 16.86 13 ILE B N 1
ATOM 1548 C CA . ILE B 1 13 ? 1.724 2.559 4.938 1.00 16.07 13 ILE B CA 1
ATOM 1549 C C . ILE B 1 13 ? 2.038 3.623 3.880 1.00 11.32 13 ILE B C 1
ATOM 1550 O O . ILE B 1 13 ? 2.893 3.409 3.031 1.00 13.23 13 ILE B O 1
ATOM 1555 N N . GLN B 1 14 ? 1.367 4.769 3.939 1.00 14.75 14 GLN B N 1
ATOM 1556 C CA . GLN B 1 14 ? 1.623 5.840 2.974 1.00 15.19 14 GLN B CA 1
ATOM 1557 C C . GLN B 1 14 ? 3.080 6.301 3.086 1.00 16.05 14 GLN B C 1
ATOM 1558 O O . GLN B 1 14 ? 3.748 6.544 2.083 1.00 13.09 14 GLN B O 1
ATOM 1564 N N . THR B 1 15 ? 3.571 6.420 4.316 1.00 14.22 15 THR B N 1
ATOM 1565 C CA . THR B 1 15 ? 4.951 6.843 4.534 1.00 15.30 15 THR B CA 1
ATOM 1566 C C . THR B 1 15 ? 5.908 5.807 3.928 1.00 11.33 15 THR B C 1
ATOM 1567 O O . THR B 1 15 ? 6.851 6.159 3.209 1.00 12.18 15 THR B O 1
ATOM 1571 N N . GLN B 1 16 ? 5.655 4.531 4.199 1.00 10.13 16 GLN B N 1
ATOM 1572 C CA . GLN B 1 16 ? 6.515 3.473 3.670 1.00 16.37 16 GLN B CA 1
ATOM 1573 C C . GLN B 1 16 ? 6.547 3.501 2.147 1.00 14.36 16 GLN B C 1
ATOM 1574 O O . GLN B 1 16 ? 7.606 3.338 1.538 1.00 14.02 16 GLN B O 1
ATOM 1580 N N . ILE B 1 17 ? 5.386 3.708 1.536 1.00 11.17 17 ILE B N 1
ATOM 1581 C CA . ILE B 1 17 ? 5.298 3.768 0.080 1.00 13.40 17 ILE B CA 1
ATOM 1582 C C . ILE B 1 17 ? 6.104 4.943 -0.466 1.00 16.68 17 ILE B C 1
ATOM 1583 O O . ILE B 1 17 ? 6.803 4.813 -1.475 1.00 17.71 17 ILE B O 1
ATOM 1588 N N . ALA B 1 18 ? 6.019 6.088 0.202 1.00 14.69 18 ALA B N 1
ATOM 1589 C CA . ALA B 1 18 ? 6.771 7.254 -0.238 1.00 15.29 18 ALA B CA 1
ATOM 1590 C C . ALA B 1 18 ? 8.262 6.976 -0.080 1.00 16.84 18 ALA B C 1
ATOM 1591 O O . ALA B 1 18 ? 9.066 7.309 -0.952 1.00 23.94 18 ALA B O 1
ATOM 1593 N N . ALA B 1 19 ? 8.625 6.345 1.028 1.00 18.59 19 ALA B N 1
ATOM 1594 C CA . ALA B 1 19 ? 10.022 6.024 1.303 1.00 19.87 19 ALA B CA 1
ATOM 1595 C C . ALA B 1 19 ? 10.602 5.005 0.322 1.00 20.27 19 ALA B C 1
ATOM 1596 O O . ALA B 1 19 ? 11.765 5.101 -0.067 1.00 18.58 19 ALA B O 1
ATOM 1598 N N . ALA B 1 20 ? 9.792 4.028 -0.076 1.00 20.96 20 ALA B N 1
ATOM 1599 C CA . ALA B 1 20 ? 10.246 2.996 -1.008 1.00 22.80 20 ALA B CA 1
ATOM 1600 C C . ALA B 1 20 ? 10.713 3.604 -2.325 1.00 21.21 20 ALA B C 1
ATOM 1601 O O . ALA B 1 20 ? 11.627 3.095 -2.971 1.00 18.31 20 ALA B O 1
ATOM 1603 N N . GLU B 1 21 ? 10.081 4.702 -2.716 1.00 22.52 21 GLU B N 1
ATOM 1604 C CA . GLU B 1 21 ? 10.422 5.368 -3.962 1.00 25.93 21 GLU B CA 1
ATOM 1605 C C . GLU B 1 21 ? 11.648 6.266 -3.850 1.00 25.26 21 GLU B C 1
ATOM 1606 O O . GLU B 1 21 ? 12.489 6.295 -4.743 1.00 24.82 21 GLU B O 1
ATOM 1612 N N . ALA B 1 22 ? 11.770 6.966 -2.730 1.00 23.75 22 ALA B N 1
ATOM 1613 C CA . ALA B 1 22 ? 12.862 7.916 -2.549 1.00 25.86 22 ALA B CA 1
ATOM 1614 C C . ALA B 1 22 ? 14.140 7.504 -1.817 1.00 25.61 22 ALA B C 1
ATOM 1615 O O . ALA B 1 22 ? 15.161 8.182 -1.950 1.00 26.05 22 ALA B O 1
ATOM 1617 N N . LEU B 1 23 ? 14.110 6.409 -1.064 1.00 19.06 23 LEU B N 1
ATOM 1618 C CA . LEU B 1 23 ? 15.286 6.017 -0.283 1.00 16.70 23 LEU B CA 1
ATOM 1619 C C . LEU B 1 23 ? 16.235 4.909 -0.743 1.00 15.21 23 LEU B C 1
ATOM 1620 O O . LEU B 1 23 ? 17.350 4.809 -0.226 1.00 14.40 23 LEU B O 1
ATOM 1625 N N . PRO B 1 24 ? 15.826 4.060 -1.701 1.00 17.27 24 PRO B N 1
ATOM 1626 C CA . PRO B 1 24 ? 16.732 2.993 -2.144 1.00 17.00 24 PRO B CA 1
ATOM 1627 C C . PRO B 1 24 ? 18.179 3.411 -2.444 1.00 17.81 24 PRO B C 1
ATOM 1628 O O . PRO B 1 24 ? 19.122 2.743 -2.020 1.00 14.40 24 PRO B O 1
ATOM 1632 N N . ASP B 1 25 ? 18.358 4.499 -3.185 1.00 17.06 25 ASP B N 1
ATOM 1633 C CA . ASP B 1 25 ? 19.708 4.952 -3.519 1.00 17.02 25 ASP B CA 1
ATOM 1634 C C . ASP B 1 25 ? 20.518 5.282 -2.272 1.00 16.60 25 ASP B C 1
ATOM 1635 O O . ASP B 1 25 ? 21.655 4.838 -2.129 1.00 14.65 25 ASP B O 1
ATOM 1640 N N . ALA B 1 26 ? 19.926 6.060 -1.372 1.00 14.62 26 ALA B N 1
ATOM 1641 C CA . ALA B 1 26 ? 20.614 6.455 -0.144 1.00 17.21 26 ALA B CA 1
ATOM 1642 C C . ALA B 1 26 ? 20.916 5.235 0.720 1.00 15.86 26 ALA B C 1
ATOM 1643 O O . ALA B 1 26 ? 22.010 5.102 1.260 1.00 11.68 26 ALA B O 1
ATOM 1645 N N . ILE B 1 27 ? 19.946 4.337 0.846 1.00 14.04 27 ILE B N 1
ATOM 1646 C CA . ILE B 1 27 ? 20.153 3.139 1.647 1.00 11.55 27 ILE B CA 1
ATOM 1647 C C . ILE B 1 27 ? 21.283 2.301 1.051 1.00 13.14 27 ILE B C 1
ATOM 1648 O O . ILE B 1 27 ? 22.119 1.762 1.778 1.00 11.77 27 ILE B O 1
ATOM 1653 N N . SER B 1 28 ? 21.317 2.205 -0.275 1.00 14.52 28 SER B N 1
ATOM 1654 C CA . SER B 1 28 ? 22.366 1.442 -0.936 1.00 16.07 28 SER B CA 1
ATOM 1655 C C . SER B 1 28 ? 23.747 2.047 -0.658 1.00 11.31 28 SER B C 1
ATOM 1656 O O . SER B 1 28 ? 24.709 1.330 -0.369 1.00 13.70 28 SER B O 1
ATOM 1659 N N . ARG B 1 29 ? 23.841 3.366 -0.754 1.00 14.28 29 ARG B N 1
ATOM 1660 C CA . ARG B 1 29 ? 25.102 4.058 -0.504 1.00 13.87 29 ARG B CA 1
ATOM 1661 C C . ARG B 1 29 ? 25.550 3.835 0.937 1.00 11.97 29 ARG B C 1
ATOM 1662 O O . ARG B 1 29 ? 26.728 3.610 1.201 1.00 14.02 29 ARG B O 1
ATOM 1670 N N . ALA B 1 30 ? 24.605 3.908 1.867 1.00 9.88 30 ALA B N 1
ATOM 1671 C CA . ALA B 1 30 ? 24.913 3.708 3.276 1.00 12.49 30 ALA B CA 1
ATOM 1672 C C . ALA B 1 30 ? 25.431 2.292 3.508 1.00 10.77 30 ALA B C 1
ATOM 1673 O O . ALA B 1 30 ? 26.391 2.088 4.260 1.00 10.41 30 ALA B O 1
ATOM 1675 N N . ALA B 1 31 ? 24.796 1.318 2.860 1.00 8.74 31 ALA B N 1
ATOM 1676 C CA . ALA B 1 31 ? 25.197 -0.074 2.988 1.00 10.86 31 ALA B CA 1
ATOM 1677 C C . ALA B 1 31 ? 26.636 -0.249 2.503 1.00 12.76 31 ALA B C 1
ATOM 1678 O O . ALA B 1 31 ? 27.436 -0.921 3.144 1.00 11.26 31 ALA B O 1
ATOM 1680 N N . MET B 1 32 ? 26.959 0.356 1.364 1.00 14.33 32 MET B N 1
ATOM 1681 C CA . MET B 1 32 ? 28.311 0.273 0.821 1.00 15.78 32 MET B CA 1
ATOM 1682 C C . MET B 1 32 ? 29.319 0.891 1.794 1.00 12.57 32 MET B C 1
ATOM 1683 O O . MET B 1 32 ? 30.425 0.370 1.962 1.00 13.58 32 MET B O 1
ATOM 1688 N N . THR B 1 33 ? 28.933 1.993 2.435 1.00 13.42 33 THR B N 1
ATOM 1689 C CA . THR B 1 33 ? 29.807 2.663 3.396 1.00 15.76 33 THR B CA 1
ATOM 1690 C C . THR B 1 33 ? 30.066 1.754 4.599 1.00 13.63 33 THR B C 1
ATOM 1691 O O . THR B 1 33 ? 31.207 1.581 5.032 1.00 11.28 33 THR B O 1
ATOM 1695 N N . LEU B 1 34 ? 28.998 1.169 5.132 1.00 11.52 34 LEU B N 1
ATOM 1696 C CA . LEU B 1 34 ? 29.114 0.277 6.278 1.00 13.84 34 LEU B CA 1
ATOM 1697 C C . LEU B 1 34 ? 29.925 -0.972 5.930 1.00 14.22 34 LEU B C 1
ATOM 1698 O O . LEU B 1 34 ? 30.819 -1.373 6.682 1.00 10.74 34 LEU B O 1
ATOM 1703 N N . VAL B 1 35 ? 29.627 -1.577 4.779 1.00 13.18 35 VAL B N 1
ATOM 1704 C CA . VAL B 1 35 ? 30.340 -2.776 4.354 1.00 13.23 35 VAL B CA 1
ATOM 1705 C C . VAL B 1 35 ? 31.836 -2.504 4.189 1.00 14.39 35 VAL B C 1
ATOM 1706 O O . VAL B 1 35 ? 32.673 -3.269 4.671 1.00 13.36 35 VAL B O 1
ATOM 1710 N N . GLN B 1 36 ? 32.167 -1.406 3.516 1.00 13.51 36 GLN B N 1
ATOM 1711 C CA . GLN B 1 36 ? 33.561 -1.039 3.295 1.00 13.78 36 GLN B CA 1
ATOM 1712 C C . GLN B 1 36 ? 34.319 -0.850 4.611 1.00 13.66 36 GLN B C 1
ATOM 1713 O O . GLN B 1 36 ? 35.452 -1.310 4.767 1.00 13.00 36 GLN B O 1
ATOM 1719 N N . SER B 1 37 ? 33.699 -0.164 5.560 1.00 14.33 37 SER B N 1
ATOM 1720 C CA . SER B 1 37 ? 34.350 0.064 6.846 1.00 12.59 37 SER B CA 1
ATOM 1721 C C . SER B 1 37 ? 34.647 -1.273 7.514 1.00 13.72 37 SER B C 1
ATOM 1722 O O . SER B 1 37 ? 35.773 -1.523 7.957 1.00 13.99 37 SER B O 1
ATOM 1725 N N . LEU B 1 38 ? 33.634 -2.134 7.570 1.00 13.27 38 LEU B N 1
ATOM 1726 C CA . LEU B 1 38 ? 33.767 -3.456 8.175 1.00 12.11 38 LEU B CA 1
ATOM 1727 C C . LEU B 1 38 ? 34.852 -4.289 7.500 1.00 14.97 38 LEU B C 1
ATOM 1728 O O . LEU B 1 38 ? 35.665 -4.922 8.181 1.00 14.27 38 LEU B O 1
ATOM 1733 N N . LEU B 1 39 ? 34.878 -4.284 6.167 1.00 11.59 39 LEU B N 1
ATOM 1734 C CA . LEU B 1 39 ? 35.892 -5.042 5.431 1.00 18.31 39 LEU B CA 1
ATOM 1735 C C . LEU B 1 39 ? 37.301 -4.565 5.756 1.00 16.88 39 LEU B C 1
ATOM 1736 O O . LEU B 1 39 ? 38.253 -5.347 5.733 1.00 18.22 39 LEU B O 1
ATOM 1741 N N . ASN B 1 40 ? 37.433 -3.279 6.053 1.00 17.84 40 ASN B N 1
ATOM 1742 C CA . ASN B 1 40 ? 38.732 -2.703 6.373 1.00 17.27 40 ASN B CA 1
ATOM 1743 C C . ASN B 1 40 ? 39.136 -2.931 7.824 1.00 17.56 40 ASN B C 1
ATOM 1744 O O . ASN B 1 40 ? 40.165 -2.423 8.266 1.00 16.54 40 ASN B O 1
ATOM 1749 N N . GLY B 1 41 ? 38.333 -3.691 8.564 1.00 14.51 41 GLY B N 1
ATOM 1750 C CA . GLY B 1 41 ? 38.650 -3.952 9.961 1.00 16.26 41 GLY B CA 1
ATOM 1751 C C . GLY B 1 41 ? 38.196 -2.862 10.921 1.00 13.78 41 GLY B C 1
ATOM 1752 O O . GLY B 1 41 ? 38.532 -2.875 12.115 1.00 12.79 41 GLY B O 1
ATOM 1753 N N . ASN B 1 42 ? 37.424 -1.912 10.410 1.00 11.58 42 ASN B N 1
ATOM 1754 C CA . ASN B 1 42 ? 36.933 -0.822 11.237 1.00 9.96 42 ASN B CA 1
ATOM 1755 C C . ASN B 1 42 ? 35.645 -1.211 11.957 1.00 13.53 42 ASN B C 1
ATOM 1756 O O . ASN B 1 42 ? 35.116 -2.308 11.747 1.00 13.98 42 ASN B O 1
ATOM 1761 N N . LYS B 1 43 ? 35.155 -0.311 12.808 1.00 11.92 43 LYS B N 1
ATOM 1762 C CA . LYS B 1 43 ? 33.937 -0.549 13.577 1.00 9.57 43 LYS B CA 1
ATOM 1763 C C . LYS B 1 43 ? 32.906 0.544 13.350 1.00 10.52 43 LYS B C 1
ATOM 1764 O O . LYS B 1 43 ? 33.217 1.611 12.815 1.00 14.98 43 LYS B O 1
ATOM 1770 N N . ILE B 1 44 ? 31.678 0.269 13.780 1.00 8.60 44 ILE B N 1
ATOM 1771 C CA . ILE B 1 44 ? 30.567 1.191 13.639 1.00 8.06 44 ILE B CA 1
ATOM 1772 C C . ILE B 1 44 ? 30.055 1.651 15.003 1.00 10.97 44 ILE B C 1
ATOM 1773 O O . ILE B 1 44 ? 29.550 0.844 15.789 1.00 12.23 44 ILE B O 1
ATOM 1778 N N . LEU B 1 45 ? 30.210 2.941 15.290 1.00 12.06 45 LEU B N 1
ATOM 1779 C CA . LEU B 1 45 ? 29.721 3.515 16.540 1.00 10.03 45 LEU B CA 1
ATOM 1780 C C . LEU B 1 45 ? 28.317 4.044 16.260 1.00 10.18 45 LEU B C 1
ATOM 1781 O O . LEU B 1 45 ? 28.086 4.689 15.238 1.00 11.81 45 LEU B O 1
ATOM 1786 N N . CYS B 1 46 ? 27.375 3.774 17.160 1.00 8.03 46 CYS B N 1
ATOM 1787 C CA . CYS B 1 46 ? 25.987 4.196 16.945 1.00 7.88 46 CYS B CA 1
ATOM 1788 C C . CYS B 1 46 ? 25.438 5.036 18.082 1.00 8.79 46 CYS B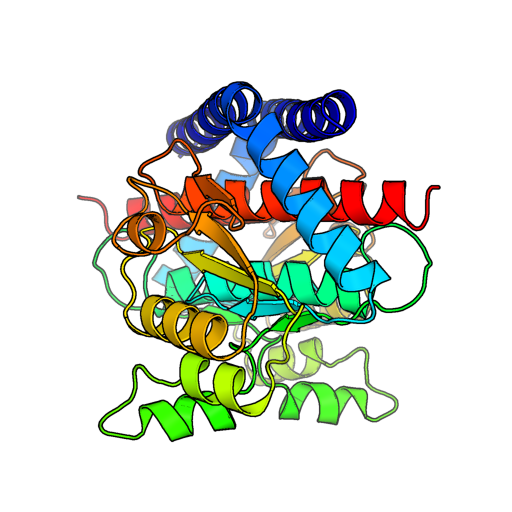 C 1
ATOM 1789 O O . CYS B 1 46 ? 25.756 4.789 19.241 1.00 10.90 46 CYS B O 1
ATOM 1792 N N . CYS B 1 47 ? 24.597 6.020 17.763 1.00 9.42 47 CYS B N 1
ATOM 1793 C CA . CYS B 1 47 ? 24.013 6.844 18.815 1.00 11.77 47 CYS B CA 1
ATOM 1794 C C . CYS B 1 47 ? 22.665 7.459 18.463 1.00 11.02 47 CYS B C 1
ATOM 1795 O O . CYS B 1 47 ? 22.390 7.781 17.309 1.00 12.93 47 CYS B O 1
ATOM 1798 N N . GLY B 1 48 ? 21.825 7.603 19.483 1.00 9.79 48 GLY B N 1
ATOM 1799 C CA . GLY B 1 48 ? 20.510 8.198 19.317 1.00 8.63 48 GLY B CA 1
ATOM 1800 C C . GLY B 1 48 ? 19.961 8.475 20.700 1.00 11.90 48 GLY B C 1
ATOM 1801 O O . GLY B 1 48 ? 20.515 7.989 21.685 1.00 13.13 48 GLY B O 1
ATOM 1802 N N . ASN B 1 49 ? 18.893 9.265 20.785 1.00 10.65 49 ASN B N 1
ATOM 1803 C CA . ASN B 1 49 ? 18.267 9.575 22.067 1.00 13.07 49 ASN B CA 1
ATOM 1804 C C . ASN B 1 49 ? 16.874 8.975 22.064 1.00 8.42 49 ASN B C 1
ATOM 1805 O O . ASN B 1 49 ? 16.238 8.899 21.024 1.00 9.02 49 ASN B O 1
ATOM 1810 N N . GLY B 1 50 ? 16.405 8.545 23.228 1.00 9.01 50 GLY B N 1
ATOM 1811 C CA . GLY B 1 50 ? 15.071 7.981 23.307 1.00 10.62 50 GLY B CA 1
ATOM 1812 C C . GLY B 1 50 ? 14.843 6.802 22.384 1.00 9.88 50 GLY B C 1
ATOM 1813 O O . GLY B 1 50 ? 15.621 5.846 22.380 1.00 12.07 50 GLY B O 1
ATOM 1814 N N . THR B 1 51 ? 13.775 6.857 21.598 1.00 7.81 51 THR B N 1
ATOM 1815 C CA . THR B 1 51 ? 13.472 5.759 20.695 1.00 7.96 51 THR B CA 1
ATOM 1816 C C . THR B 1 51 ? 14.596 5.564 19.687 1.00 8.01 51 THR B C 1
ATOM 1817 O O . THR B 1 51 ? 14.853 4.447 19.240 1.00 7.40 51 THR B O 1
ATOM 1821 N N . SER B 1 52 ? 15.273 6.652 19.329 1.00 10.40 52 SER B N 1
ATOM 1822 C CA . SER B 1 52 ? 16.393 6.549 18.400 1.00 7.88 52 SER B CA 1
ATOM 1823 C C . SER B 1 52 ? 17.544 5.798 19.074 1.00 7.44 52 SER B C 1
ATOM 1824 O O . SER B 1 52 ? 18.382 5.192 18.403 1.00 10.23 52 SER B O 1
ATOM 1827 N N . ALA B 1 53 ? 17.583 5.830 20.405 1.00 10.34 53 ALA B N 1
ATOM 1828 C CA . ALA B 1 53 ? 18.620 5.097 21.138 1.00 9.05 53 ALA B CA 1
ATOM 1829 C C . ALA B 1 53 ? 18.294 3.611 20.994 1.00 10.92 53 ALA B C 1
ATOM 1830 O O . ALA B 1 53 ? 19.188 2.767 20.835 1.00 8.66 53 ALA B O 1
ATOM 1832 N N . ALA B 1 54 ? 17.005 3.295 21.070 1.00 9.18 54 ALA B N 1
ATOM 1833 C CA . ALA B 1 54 ? 16.557 1.913 20.927 1.00 11.10 54 ALA B CA 1
ATOM 1834 C C . ALA B 1 54 ? 16.892 1.427 19.512 1.00 10.70 54 ALA B C 1
ATOM 1835 O O . ALA B 1 54 ? 17.353 0.295 19.318 1.00 7.04 54 ALA B O 1
ATOM 1837 N N . ASN B 1 55 ? 16.674 2.283 18.520 1.00 7.45 55 ASN B N 1
ATOM 1838 C CA . ASN B 1 55 ? 16.975 1.898 17.142 1.00 8.90 55 ASN B CA 1
ATOM 1839 C C . ASN B 1 55 ? 18.469 1.668 16.951 1.00 12.19 55 ASN B C 1
ATOM 1840 O O . ASN B 1 55 ? 18.883 0.782 16.195 1.00 8.61 55 ASN B O 1
ATOM 1845 N N . ALA B 1 56 ? 19.281 2.462 17.646 1.00 8.42 56 ALA B N 1
ATOM 1846 C CA . ALA B 1 56 ? 20.731 2.319 17.562 1.00 9.64 56 ALA B CA 1
ATOM 1847 C C . ALA B 1 56 ? 21.177 0.974 18.149 1.00 11.92 56 ALA B C 1
ATOM 1848 O O . ALA B 1 56 ? 22.074 0.307 17.607 1.00 9.38 56 ALA B O 1
ATOM 1850 N N . GLN B 1 57 ? 20.541 0.570 19.246 1.00 9.41 57 GLN B N 1
ATOM 1851 C CA . GLN B 1 57 ? 20.874 -0.697 19.894 1.00 10.72 57 GLN B CA 1
ATOM 1852 C C . GLN B 1 57 ? 20.460 -1.866 19.023 1.00 9.06 57 GLN B C 1
ATOM 1853 O O . GLN B 1 57 ? 21.128 -2.895 19.006 1.00 8.42 57 GLN B O 1
ATOM 1859 N N . HIS B 1 58 ? 19.349 -1.714 18.311 1.00 11.60 58 HIS B N 1
ATOM 1860 C CA . HIS B 1 58 ? 18.890 -2.783 17.436 1.00 10.90 58 HIS B CA 1
ATOM 1861 C C . HIS B 1 58 ? 19.931 -3.028 16.354 1.00 8.16 58 HIS B C 1
ATOM 1862 O O . HIS B 1 58 ? 20.234 -4.180 16.027 1.00 8.76 58 HIS B O 1
ATOM 1869 N N . PHE B 1 59 ? 20.481 -1.954 15.793 1.00 9.44 59 PHE B N 1
ATOM 1870 C CA . PHE B 1 59 ? 21.504 -2.112 14.762 1.00 9.70 59 PHE B CA 1
ATOM 1871 C C . PHE B 1 59 ? 22.745 -2.757 15.371 1.00 10.90 59 PHE B C 1
ATOM 1872 O O . PHE B 1 59 ? 23.312 -3.689 14.803 1.00 11.18 59 PHE B O 1
ATOM 1880 N N . ALA B 1 60 ? 23.163 -2.263 16.535 1.00 8.29 60 ALA B N 1
ATOM 1881 C CA . ALA B 1 60 ? 24.351 -2.796 17.195 1.00 10.32 60 ALA B CA 1
ATOM 1882 C C . ALA B 1 60 ? 24.232 -4.283 17.499 1.00 9.89 60 ALA B C 1
ATOM 1883 O O . ALA B 1 60 ? 25.160 -5.051 17.247 1.00 12.31 60 ALA B O 1
ATOM 1885 N N . ALA B 1 61 ? 23.093 -4.687 18.048 1.00 10.69 61 ALA B N 1
ATOM 1886 C CA . ALA B 1 61 ? 22.860 -6.090 18.380 1.00 12.71 61 ALA B CA 1
ATOM 1887 C C . ALA B 1 61 ? 22.791 -6.959 17.121 1.00 12.16 61 ALA B C 1
ATOM 1888 O O . ALA B 1 61 ? 23.228 -8.112 17.127 1.00 13.32 61 ALA B O 1
ATOM 1890 N N . SER B 1 62 ? 22.227 -6.419 16.044 1.00 12.47 62 SER B N 1
ATOM 1891 C CA . SER B 1 62 ? 22.140 -7.184 14.802 1.00 11.05 62 SER B CA 1
ATOM 1892 C C . SER B 1 62 ? 23.544 -7.434 14.245 1.00 11.71 62 SER B C 1
ATOM 1893 O O . SER B 1 62 ? 23.780 -8.425 13.557 1.00 10.78 62 SER B O 1
ATOM 1896 N N . MET B 1 63 ? 24.474 -6.534 14.548 1.00 9.09 63 MET B N 1
ATOM 1897 C CA . MET B 1 63 ? 25.858 -6.691 14.101 1.00 7.96 63 MET B CA 1
ATOM 1898 C C . MET B 1 63 ? 26.623 -7.597 15.067 1.00 6.49 63 MET B C 1
ATOM 1899 O O . MET B 1 63 ? 27.180 -8.617 14.662 1.00 12.17 63 MET B O 1
ATOM 1904 N N . ILE B 1 64 ? 26.636 -7.212 16.346 1.00 10.83 64 ILE B N 1
ATOM 1905 C CA . ILE B 1 64 ? 27.345 -7.944 17.403 1.00 10.18 64 ILE B CA 1
ATOM 1906 C C . ILE B 1 64 ? 26.912 -9.380 17.591 1.00 13.23 64 ILE B C 1
ATOM 1907 O O . ILE B 1 64 ? 27.752 -10.259 17.763 1.00 18.33 64 ILE B O 1
ATOM 1912 N N . ASN B 1 65 ? 25.607 -9.625 17.597 1.00 12.77 65 ASN B N 1
ATOM 1913 C CA . ASN B 1 65 ? 25.132 -10.985 17.762 1.00 16.08 65 ASN B CA 1
ATOM 1914 C C . ASN B 1 65 ? 24.829 -11.530 16.379 1.00 16.59 65 ASN B C 1
ATOM 1915 O O . ASN B 1 65 ? 25.610 -12.300 15.828 1.00 20.60 65 ASN B O 1
ATOM 1920 N N . ARG B 1 66 ? 23.700 -11.122 15.813 1.00 14.18 66 ARG B N 1
ATOM 1921 C CA . ARG B 1 66 ? 23.339 -11.562 14.474 1.00 17.18 66 ARG B CA 1
ATOM 1922 C C . ARG B 1 66 ? 22.013 -10.967 14.041 1.00 14.40 66 ARG B C 1
ATOM 1923 O O . ARG B 1 66 ? 21.240 -10.467 14.862 1.00 12.94 66 ARG B O 1
ATOM 1931 N N . PHE B 1 67 ? 21.758 -11.015 12.740 1.00 12.96 67 PHE B N 1
ATOM 1932 C CA . PHE B 1 67 ? 20.514 -10.500 12.197 1.00 14.34 67 PHE B CA 1
ATOM 1933 C C . PHE B 1 67 ? 19.687 -11.732 11.842 1.00 18.94 67 PHE B C 1
ATOM 1934 O O . PHE B 1 67 ? 18.771 -12.096 12.568 1.00 21.25 67 PHE B O 1
ATOM 1942 N N . GLU B 1 68 ? 20.020 -12.386 10.736 1.00 17.77 68 GLU B N 1
ATOM 1943 C CA . GLU B 1 68 ? 19.300 -13.596 10.347 1.00 22.78 68 GLU B CA 1
ATOM 1944 C C . GLU B 1 68 ? 20.296 -14.715 10.039 1.00 29.10 68 GLU B C 1
ATOM 1945 O O . GLU B 1 68 ? 20.184 -15.820 10.573 1.00 35.65 68 GLU B O 1
ATOM 1951 N N . THR B 1 69 ? 21.284 -14.418 9.200 1.00 29.57 69 THR B N 1
ATOM 1952 C CA . THR B 1 69 ? 22.288 -15.409 8.819 1.00 30.14 69 THR B CA 1
ATOM 1953 C C . THR B 1 69 ? 23.329 -15.744 9.890 1.00 31.12 69 THR B C 1
ATOM 1954 O O . THR B 1 69 ? 23.727 -14.895 10.693 1.00 26.71 69 THR B O 1
ATOM 1958 N N . GLU B 1 70 ? 23.765 -17.000 9.891 1.00 27.25 70 GLU B N 1
ATOM 1959 C CA . GLU B 1 70 ? 24.766 -17.466 10.838 1.00 30.36 70 GLU B CA 1
ATOM 1960 C C . GLU B 1 70 ? 26.155 -17.054 10.359 1.00 27.14 70 GLU B C 1
ATOM 1961 O O . GLU B 1 70 ? 26.670 -17.600 9.383 1.00 28.13 70 GLU B O 1
ATOM 1967 N N . ARG B 1 71 ? 26.748 -16.076 11.038 1.00 21.43 71 ARG B N 1
ATOM 1968 C CA . ARG B 1 71 ? 28.080 -15.600 10.687 1.00 17.82 71 ARG B CA 1
ATOM 1969 C C . ARG B 1 71 ? 28.765 -14.975 11.904 1.00 16.30 71 ARG B C 1
ATOM 1970 O O . ARG B 1 71 ? 28.166 -14.865 12.971 1.00 17.29 71 ARG B O 1
ATOM 1978 N N . PRO B 1 72 ? 30.032 -14.566 11.764 1.00 18.53 72 PRO B N 1
ATOM 1979 C CA . PRO B 1 72 ? 30.723 -13.972 12.916 1.00 17.90 72 PRO B CA 1
ATOM 1980 C C . PRO B 1 72 ? 30.169 -12.643 13.423 1.00 15.09 72 PRO B C 1
ATOM 1981 O O . PRO B 1 72 ? 29.498 -11.914 12.694 1.00 12.88 72 PRO B O 1
ATOM 1985 N N . SER B 1 73 ? 30.440 -12.342 14.689 1.00 11.25 73 SER B N 1
ATOM 1986 C CA . SER B 1 73 ? 29.988 -11.084 15.267 1.00 10.83 73 SER B CA 1
ATOM 1987 C C . SER B 1 73 ? 30.745 -9.946 14.575 1.00 13.49 73 SER B C 1
ATOM 1988 O O . SER B 1 73 ? 31.968 -10.019 14.387 1.00 14.07 73 SER B O 1
ATOM 1991 N N . LEU B 1 74 ? 30.013 -8.905 14.191 1.00 11.85 74 LEU B N 1
ATOM 1992 C CA . LEU B 1 74 ? 30.592 -7.742 13.525 1.00 10.64 74 LEU B CA 1
ATOM 1993 C C . LEU B 1 74 ? 30.721 -6.604 14.551 1.00 8.77 74 LEU B C 1
ATOM 1994 O O . LEU B 1 74 ? 29.874 -6.446 15.427 1.00 8.98 74 LEU B O 1
ATOM 1999 N N . PRO B 1 75 ? 31.783 -5.795 14.444 1.00 9.41 75 PRO B N 1
ATOM 2000 C CA . PRO B 1 75 ? 31.992 -4.698 15.394 1.00 11.11 75 PRO B CA 1
ATOM 2001 C C . PRO B 1 75 ? 31.126 -3.445 15.288 1.00 10.16 75 PRO B C 1
ATOM 2002 O O . PRO B 1 75 ? 31.329 -2.583 14.427 1.00 7.45 75 PRO B O 1
ATOM 2006 N N . ALA B 1 76 ? 30.142 -3.365 16.176 1.00 7.45 76 ALA B N 1
ATOM 2007 C CA . ALA B 1 76 ? 29.248 -2.212 16.255 1.00 9.25 76 ALA B CA 1
ATOM 2008 C C . ALA B 1 76 ? 28.949 -1.992 17.735 1.00 11.68 76 ALA B C 1
ATOM 2009 O O . ALA B 1 76 ? 28.709 -2.948 18.473 1.00 14.53 76 ALA B O 1
ATOM 2011 N N . ILE B 1 77 ? 28.985 -0.737 18.167 1.00 10.66 77 ILE B N 1
ATOM 2012 C CA . ILE B 1 77 ? 28.738 -0.400 19.563 1.00 13.54 77 ILE B CA 1
ATOM 2013 C C . ILE B 1 77 ? 27.791 0.778 19.662 1.00 10.81 77 ILE B C 1
ATOM 2014 O O . ILE B 1 77 ? 28.000 1.793 19.002 1.00 11.96 77 ILE B O 1
ATOM 2019 N N . ALA B 1 78 ? 26.754 0.648 20.482 1.00 10.29 78 ALA B N 1
ATOM 2020 C CA . ALA B 1 78 ? 25.818 1.746 20.685 1.00 9.09 78 ALA B CA 1
ATOM 2021 C C . ALA B 1 78 ? 26.401 2.568 21.840 1.00 11.77 78 ALA B C 1
ATOM 2022 O O . ALA B 1 78 ? 26.797 2.012 22.869 1.00 9.54 78 ALA B O 1
ATOM 2024 N N . LEU B 1 79 ? 26.468 3.885 21.668 1.00 9.35 79 LEU B N 1
ATOM 2025 C CA . LEU B 1 79 ? 27.036 4.757 22.696 1.00 11.15 79 LEU B CA 1
ATOM 2026 C C . LEU B 1 79 ? 25.992 5.243 23.695 1.00 8.96 79 LEU B C 1
ATOM 2027 O O . LEU B 1 79 ? 26.278 6.097 24.533 1.00 11.27 79 LEU B O 1
ATOM 2032 N N . ASN B 1 80 ? 24.782 4.705 23.609 1.00 9.14 80 ASN B N 1
ATOM 2033 C CA . ASN B 1 80 ? 23.715 5.129 24.502 1.00 10.33 80 ASN B CA 1
ATOM 2034 C C . ASN B 1 80 ? 23.222 4.001 25.400 1.00 9.99 80 ASN B C 1
ATOM 2035 O O . ASN B 1 80 ? 22.032 3.909 25.678 1.00 11.23 80 ASN B O 1
ATOM 2040 N N . THR B 1 81 ? 24.147 3.174 25.890 1.00 7.41 81 THR B N 1
ATOM 2041 C CA . THR B 1 81 ? 23.779 2.035 26.734 1.00 9.22 81 THR B CA 1
ATOM 2042 C C . THR B 1 81 ? 24.375 2.004 28.145 1.00 11.45 81 THR B C 1
ATOM 2043 O O . THR B 1 81 ? 23.751 1.484 29.065 1.00 7.57 81 THR B O 1
ATOM 2047 N N . ASP B 1 82 ? 25.580 2.536 28.331 1.00 7.84 82 ASP B N 1
ATOM 2048 C CA . ASP B 1 82 ? 26.165 2.512 29.668 1.00 9.02 82 ASP B CA 1
ATOM 2049 C C . ASP B 1 82 ? 25.579 3.659 30.493 1.00 10.18 82 ASP B C 1
ATOM 2050 O O . ASP B 1 82 ? 26.013 4.803 30.394 1.00 9.79 82 ASP B O 1
ATOM 2055 N N . ASN B 1 83 ? 24.580 3.335 31.304 1.00 11.17 83 ASN B N 1
ATOM 2056 C CA . ASN B 1 83 ? 23.905 4.323 32.132 1.00 14.10 83 ASN B CA 1
ATOM 2057 C C . ASN B 1 83 ? 24.818 5.027 33.131 1.00 11.88 83 ASN B C 1
ATOM 2058 O O . ASN B 1 83 ? 24.551 6.166 33.522 1.00 9.92 83 ASN B O 1
ATOM 2063 N N . VAL B 1 84 ? 25.889 4.355 33.546 1.00 10.34 84 VAL B N 1
ATOM 2064 C CA . VAL B 1 84 ? 26.824 4.941 34.498 1.00 8.83 84 VAL B CA 1
ATOM 2065 C C . VAL B 1 84 ? 27.609 6.039 33.784 1.00 10.83 84 VAL B C 1
ATOM 2066 O O . VAL B 1 84 ? 27.700 7.159 34.282 1.00 10.04 84 VAL B O 1
ATOM 2070 N N . VAL B 1 85 ? 28.146 5.715 32.608 1.00 9.42 85 VAL B N 1
ATOM 2071 C CA . VAL B 1 85 ? 28.892 6.678 31.802 1.00 12.26 85 VAL B CA 1
ATOM 2072 C C . VAL B 1 85 ? 28.005 7.865 31.424 1.00 12.87 85 VAL B C 1
ATOM 2073 O O . VAL B 1 85 ? 28.409 9.022 31.566 1.00 11.82 85 VAL B O 1
ATOM 2077 N N . LEU B 1 86 ? 26.797 7.573 30.942 1.00 12.00 86 LEU B N 1
ATOM 2078 C CA . LEU B 1 86 ? 25.863 8.614 30.521 1.00 14.20 86 LEU B CA 1
ATOM 2079 C C . LEU B 1 86 ? 25.451 9.557 31.647 1.00 15.84 86 LEU B C 1
ATOM 2080 O O . LEU B 1 86 ? 25.556 10.779 31.502 1.00 15.57 86 LEU B O 1
ATOM 2085 N N . THR B 1 87 ? 24.980 9.004 32.762 1.00 12.22 87 THR B N 1
ATOM 2086 C CA . THR B 1 87 ? 24.558 9.860 33.871 1.00 15.89 87 THR B CA 1
ATOM 2087 C C . THR B 1 87 ? 25.736 10.576 34.511 1.00 15.79 87 THR B C 1
ATOM 2088 O O . THR B 1 87 ? 25.570 11.652 35.089 1.00 21.10 87 THR B O 1
ATOM 2092 N N . ALA B 1 88 ? 26.928 9.997 34.401 1.00 16.36 88 ALA B N 1
ATOM 2093 C CA . ALA B 1 88 ? 28.122 10.624 34.969 1.00 19.62 88 ALA B CA 1
ATOM 2094 C C . ALA B 1 88 ? 28.444 11.887 34.175 1.00 23.82 88 ALA B C 1
ATOM 2095 O O . ALA B 1 88 ? 28.768 12.933 34.741 1.00 22.83 88 ALA B O 1
ATOM 2097 N N . ILE B 1 89 ? 28.343 11.785 32.856 1.00 19.97 89 ILE B N 1
ATOM 2098 C CA . ILE B 1 89 ? 28.631 12.921 31.992 1.00 22.72 89 ILE B CA 1
ATOM 2099 C C . ILE B 1 89 ? 27.547 13.985 32.084 1.00 26.24 89 ILE B C 1
ATOM 2100 O O . ILE B 1 89 ? 27.848 15.175 32.183 1.00 34.17 89 ILE B O 1
ATOM 2105 N N . ALA B 1 90 ? 26.288 13.559 32.056 1.00 27.64 90 ALA B N 1
ATOM 2106 C CA . ALA B 1 90 ? 25.168 14.489 32.121 1.00 32.12 90 ALA B CA 1
ATOM 2107 C C . ALA B 1 90 ? 24.942 15.004 33.536 1.00 35.47 90 ALA B C 1
ATOM 2108 O O . ALA B 1 90 ? 23.944 15.675 33.805 1.00 37.34 90 ALA B O 1
ATOM 2110 N N . ASN B 1 91 ? 25.875 14.691 34.430 1.00 34.40 91 ASN B N 1
ATOM 2111 C CA . ASN B 1 91 ? 25.784 15.107 35.827 1.00 40.92 91 ASN B CA 1
ATOM 2112 C C . ASN B 1 91 ? 26.373 16.501 36.020 1.00 43.51 91 ASN B C 1
ATOM 2113 O O . ASN B 1 91 ? 26.286 17.076 37.105 1.00 47.58 91 ASN B O 1
ATOM 2118 N N . ASP B 1 92 ? 26.963 17.047 34.961 1.00 43.63 92 ASP B N 1
ATOM 2119 C CA . ASP B 1 92 ? 27.586 18.361 35.040 1.00 40.95 92 ASP B CA 1
ATOM 2120 C C . ASP B 1 92 ? 27.113 19.324 33.959 1.00 35.92 92 ASP B C 1
ATOM 2121 O O . ASP B 1 92 ? 26.004 19.224 33.431 1.00 36.32 92 ASP B O 1
ATOM 2126 N N . ARG B 1 93 ? 27.998 20.261 33.645 1.00 27.45 93 ARG B N 1
ATOM 2127 C CA . ARG B 1 93 ? 27.767 21.268 32.626 1.00 25.23 93 ARG B CA 1
ATOM 2128 C C . ARG B 1 93 ? 27.911 20.633 31.253 1.00 18.78 93 ARG B C 1
ATOM 2129 O O . ARG B 1 93 ? 27.480 21.200 30.259 1.00 21.57 93 ARG B O 1
ATOM 2137 N N . LEU B 1 94 ? 28.513 19.449 31.202 1.00 18.03 94 LEU B N 1
ATOM 2138 C CA . LEU B 1 94 ? 28.768 18.795 29.920 1.00 18.85 94 LEU B CA 1
ATOM 2139 C C . LEU B 1 94 ? 27.768 17.764 29.385 1.00 17.90 94 LEU B C 1
ATOM 2140 O O . LEU B 1 94 ? 28.157 16.856 28.648 1.00 14.33 94 LEU B O 1
ATOM 2145 N N . HIS B 1 95 ? 26.487 17.913 29.713 1.00 17.61 95 HIS B N 1
ATOM 2146 C CA . HIS B 1 95 ? 25.490 16.966 29.232 1.00 20.04 95 HIS B CA 1
ATOM 2147 C C . HIS B 1 95 ? 25.478 16.783 27.715 1.00 21.46 95 HIS B C 1
ATOM 2148 O O . HIS B 1 95 ? 25.207 15.683 27.221 1.00 21.52 95 HIS B O 1
ATOM 2155 N N . ASP B 1 96 ? 25.782 17.841 26.967 1.00 15.64 96 ASP B N 1
ATOM 2156 C CA . ASP B 1 96 ? 25.775 17.736 25.513 1.00 15.85 96 ASP B CA 1
ATOM 2157 C C . ASP B 1 96 ? 26.921 16.916 24.926 1.00 13.08 96 ASP B C 1
ATOM 2158 O O . ASP B 1 96 ? 26.923 16.638 23.734 1.00 15.37 96 ASP B O 1
ATOM 2163 N N . GLU B 1 97 ? 27.902 16.531 25.738 1.00 10.88 97 GLU B N 1
ATOM 2164 C CA . GLU B 1 97 ? 28.995 15.730 25.201 1.00 8.37 97 GLU B CA 1
ATOM 2165 C C . GLU B 1 97 ? 28.911 14.254 25.584 1.00 10.02 97 GLU B C 1
ATOM 2166 O O . GLU B 1 97 ? 29.901 13.523 25.480 1.00 9.44 97 GLU B O 1
ATOM 2172 N N . VAL B 1 98 ? 27.735 13.801 26.009 1.00 10.12 98 VAL B N 1
ATOM 2173 C CA . VAL B 1 98 ? 27.609 12.399 26.389 1.00 11.46 98 VAL B CA 1
ATOM 2174 C C . VAL B 1 98 ? 28.105 11.445 25.316 1.00 13.62 98 VAL B C 1
ATOM 2175 O O . VAL B 1 98 ? 28.723 10.426 25.626 1.00 13.48 98 VAL B O 1
ATOM 2179 N N . TYR B 1 99 ? 27.845 11.768 24.052 1.00 11.39 99 TYR B N 1
ATOM 2180 C CA . TYR B 1 99 ? 28.272 10.910 22.954 1.00 8.42 99 TYR B CA 1
ATOM 2181 C C . TYR B 1 99 ? 29.631 11.325 22.401 1.00 10.14 99 TYR B C 1
ATOM 2182 O O . TYR B 1 99 ? 30.470 10.480 22.093 1.00 9.49 99 TYR B O 1
ATOM 2191 N N . ALA B 1 100 ? 29.849 12.632 22.299 1.00 10.70 100 ALA B N 1
ATOM 2192 C CA . ALA B 1 100 ? 31.106 13.152 21.790 1.00 11.09 100 ALA B CA 1
ATOM 2193 C C . ALA B 1 100 ? 32.328 12.613 22.540 1.00 6.07 100 ALA B C 1
ATOM 2194 O O . ALA B 1 100 ? 33.333 12.284 21.915 1.00 7.53 100 ALA B O 1
ATOM 2196 N N . LYS B 1 101 ? 32.250 12.530 23.870 1.00 9.73 101 LYS B N 1
ATOM 2197 C CA . LYS B 1 101 ? 33.383 12.041 24.659 1.00 8.53 101 LYS B CA 1
ATOM 2198 C C . LYS B 1 101 ? 33.715 10.610 24.263 1.00 9.16 101 LYS B C 1
ATOM 2199 O O . LYS B 1 101 ? 34.880 10.244 24.151 1.00 9.40 101 LYS B O 1
ATOM 2205 N N . GLN B 1 102 ? 32.688 9.798 24.041 1.00 9.22 102 GLN B N 1
ATOM 2206 C CA . GLN B 1 102 ? 32.923 8.411 23.648 1.00 8.42 102 GLN B CA 1
ATOM 2207 C C . GLN B 1 102 ? 33.535 8.333 22.254 1.00 8.43 102 GLN B C 1
ATOM 2208 O O . GLN B 1 102 ? 34.432 7.528 22.002 1.00 9.94 102 GLN B O 1
ATOM 2214 N N . VAL B 1 103 ? 33.055 9.171 21.340 1.00 9.09 103 VAL B N 1
ATOM 2215 C CA . VAL B 1 103 ? 33.604 9.182 19.988 1.00 10.67 103 VAL B CA 1
ATOM 2216 C C . VAL B 1 103 ? 35.068 9.630 20.043 1.00 9.05 103 VAL B C 1
ATOM 2217 O O . VAL B 1 103 ? 35.925 9.047 19.381 1.00 12.39 103 VAL B O 1
ATOM 2221 N N . ARG B 1 104 ? 35.361 10.660 20.834 1.00 10.85 104 ARG B N 1
ATOM 2222 C CA . ARG B 1 104 ? 36.742 11.139 20.945 1.00 12.40 104 ARG B CA 1
ATOM 2223 C C . ARG B 1 104 ? 37.655 9.997 21.386 1.00 11.87 104 ARG B C 1
ATOM 2224 O O . ARG B 1 104 ? 38.711 9.756 20.796 1.00 12.10 104 ARG B O 1
ATOM 2232 N N . ALA B 1 105 ? 37.217 9.270 22.407 1.00 13.18 105 ALA B N 1
ATOM 2233 C CA . ALA B 1 105 ? 37.997 8.172 22.969 1.00 12.38 105 ALA B CA 1
ATOM 2234 C C . ALA B 1 105 ? 38.143 6.926 22.105 1.00 12.77 105 ALA B C 1
ATOM 2235 O O . ALA B 1 105 ? 39.235 6.352 22.005 1.00 11.57 105 ALA B O 1
ATOM 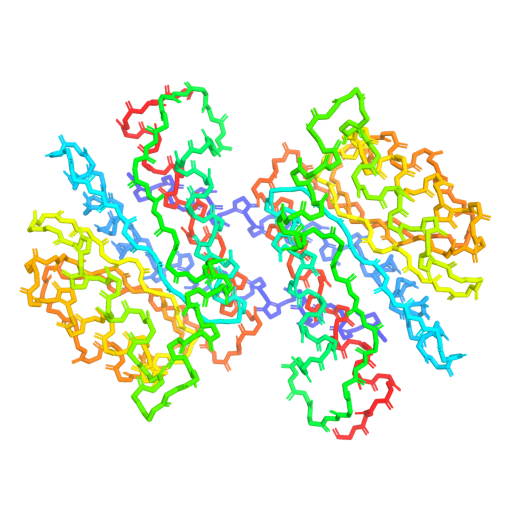2237 N N . LEU B 1 106 ? 37.046 6.527 21.471 1.00 8.25 106 LEU B N 1
ATOM 2238 C CA . LEU B 1 106 ? 37.005 5.297 20.691 1.00 9.68 106 LEU B CA 1
ATOM 2239 C C . LEU B 1 106 ? 37.161 5.359 19.183 1.00 12.07 106 LEU B C 1
ATOM 2240 O O . LEU B 1 106 ? 37.665 4.408 18.588 1.00 13.20 106 LEU B O 1
ATOM 2245 N N . GLY B 1 107 ? 36.732 6.463 18.573 1.00 12.09 107 GLY B N 1
ATOM 2246 C CA . GLY B 1 107 ? 36.780 6.592 17.121 1.00 12.51 107 GLY B CA 1
ATOM 2247 C C . GLY B 1 107 ? 38.134 6.586 16.444 1.00 15.46 107 GLY B C 1
ATOM 2248 O O . GLY B 1 107 ? 39.057 7.289 16.864 1.00 13.38 107 GLY B O 1
ATOM 2249 N N . HIS B 1 108 ? 38.242 5.787 15.382 1.00 13.22 108 HIS B N 1
ATOM 2250 C CA . HIS B 1 108 ? 39.473 5.679 14.605 1.00 12.93 108 HIS B CA 1
ATOM 2251 C C . HIS B 1 108 ? 39.145 6.031 13.163 1.00 13.57 108 HIS B C 1
ATOM 2252 O O . HIS B 1 108 ? 37.993 5.935 12.737 1.00 12.70 108 HIS B O 1
ATOM 2259 N N . ALA B 1 109 ? 40.161 6.418 12.400 1.00 14.41 109 ALA B N 1
ATOM 2260 C CA . ALA B 1 109 ? 39.944 6.759 11.001 1.00 13.96 109 ALA B CA 1
ATOM 2261 C C . ALA B 1 109 ? 39.433 5.524 10.253 1.00 9.45 109 ALA B C 1
ATOM 2262 O O . ALA B 1 109 ? 40.017 4.440 10.340 1.00 12.36 109 ALA B O 1
ATOM 2264 N N . GLY B 1 110 ? 38.348 5.690 9.508 1.00 10.84 110 GLY B N 1
ATOM 2265 C CA . GLY B 1 110 ? 37.803 4.566 8.771 1.00 11.32 110 GLY B CA 1
ATOM 2266 C C . GLY B 1 110 ? 36.538 4.030 9.415 1.00 13.04 110 GLY B C 1
ATOM 2267 O O . GLY B 1 110 ? 35.755 3.335 8.763 1.00 12.78 110 GLY B O 1
ATOM 2268 N N . ASP B 1 111 ? 36.345 4.333 10.698 1.00 13.69 111 ASP B N 1
ATOM 2269 C CA . ASP B 1 111 ? 35.144 3.894 11.407 1.00 12.85 111 ASP B CA 1
ATOM 2270 C C . ASP B 1 111 ? 33.956 4.684 10.852 1.00 11.53 111 ASP B C 1
ATOM 2271 O O . ASP B 1 111 ? 34.116 5.649 10.093 1.00 10.23 111 ASP B O 1
ATOM 2276 N N . VAL B 1 112 ? 32.757 4.279 11.242 1.00 8.15 112 VAL B N 1
ATOM 2277 C CA . VAL B 1 112 ? 31.552 4.950 10.791 1.00 11.09 112 VAL B CA 1
ATOM 2278 C C . VAL B 1 112 ? 30.723 5.310 12.007 1.00 13.10 112 VAL B C 1
ATOM 2279 O O . VAL B 1 112 ? 30.691 4.551 12.980 1.00 12.09 112 VAL B O 1
ATOM 2283 N N . LEU B 1 113 ? 30.093 6.480 11.976 1.00 9.76 113 LEU B N 1
ATOM 2284 C CA . LEU B 1 113 ? 29.197 6.869 13.053 1.00 9.99 113 LEU B CA 1
ATOM 2285 C C . LEU B 1 113 ? 27.785 6.818 12.489 1.00 10.35 113 LEU B C 1
ATOM 2286 O O . LEU B 1 113 ? 27.446 7.563 11.562 1.00 9.87 113 LEU B O 1
ATOM 2291 N N . LEU B 1 114 ? 26.971 5.922 13.033 1.00 8.21 114 LEU B N 1
ATOM 2292 C CA . LEU B 1 114 ? 25.582 5.803 12.618 1.00 7.64 114 LEU B CA 1
ATOM 2293 C C . LEU B 1 114 ? 24.813 6.679 13.598 1.00 10.22 114 LEU B C 1
ATOM 2294 O O . LEU B 1 114 ? 24.591 6.289 14.746 1.00 10.81 114 LEU B O 1
ATOM 2299 N N . ALA B 1 115 ? 24.421 7.866 13.147 1.00 6.15 115 ALA B N 1
ATOM 2300 C CA . ALA B 1 115 ? 23.686 8.816 13.979 1.00 8.91 115 ALA B CA 1
ATOM 2301 C C . ALA B 1 115 ? 22.200 8.787 13.633 1.00 12.41 115 ALA B C 1
ATOM 2302 O O . ALA B 1 115 ? 21.825 8.921 12.464 1.00 13.50 115 ALA B O 1
ATOM 2304 N N . ILE B 1 116 ? 21.361 8.623 14.654 1.00 6.04 116 ILE B N 1
ATOM 2305 C CA . ILE B 1 116 ? 19.918 8.530 14.464 1.00 9.23 116 ILE B CA 1
ATOM 2306 C C . ILE B 1 116 ? 19.155 9.608 15.230 1.00 9.75 116 ILE B C 1
ATOM 2307 O O . ILE B 1 116 ? 19.265 9.712 16.453 1.00 10.61 116 ILE B O 1
ATOM 2312 N N . SER B 1 117 ? 18.389 10.419 14.508 1.00 8.37 117 SER B N 1
ATOM 2313 C CA . SER B 1 117 ? 17.599 11.476 15.138 1.00 10.90 117 SER B CA 1
ATOM 2314 C C . SER B 1 117 ? 16.438 11.820 14.216 1.00 14.18 117 SER B C 1
ATOM 2315 O O . SER B 1 117 ? 16.638 12.017 13.018 1.00 16.58 117 SER B O 1
ATOM 2318 N N . THR B 1 118 ? 15.227 11.891 14.759 1.00 11.25 118 THR B N 1
ATOM 2319 C CA . THR B 1 118 ? 14.078 12.203 13.915 1.00 16.32 118 THR B CA 1
ATOM 2320 C C . THR B 1 118 ? 14.113 13.631 13.381 1.00 19.04 118 THR B C 1
ATOM 2321 O O . THR B 1 118 ? 13.786 13.866 12.221 1.00 16.86 118 THR B O 1
ATOM 2325 N N . ARG B 1 119 ? 14.524 14.578 14.221 1.00 17.05 119 ARG B N 1
ATOM 2326 C CA . ARG B 1 119 ? 14.594 15.983 13.812 1.00 19.52 119 ARG B CA 1
ATOM 2327 C C . ARG B 1 119 ? 15.999 16.455 13.421 1.00 19.89 119 ARG B C 1
ATOM 2328 O O . ARG B 1 119 ? 16.151 17.436 12.687 1.00 19.08 119 ARG B O 1
ATOM 2336 N N . GLY B 1 120 ? 17.023 15.763 13.918 1.00 14.67 120 GLY B N 1
ATOM 2337 C CA . GLY B 1 120 ? 18.397 16.113 13.592 1.00 12.58 120 GLY B CA 1
ATOM 2338 C C . GLY B 1 120 ? 18.921 17.398 14.213 1.00 15.02 120 GLY B C 1
ATOM 2339 O O . GLY B 1 120 ? 19.830 18.030 13.666 1.00 19.40 120 GLY B O 1
ATOM 2340 N N . ASN B 1 121 ? 18.366 17.780 15.357 1.00 17.48 121 ASN B N 1
ATOM 2341 C CA . ASN B 1 121 ? 18.791 19.005 16.023 1.00 19.64 121 ASN B CA 1
ATOM 2342 C C . ASN B 1 121 ? 19.434 18.805 17.394 1.00 23.92 121 ASN B C 1
ATOM 2343 O O . ASN B 1 121 ? 20.201 19.661 17.838 1.00 25.96 121 ASN B O 1
ATOM 2348 N N . SER B 1 122 ? 19.126 17.696 18.063 1.00 17.54 122 SER B N 1
ATOM 2349 C CA . SER B 1 122 ? 19.685 17.429 19.389 1.00 17.85 122 SER B CA 1
ATOM 2350 C C . SER B 1 122 ? 21.174 17.741 19.432 1.00 12.75 122 SER B C 1
ATOM 2351 O O . SER B 1 122 ? 21.953 17.226 18.628 1.00 19.30 122 SER B O 1
ATOM 2354 N N . ARG B 1 123 ? 21.568 18.582 20.382 1.00 12.04 123 ARG B N 1
ATOM 2355 C CA . ARG B 1 123 ? 22.964 18.977 20.515 1.00 14.62 123 ARG B CA 1
ATOM 2356 C C . ARG B 1 123 ? 23.955 17.837 20.737 1.00 14.08 123 ARG B C 1
ATOM 2357 O O . ARG B 1 123 ? 25.059 17.866 20.189 1.00 11.55 123 ARG B O 1
ATOM 2365 N N . ASP B 1 124 ? 23.586 16.835 21.531 1.00 12.49 124 ASP B N 1
ATOM 2366 C CA . ASP B 1 124 ? 24.527 15.750 21.752 1.00 15.77 124 ASP B CA 1
ATOM 2367 C C . ASP B 1 124 ? 24.772 14.932 20.491 1.00 12.84 124 ASP B C 1
ATOM 2368 O O . ASP B 1 124 ? 25.845 14.362 20.324 1.00 10.30 124 ASP B O 1
ATOM 2373 N N . ILE B 1 125 ? 23.785 14.872 19.601 1.00 13.88 125 ILE B N 1
ATOM 2374 C CA . ILE B 1 125 ? 23.964 14.131 18.355 1.00 15.28 125 ILE B CA 1
ATOM 2375 C C . ILE B 1 125 ? 24.827 14.965 17.407 1.00 14.15 125 ILE B C 1
ATOM 2376 O O . ILE B 1 125 ? 25.718 14.448 16.725 1.00 10.43 125 ILE B O 1
ATOM 2381 N N . VAL B 1 126 ? 24.554 16.264 17.368 1.00 12.82 126 VAL B N 1
ATOM 2382 C CA . VAL B 1 126 ? 25.324 17.165 16.527 1.00 15.27 126 VAL B CA 1
ATOM 2383 C C . VAL B 1 126 ? 26.790 17.069 16.940 1.00 10.93 126 VAL B C 1
ATOM 2384 O O . VAL B 1 126 ? 27.669 16.902 16.098 1.00 10.45 126 VAL B O 1
ATOM 2388 N N . LYS B 1 127 ? 27.052 17.145 18.243 1.00 11.02 127 LYS B N 1
ATOM 2389 C CA . LYS B 1 127 ? 28.425 17.073 18.724 1.00 10.45 127 LYS B CA 1
ATOM 2390 C C . LYS B 1 127 ? 29.092 15.720 18.460 1.00 9.82 127 LYS B C 1
ATOM 2391 O O . LYS B 1 127 ? 30.289 15.665 18.235 1.00 11.71 127 LYS B O 1
ATOM 2397 N N . ALA B 1 128 ? 28.327 14.630 18.465 1.00 13.97 128 ALA B N 1
ATOM 2398 C CA . ALA B 1 128 ? 28.914 13.319 18.180 1.00 13.52 128 ALA B CA 1
ATOM 2399 C C . ALA B 1 128 ? 29.384 13.306 16.727 1.00 9.39 128 ALA B C 1
ATOM 2400 O O . ALA B 1 128 ? 30.461 12.807 16.412 1.00 13.85 128 ALA B O 1
ATOM 2402 N N . VAL B 1 129 ? 28.564 13.858 15.841 1.00 14.01 129 VAL B N 1
ATOM 2403 C CA . VAL B 1 129 ? 28.916 13.924 14.423 1.00 14.29 129 VAL B CA 1
ATOM 2404 C C . VAL B 1 129 ? 30.166 14.787 14.250 1.00 11.60 129 VAL B C 1
ATOM 2405 O O . VAL B 1 129 ? 31.104 14.413 13.548 1.00 12.04 129 VAL B O 1
ATOM 2409 N N . GLU B 1 130 ? 30.169 15.944 14.900 1.00 14.02 130 GLU B N 1
ATOM 2410 C CA . GLU B 1 130 ? 31.307 16.855 14.839 1.00 15.29 130 GLU B CA 1
ATOM 2411 C C . GLU B 1 130 ? 32.590 16.122 15.261 1.00 16.41 130 GLU B C 1
ATOM 2412 O O . GLU B 1 130 ? 33.627 16.209 14.596 1.00 14.66 130 GLU B O 1
ATOM 2418 N N . ALA B 1 131 ? 32.512 15.387 16.366 1.00 14.99 131 ALA B N 1
ATOM 2419 C CA . ALA B 1 131 ? 33.659 14.644 16.872 1.00 15.44 131 ALA B CA 1
ATOM 2420 C C . ALA B 1 131 ? 34.091 13.518 15.935 1.00 13.98 131 ALA B C 1
ATOM 2421 O O . ALA B 1 131 ? 35.283 13.255 15.766 1.00 9.73 131 ALA B O 1
ATOM 2423 N N . ALA B 1 132 ? 33.120 12.839 15.336 1.00 10.26 132 ALA B N 1
ATOM 2424 C CA . ALA B 1 132 ? 33.429 11.749 14.428 1.00 12.37 132 ALA B CA 1
ATOM 2425 C C . ALA B 1 132 ? 34.246 12.285 13.252 1.00 12.02 132 ALA B C 1
ATOM 2426 O O . ALA B 1 132 ? 35.218 11.664 12.831 1.00 13.20 132 ALA B O 1
ATOM 2428 N N . VAL B 1 133 ? 33.849 13.443 12.731 1.00 12.87 133 VAL B N 1
ATOM 2429 C CA . VAL B 1 133 ? 34.568 14.050 11.608 1.00 19.39 133 VAL B CA 1
ATOM 2430 C C . VAL B 1 133 ? 36.006 14.351 12.025 1.00 18.66 133 VAL B C 1
ATOM 2431 O O . VAL B 1 133 ? 36.939 14.212 11.229 1.00 20.72 133 VAL B O 1
ATOM 2435 N N . THR B 1 134 ? 36.178 14.744 13.284 1.00 18.04 134 THR B N 1
ATOM 2436 C CA . THR B 1 134 ? 37.500 15.048 13.830 1.00 23.50 134 THR B CA 1
ATOM 2437 C C . THR B 1 134 ? 38.366 13.788 13.888 1.00 22.55 134 THR B C 1
ATOM 2438 O O . THR B 1 134 ? 39.595 13.865 13.869 1.00 20.26 134 THR B O 1
ATOM 2442 N N . ARG B 1 135 ? 37.721 12.624 13.955 1.00 20.16 135 ARG B N 1
ATOM 2443 C CA . ARG B 1 135 ? 38.444 11.358 14.009 1.00 14.07 135 ARG B CA 1
ATOM 2444 C C . ARG B 1 135 ? 38.499 10.654 12.643 1.00 17.75 135 ARG B C 1
ATOM 2445 O O . ARG B 1 135 ? 38.814 9.465 12.557 1.00 20.03 135 ARG B O 1
ATOM 2453 N N . ASP B 1 136 ? 38.215 11.401 11.577 1.00 15.30 136 ASP B N 1
ATOM 2454 C CA . ASP B 1 136 ? 38.225 10.865 10.215 1.00 17.31 136 ASP B CA 1
ATOM 2455 C C . ASP B 1 136 ? 37.261 9.697 10.006 1.00 15.49 136 ASP B C 1
ATOM 2456 O O . ASP B 1 136 ? 37.582 8.715 9.327 1.00 14.57 136 ASP B O 1
ATOM 2461 N N . MET B 1 137 ? 36.076 9.820 10.592 1.00 13.01 137 MET B N 1
ATOM 2462 C CA . MET B 1 137 ? 35.038 8.800 10.477 1.00 10.66 137 MET B CA 1
ATOM 2463 C C . MET B 1 137 ? 33.999 9.243 9.456 1.00 14.09 137 MET B C 1
ATOM 2464 O O . MET B 1 137 ? 33.776 10.44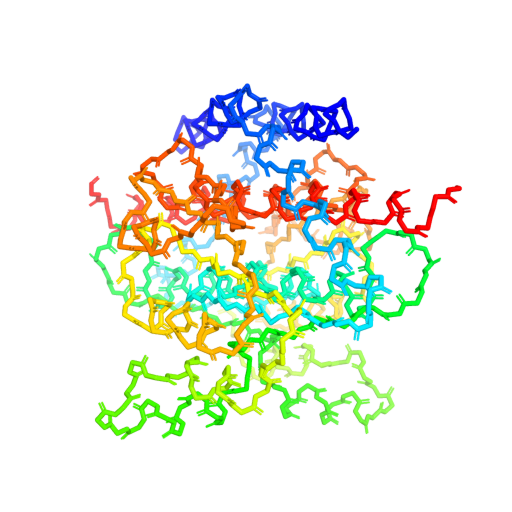1 9.268 1.00 16.65 137 MET B O 1
ATOM 2469 N N . THR B 1 138 ? 33.365 8.276 8.800 1.00 10.73 138 THR B N 1
ATOM 2470 C CA . THR B 1 138 ? 32.325 8.573 7.824 1.00 12.24 138 THR B CA 1
ATOM 2471 C C . THR B 1 138 ? 31.007 8.571 8.597 1.00 16.24 138 THR B C 1
ATOM 2472 O O . THR B 1 138 ? 30.853 7.826 9.570 1.00 15.26 138 THR B O 1
ATOM 2476 N N . ILE B 1 139 ? 30.064 9.403 8.178 1.00 11.92 139 ILE B N 1
ATOM 2477 C CA . ILE B 1 139 ? 28.783 9.488 8.864 1.00 13.96 139 ILE B CA 1
ATOM 2478 C C . ILE B 1 139 ? 27.605 8.949 8.064 1.00 13.22 139 ILE B C 1
ATOM 2479 O O . ILE B 1 139 ? 27.442 9.281 6.888 1.00 12.81 139 ILE B O 1
ATOM 2484 N N . VAL B 1 140 ? 26.787 8.119 8.709 1.00 11.22 140 VAL B N 1
ATOM 2485 C CA . VAL B 1 140 ? 25.560 7.612 8.102 1.00 10.36 140 VAL B CA 1
ATOM 2486 C C . VAL B 1 140 ? 24.510 8.141 9.065 1.00 12.33 140 VAL B C 1
ATOM 2487 O O . VAL B 1 140 ? 24.443 7.706 10.217 1.00 12.10 140 VAL B O 1
ATOM 2491 N N . ALA B 1 141 ? 23.720 9.106 8.607 1.00 8.30 141 ALA B N 1
ATOM 2492 C CA . ALA B 1 141 ? 22.694 9.722 9.439 1.00 12.87 141 ALA B CA 1
ATOM 2493 C C . ALA B 1 141 ? 21.269 9.342 9.052 1.00 12.96 141 ALA B C 1
ATOM 2494 O O . ALA B 1 141 ? 20.860 9.500 7.899 1.00 13.14 141 ALA B O 1
ATOM 2496 N N . LEU B 1 142 ? 20.515 8.847 10.027 1.00 9.70 142 LEU B N 1
ATOM 2497 C CA . LEU B 1 142 ? 19.118 8.487 9.816 1.00 11.79 142 LEU B CA 1
ATOM 2498 C C . LEU B 1 142 ? 18.328 9.656 10.387 1.00 10.64 142 LEU B C 1
ATOM 2499 O O . LEU B 1 142 ? 18.347 9.892 11.596 1.00 11.08 142 LEU B O 1
ATOM 2504 N N . THR B 1 143 ? 17.628 10.378 9.521 1.00 9.87 143 THR B N 1
ATOM 2505 C CA . THR B 1 143 ? 16.887 11.557 9.936 1.00 10.09 143 THR B CA 1
ATOM 2506 C C . THR B 1 143 ? 15.448 11.581 9.449 1.00 10.56 143 THR B C 1
ATOM 2507 O O . THR B 1 143 ? 14.955 10.616 8.860 1.00 9.70 143 THR B O 1
ATOM 2511 N N . GLY B 1 144 ? 14.794 12.714 9.705 1.00 13.73 144 GLY B N 1
ATOM 2512 C CA . GLY B 1 144 ? 13.415 12.934 9.308 1.00 15.80 144 GLY B CA 1
ATOM 2513 C C . GLY B 1 144 ? 13.190 14.435 9.172 1.00 15.33 144 GLY B C 1
ATOM 2514 O O . GLY B 1 144 ? 14.146 15.210 9.231 1.00 17.06 144 GLY B O 1
ATOM 2515 N N . TYR B 1 145 ? 11.941 14.852 8.999 1.00 15.80 145 TYR B N 1
ATOM 2516 C CA . TYR B 1 145 ? 11.626 16.271 8.842 1.00 18.82 145 TYR B CA 1
ATOM 2517 C C . TYR B 1 145 ? 12.513 16.878 7.756 1.00 19.43 145 TYR B C 1
ATOM 2518 O O . TYR B 1 145 ? 12.521 16.380 6.638 1.00 21.05 145 TYR B O 1
ATOM 2527 N N . ASP B 1 146 ? 13.264 17.936 8.074 1.00 18.08 146 ASP B N 1
ATOM 2528 C CA . ASP B 1 146 ? 14.135 18.561 7.076 1.00 18.09 146 ASP B CA 1
ATOM 2529 C C . ASP B 1 146 ? 15.613 18.201 7.253 1.00 24.28 146 ASP B C 1
ATOM 2530 O O . ASP B 1 146 ? 16.491 18.815 6.638 1.00 17.92 146 ASP B O 1
ATOM 2535 N N . GLY B 1 147 ? 15.885 17.208 8.093 1.00 19.67 147 GLY B N 1
ATOM 2536 C CA . GLY B 1 147 ? 17.258 16.794 8.322 1.00 21.95 147 GLY B CA 1
ATOM 2537 C C . GLY B 1 147 ? 17.927 17.566 9.446 1.00 20.17 147 GLY B C 1
ATOM 2538 O O . GLY B 1 147 ? 18.925 17.113 10.008 1.00 19.73 147 GLY B O 1
ATOM 2539 N N . GLY B 1 148 ? 17.384 18.739 9.761 1.00 19.66 148 GLY B N 1
ATOM 2540 C CA . GLY B 1 148 ? 17.927 19.565 10.829 1.00 17.95 148 GLY B CA 1
ATOM 2541 C C . GLY B 1 148 ? 19.388 19.960 10.697 1.00 22.83 148 GLY B C 1
ATOM 2542 O O . GLY B 1 148 ? 19.954 19.965 9.600 1.00 22.96 148 GLY B O 1
ATOM 2543 N N . GLU B 1 149 ? 19.998 20.304 11.830 1.00 22.06 149 GLU B N 1
ATOM 2544 C CA . GLU B 1 149 ? 21.402 20.709 11.868 1.00 22.57 149 GLU B CA 1
ATOM 2545 C C . GLU B 1 149 ? 22.311 19.566 11.440 1.00 23.43 149 GLU B C 1
ATOM 2546 O O . GLU B 1 149 ? 23.358 19.778 10.830 1.00 20.79 149 GLU B O 1
ATOM 2552 N N . LEU B 1 150 ? 21.895 18.349 11.764 1.00 21.49 150 LEU B N 1
ATOM 2553 C CA . LEU B 1 150 ? 22.658 17.162 11.430 1.00 20.53 150 LEU B CA 1
ATOM 2554 C C . LEU B 1 150 ? 22.945 17.093 9.934 1.00 19.52 150 LEU B C 1
ATOM 2555 O O . LEU B 1 150 ? 24.089 16.892 9.515 1.00 17.32 150 LEU B O 1
ATOM 2560 N N . ALA B 1 151 ? 21.901 17.278 9.131 1.00 22.40 151 ALA B N 1
ATOM 2561 C CA . ALA B 1 151 ? 22.022 17.235 7.680 1.00 23.73 151 ALA B CA 1
ATOM 2562 C C . ALA B 1 151 ? 23.047 18.240 7.164 1.00 22.25 151 ALA B C 1
ATOM 2563 O O . ALA B 1 151 ? 23.786 17.955 6.224 1.00 26.84 151 ALA B O 1
ATOM 2565 N N . GLY B 1 152 ? 23.092 19.413 7.785 1.00 22.78 152 GLY B N 1
ATOM 2566 C CA . GLY B 1 152 ? 24.025 20.439 7.354 1.00 24.99 152 GLY B CA 1
ATOM 2567 C C . GLY B 1 152 ? 25.489 20.164 7.639 1.00 24.52 152 GLY B C 1
ATOM 2568 O O . GLY B 1 152 ? 26.359 20.855 7.112 1.00 28.16 152 GLY B O 1
ATOM 2569 N N . LEU B 1 153 ? 25.770 19.157 8.462 1.00 24.70 153 LEU B N 1
ATOM 2570 C CA . LEU B 1 153 ? 27.145 18.814 8.818 1.00 21.71 153 LEU B CA 1
ATOM 2571 C C . LEU B 1 153 ? 27.761 17.749 7.925 1.00 25.34 153 LEU B C 1
ATOM 2572 O O . LEU B 1 153 ? 28.975 17.538 7.947 1.00 25.05 153 LEU B O 1
ATOM 2577 N N . LEU B 1 154 ? 26.932 17.080 7.133 1.00 18.98 154 LEU B N 1
ATOM 2578 C CA . LEU B 1 154 ? 27.417 16.006 6.279 1.00 21.72 154 LEU B CA 1
ATOM 2579 C C . LEU B 1 154 ? 28.223 16.426 5.055 1.00 22.10 154 LEU B C 1
ATOM 2580 O O . LEU B 1 154 ? 27.935 17.440 4.416 1.00 24.19 154 LEU B O 1
ATOM 2585 N N . GLY B 1 155 ? 29.240 15.626 4.748 1.00 21.64 155 GLY B N 1
ATOM 2586 C CA . GLY B 1 155 ? 30.098 15.883 3.606 1.00 25.66 155 GLY B CA 1
ATOM 2587 C C . GLY B 1 155 ? 29.830 14.933 2.448 1.00 24.28 155 GLY B C 1
ATOM 2588 O O . GLY B 1 155 ? 28.982 14.039 2.551 1.00 21.86 155 GLY B O 1
ATOM 2589 N N . PRO B 1 156 ? 30.557 15.089 1.330 1.00 26.02 156 PRO B N 1
ATOM 2590 C CA . PRO B 1 156 ? 30.384 14.242 0.147 1.00 26.26 156 PRO B CA 1
ATOM 2591 C C . PRO B 1 156 ? 30.483 12.734 0.356 1.00 24.06 156 PRO B C 1
ATOM 2592 O O . PRO B 1 156 ? 29.868 11.977 -0.389 1.00 21.14 156 PRO B O 1
ATOM 2596 N N . GLN B 1 157 ? 31.248 12.301 1.357 1.00 21.78 157 GLN B N 1
ATOM 2597 C CA . GLN B 1 157 ? 31.414 10.873 1.630 1.00 25.31 157 GLN B CA 1
ATOM 2598 C C . GLN B 1 157 ? 30.430 10.312 2.654 1.00 21.92 157 GLN B C 1
ATOM 2599 O O . GLN B 1 157 ? 30.383 9.100 2.874 1.00 21.60 157 GLN B O 1
ATOM 2605 N N . ASP B 1 158 ? 29.658 11.183 3.285 1.00 14.43 158 ASP B N 1
ATOM 2606 C CA . ASP B 1 158 ? 28.693 10.728 4.272 1.00 14.72 158 ASP B CA 1
ATOM 2607 C C . ASP B 1 158 ? 27.369 10.428 3.588 1.00 16.26 158 ASP B C 1
ATOM 2608 O O . ASP B 1 158 ? 27.163 10.778 2.422 1.00 17.30 158 ASP B O 1
ATOM 2613 N N . VAL B 1 159 ? 26.469 9.780 4.311 1.00 12.56 159 VAL B N 1
ATOM 2614 C CA . VAL B 1 159 ? 25.182 9.421 3.742 1.00 15.09 159 VAL B CA 1
ATOM 2615 C C . VAL B 1 159 ? 24.028 9.770 4.653 1.00 15.77 159 VAL B C 1
ATOM 2616 O O . VAL B 1 159 ? 24.015 9.387 5.823 1.00 13.99 159 VAL B O 1
ATOM 2620 N N . GLU B 1 160 ? 23.061 10.514 4.129 1.00 12.86 160 GLU B N 1
ATOM 2621 C CA . GLU B 1 160 ? 21.890 10.825 4.926 1.00 12.66 160 GLU B CA 1
ATOM 2622 C C . GLU B 1 160 ? 20.715 10.052 4.350 1.00 16.82 160 GLU B C 1
ATOM 2623 O O . GLU B 1 160 ? 20.521 10.013 3.126 1.00 11.07 160 GLU B O 1
ATOM 2629 N N . ILE B 1 161 ? 19.951 9.425 5.235 1.00 11.01 161 ILE B N 1
ATOM 2630 C CA . ILE B 1 161 ? 18.754 8.701 4.843 1.00 11.62 161 ILE B CA 1
ATOM 2631 C C . ILE B 1 161 ? 17.665 9.460 5.582 1.00 11.23 161 ILE B C 1
ATOM 2632 O O . ILE B 1 161 ? 17.426 9.246 6.772 1.00 10.20 161 ILE B O 1
ATOM 2637 N N . ARG B 1 162 ? 17.028 10.381 4.869 1.00 12.68 162 ARG B N 1
ATOM 2638 C CA . ARG B 1 162 ? 15.990 11.216 5.451 1.00 11.18 162 ARG B CA 1
ATOM 2639 C C . ARG B 1 162 ? 14.594 10.696 5.145 1.00 14.31 162 ARG B C 1
ATOM 2640 O O . ARG B 1 162 ? 14.120 10.787 4.012 1.00 10.64 162 ARG B O 1
ATOM 2648 N N . ILE B 1 163 ? 13.929 10.163 6.165 1.00 11.98 163 ILE B N 1
ATOM 2649 C CA . ILE B 1 163 ? 12.580 9.647 5.990 1.00 13.23 163 ILE B CA 1
ATOM 2650 C C . ILE B 1 163 ? 11.656 10.799 5.600 1.00 15.21 163 ILE B C 1
ATOM 2651 O O . ILE B 1 163 ? 11.648 11.846 6.247 1.00 13.93 163 ILE B O 1
ATOM 2656 N N . PRO B 1 164 ? 10.873 10.623 4.524 1.00 15.25 164 PRO B N 1
ATOM 2657 C CA . PRO B 1 164 ? 9.957 11.682 4.086 1.00 14.57 164 PRO B CA 1
ATOM 2658 C C . PRO B 1 164 ? 8.718 11.703 4.970 1.00 17.11 164 PRO B C 1
ATOM 2659 O O . PRO B 1 164 ? 7.655 11.199 4.600 1.00 17.03 164 PRO B O 1
ATOM 2663 N N . SER B 1 165 ? 8.868 12.293 6.150 1.00 14.96 165 SER B N 1
ATOM 2664 C CA . SER B 1 165 ? 7.783 12.370 7.112 1.00 15.45 165 SER B CA 1
ATOM 2665 C C . SER B 1 165 ? 8.041 13.474 8.121 1.00 17.05 165 SER B C 1
ATOM 2666 O O . SER B 1 165 ? 9.184 13.863 8.346 1.00 17.77 165 SER B O 1
ATOM 2669 N N . HIS B 1 166 ? 6.967 13.971 8.721 1.00 16.44 166 HIS B N 1
ATOM 2670 C CA . HIS B 1 166 ? 7.075 15.000 9.737 1.00 18.27 166 HIS B CA 1
ATOM 2671 C C . HIS B 1 166 ? 6.392 14.560 11.029 1.00 18.12 166 HIS B C 1
ATOM 2672 O O . HIS B 1 166 ? 5.822 15.371 11.752 1.00 18.83 166 HIS B O 1
ATOM 2679 N N . ARG B 1 167 ? 6.442 13.255 11.298 1.00 17.63 167 ARG B N 1
ATOM 2680 C CA . ARG B 1 167 ? 5.879 12.691 12.528 1.00 17.39 167 ARG B CA 1
ATOM 2681 C C . ARG B 1 167 ? 6.898 11.695 13.065 1.00 15.58 167 ARG B C 1
ATOM 2682 O O . ARG B 1 167 ? 7.136 10.647 12.462 1.00 10.51 167 ARG B O 1
ATOM 2690 N N . SER B 1 168 ? 7.500 12.038 14.199 1.00 16.76 168 SER B N 1
ATOM 2691 C CA . SER B 1 168 ? 8.532 11.213 14.816 1.00 14.30 168 SER B CA 1
ATOM 2692 C C . SER B 1 168 ? 8.192 9.731 14.949 1.00 11.67 168 SER B C 1
ATOM 2693 O O . SER B 1 168 ? 9.070 8.888 14.764 1.00 12.74 168 SER B O 1
ATOM 2696 N N . ALA B 1 169 ? 6.940 9.411 15.280 1.00 12.21 169 ALA B N 1
ATOM 2697 C CA . ALA B 1 169 ? 6.544 8.009 15.437 1.00 13.71 169 ALA B CA 1
ATOM 2698 C C . ALA B 1 169 ? 6.754 7.248 14.135 1.00 15.59 169 ALA B C 1
ATOM 2699 O O . ALA B 1 169 ? 7.330 6.154 14.135 1.00 10.66 169 ALA B O 1
ATOM 2701 N N . ARG B 1 170 ? 6.283 7.829 13.033 1.00 12.40 170 ARG B N 1
ATOM 2702 C CA . ARG B 1 170 ? 6.425 7.214 11.717 1.00 11.80 170 ARG B CA 1
ATOM 2703 C C . ARG B 1 170 ? 7.900 7.150 11.315 1.00 10.43 170 ARG B C 1
ATOM 2704 O O . ARG B 1 170 ? 8.363 6.155 10.761 1.00 10.15 170 ARG B O 1
ATOM 2712 N N . ILE B 1 171 ? 8.639 8.217 11.593 1.00 11.84 171 ILE B N 1
ATOM 2713 C CA . ILE B 1 171 ? 10.061 8.248 11.255 1.00 11.07 171 ILE B CA 1
ATOM 2714 C C . ILE B 1 171 ? 10.833 7.147 12.001 1.00 10.77 171 ILE B C 1
ATOM 2715 O O . ILE B 1 171 ? 11.708 6.494 11.428 1.00 7.72 171 ILE B O 1
ATOM 2720 N N . GLN B 1 172 ? 10.506 6.947 13.275 1.00 9.16 172 GLN B N 1
ATOM 2721 C CA . GLN B 1 172 ? 11.172 5.929 14.092 1.00 9.29 172 GLN B CA 1
ATOM 2722 C C . GLN B 1 172 ? 10.900 4.531 13.534 1.00 11.50 172 GLN B C 1
ATOM 2723 O O . GLN B 1 172 ? 11.794 3.680 13.502 1.00 9.73 172 GLN B O 1
ATOM 2729 N N . GLU B 1 173 ? 9.661 4.299 13.107 1.00 10.61 173 GLU B N 1
ATOM 2730 C CA . GLU B 1 173 ? 9.288 3.014 12.523 1.00 9.87 173 GLU B CA 1
ATOM 2731 C C . GLU B 1 173 ? 10.073 2.818 11.230 1.00 9.90 173 GLU B C 1
ATOM 2732 O O . GLU B 1 173 ? 10.590 1.730 10.966 1.00 9.71 173 GLU B O 1
ATOM 2738 N N . MET B 1 174 ? 10.149 3.868 10.416 1.00 9.41 174 MET B N 1
ATOM 2739 C CA . MET B 1 174 ? 10.886 3.778 9.161 1.00 11.26 174 MET B CA 1
ATOM 2740 C C . MET B 1 174 ? 12.376 3.593 9.414 1.00 7.71 174 MET B C 1
ATOM 2741 O O . MET B 1 174 ? 13.071 3.010 8.589 1.00 7.93 174 MET B O 1
ATOM 2746 N N . HIS B 1 175 ? 12.880 4.106 10.538 1.00 8.87 175 HIS B N 1
ATOM 2747 C CA . HIS B 1 175 ? 14.295 3.940 10.860 1.00 9.13 175 HIS B CA 1
ATOM 2748 C C . HIS B 1 175 ? 14.569 2.464 11.188 1.00 8.92 175 HIS B C 1
ATOM 2749 O O . HIS B 1 175 ? 15.613 1.928 10.823 1.00 8.34 175 HIS B O 1
ATOM 2756 N N . MET B 1 176 ? 13.641 1.801 11.872 1.00 8.31 176 MET B N 1
ATOM 2757 C CA . MET B 1 176 ? 13.871 0.385 12.180 1.00 7.93 176 MET B CA 1
ATOM 2758 C C . MET B 1 176 ? 13.878 -0.430 10.886 1.00 5.41 176 MET B C 1
ATOM 2759 O O . MET B 1 176 ? 14.708 -1.315 10.702 1.00 8.16 176 MET B O 1
ATOM 2764 N N . LEU B 1 177 ? 12.945 -0.129 9.992 1.00 8.70 177 LEU B N 1
ATOM 2765 C CA . LEU B 1 177 ? 12.874 -0.829 8.712 1.00 10.02 177 LEU B CA 1
ATOM 2766 C C . LEU B 1 177 ? 14.173 -0.557 7.950 1.00 9.09 177 LEU B C 1
ATOM 2767 O O . LEU B 1 177 ? 14.795 -1.470 7.410 1.00 10.47 177 LEU B O 1
ATOM 2772 N N . THR B 1 178 ? 14.581 0.709 7.915 1.00 6.78 178 THR B N 1
ATOM 2773 C CA . THR B 1 178 ? 15.819 1.083 7.236 1.00 11.78 178 THR B CA 1
ATOM 2774 C C . THR B 1 178 ? 16.998 0.276 7.779 1.00 12.60 178 THR B C 1
ATOM 2775 O O . THR B 1 178 ? 17.793 -0.274 7.017 1.00 11.11 178 THR B O 1
ATOM 2779 N N . VAL B 1 179 ? 17.109 0.211 9.101 1.00 9.70 179 VAL B N 1
ATOM 2780 C CA . VAL B 1 179 ? 18.184 -0.539 9.728 1.00 10.50 179 VAL B CA 1
ATOM 2781 C C . VAL B 1 179 ? 18.111 -2.003 9.318 1.00 10.49 179 VAL B C 1
ATOM 2782 O O . VAL B 1 179 ? 19.139 -2.630 9.060 1.00 9.88 179 VAL B O 1
ATOM 2786 N N . ASN B 1 180 ? 16.900 -2.548 9.258 1.00 10.91 180 ASN B N 1
ATOM 2787 C CA . ASN B 1 180 ? 16.735 -3.944 8.859 1.00 12.33 180 ASN B CA 1
ATOM 2788 C C . ASN B 1 180 ? 17.097 -4.215 7.402 1.00 11.37 180 ASN B C 1
ATOM 2789 O O . ASN B 1 180 ? 17.655 -5.273 7.084 1.00 13.20 180 ASN B O 1
ATOM 2794 N N . CYS B 1 181 ? 16.796 -3.278 6.508 1.00 13.80 181 CYS B N 1
ATOM 2795 C CA . CYS B 1 181 ? 17.166 -3.489 5.117 1.00 14.54 181 CYS B CA 1
ATOM 2796 C C . CYS B 1 181 ? 18.692 -3.343 5.008 1.00 15.11 181 CYS B C 1
ATOM 2797 O O . CYS B 1 181 ? 19.330 -4.040 4.224 1.00 13.46 181 CYS B O 1
ATOM 2800 N N . LEU B 1 182 ? 19.284 -2.453 5.808 1.00 9.48 182 LEU B N 1
ATOM 2801 C CA . LEU B 1 182 ? 20.739 -2.286 5.794 1.00 11.09 182 LEU B CA 1
ATOM 2802 C C . LEU B 1 182 ? 21.413 -3.560 6.302 1.00 11.41 182 LEU B C 1
ATOM 2803 O O . LEU B 1 182 ? 22.411 -4.003 5.747 1.00 11.21 182 LEU B O 1
ATOM 2808 N N . CYS B 1 183 ? 20.876 -4.142 7.370 1.00 13.29 183 CYS B N 1
ATOM 2809 C CA . CYS B 1 183 ? 21.462 -5.365 7.907 1.00 15.39 183 CYS B CA 1
ATOM 2810 C C . CYS B 1 183 ? 21.390 -6.488 6.882 1.00 14.67 183 CYS B C 1
ATOM 2811 O O . CYS B 1 183 ? 22.340 -7.260 6.723 1.00 11.67 183 CYS B O 1
ATOM 2814 N N . ASP B 1 184 ? 20.268 -6.571 6.179 1.00 9.98 184 ASP B N 1
ATOM 2815 C CA . ASP B 1 184 ? 20.109 -7.600 5.154 1.00 11.70 184 ASP B CA 1
ATOM 2816 C C . ASP B 1 184 ? 21.183 -7.422 4.071 1.00 15.20 184 ASP B C 1
ATOM 2817 O O . ASP B 1 184 ? 21.800 -8.394 3.623 1.00 12.61 184 ASP B O 1
ATOM 2822 N N . LEU B 1 185 ? 21.403 -6.178 3.649 1.00 15.57 185 LEU B N 1
ATOM 2823 C CA . LEU B 1 185 ? 22.405 -5.896 2.615 1.00 13.66 185 LEU B CA 1
ATOM 2824 C C . LEU B 1 185 ? 23.821 -6.196 3.089 1.00 15.19 185 LEU B C 1
ATOM 2825 O O . LEU B 1 185 ? 24.633 -6.753 2.347 1.00 17.22 185 LEU B O 1
ATOM 2830 N N . ILE B 1 186 ? 24.129 -5.802 4.320 1.00 12.72 186 ILE B N 1
ATOM 28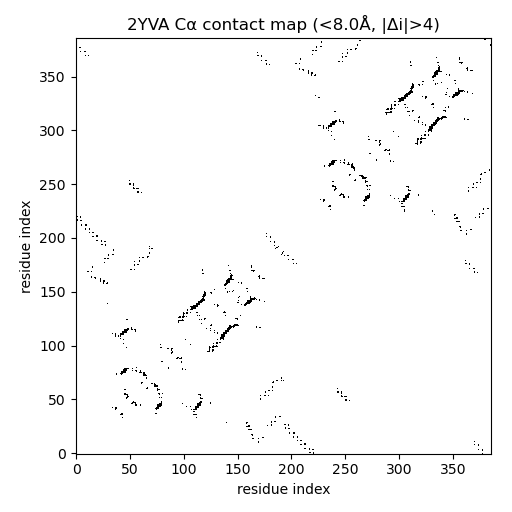31 C CA . ILE B 1 186 ? 25.454 -6.052 4.866 1.00 13.15 186 ILE B CA 1
ATOM 2832 C C . ILE B 1 186 ? 25.719 -7.556 4.849 1.00 14.85 186 ILE B C 1
ATOM 2833 O O . ILE B 1 186 ? 26.752 -8.009 4.348 1.00 14.91 186 ILE B O 1
ATOM 2838 N N . ASP B 1 187 ? 24.780 -8.338 5.372 1.00 13.99 187 ASP B N 1
ATOM 2839 C CA . ASP B 1 187 ? 24.958 -9.787 5.398 1.00 16.41 187 ASP B CA 1
ATOM 2840 C C . ASP B 1 187 ? 24.968 -10.420 4.005 1.00 18.32 187 ASP B C 1
ATOM 2841 O O . ASP B 1 187 ? 25.689 -11.390 3.765 1.00 16.71 187 ASP B O 1
ATOM 2846 N N . ASN B 1 188 ? 24.186 -9.877 3.081 1.00 17.59 188 ASN B N 1
ATOM 2847 C CA . ASN B 1 188 ? 24.153 -10.437 1.732 1.00 20.63 188 ASN B CA 1
ATOM 2848 C C . ASN B 1 188 ? 25.458 -10.158 0.995 1.00 20.91 188 ASN B C 1
ATOM 2849 O O . ASN B 1 188 ? 25.909 -10.961 0.177 1.00 18.87 188 ASN B O 1
ATOM 2854 N N . THR B 1 189 ? 26.060 -9.014 1.293 1.00 17.15 189 THR B N 1
ATOM 2855 C CA . THR B 1 189 ? 27.305 -8.615 0.656 1.00 19.32 189 THR B CA 1
ATOM 2856 C C . THR B 1 189 ? 28.528 -9.283 1.274 1.00 22.00 189 THR B C 1
ATOM 2857 O O . THR B 1 189 ? 29.431 -9.708 0.558 1.00 24.89 189 THR B O 1
ATOM 2861 N N . LEU B 1 190 ? 28.563 -9.383 2.600 1.00 17.10 190 LEU B N 1
ATOM 2862 C CA . LEU B 1 190 ? 29.704 -9.998 3.279 1.00 20.40 190 LEU B CA 1
ATOM 2863 C C . LEU B 1 190 ? 29.654 -11.523 3.409 1.00 22.36 190 LEU B C 1
ATOM 2864 O O . LEU B 1 190 ? 30.691 -12.181 3.340 1.00 18.98 190 LEU B O 1
ATOM 2869 N N . PHE B 1 191 ? 28.460 -12.078 3.609 1.00 22.90 191 PHE B N 1
ATOM 2870 C CA . PHE B 1 191 ? 28.302 -13.522 3.768 1.00 24.02 191 PHE B CA 1
ATOM 2871 C C . PHE B 1 191 ? 27.154 -14.076 2.935 1.00 27.34 191 PHE B C 1
ATOM 2872 O O . PHE B 1 191 ? 26.173 -14.585 3.476 1.00 26.74 191 PHE B O 1
ATOM 2880 N N . PRO B 1 192 ? 27.263 -13.987 1.605 1.00 28.92 192 PRO B N 1
ATOM 2881 C CA . PRO B 1 192 ? 26.204 -14.495 0.732 1.00 32.98 192 PRO B CA 1
ATOM 2882 C C . PRO B 1 192 ? 26.237 -16.017 0.638 1.00 35.25 192 PRO B C 1
ATOM 2883 O O . PRO B 1 192 ? 27.304 -16.619 0.735 1.00 35.66 192 PRO B O 1
ATOM 2887 N N . HIS B 1 193 ? 25.062 -16.619 0.461 1.00 41.40 193 HIS B N 1
ATOM 2888 C CA . HIS B 1 193 ? 24.897 -18.071 0.316 1.00 47.27 193 HIS B CA 1
ATOM 2889 C C . HIS B 1 193 ? 23.631 -18.549 1.023 1.00 49.48 193 HIS B C 1
ATOM 2890 O O . HIS B 1 193 ? 23.057 -17.755 1.798 1.00 51.92 193 HIS B O 1
#

GO terms:
  GO:0042802 identical protein binding (F, IPI)
  GO:0005515 protein binding (F, IPI)
  GO:0042803 protein homodimerization activity (F, IDA)
  GO:0032298 positive regulation of DNA-templated DNA replication initiation (P, IDA)
  GO:0032298 positive regulation of DNA-templated DNA replication initiation (P, IMP)

Organism: Escherichia coli (strain K12) (NCBI:txid83333)

Sequence (386 aa):
MQERIKACFTESIQTQIAAAEALPDAISRAAMTLVQSLLNGNKILCCGNGTSAANAQHFAASMINRFETERPSLPAIALNTDNVVLTAIANDRLHDEVYAKQVRALGHAGDVLLAISTRGNSRDIVKAVEAAVTRDMTIVALTGYDGGELAGLLGPQDVEIRIPSHRSARIQEMHMLTVNCLCDLIDNTLFPHMQERIKACFTESIQTQIAAAEALPDAISRAAMTLVQSLLNGNKILCCGNGTSAANAQHFAASMINRFETERPSLPAIALNTDNVVLTAIANDRLHDEVYAKQVRALGHAGDVLLAISTRGNSRDIVKAVEAAVTRDMTIVALTGYDGGELAGLLGPQDVEIRIPSHRSARIQEMHMLTVNCLCDLIDNTLFPH